Protein AF-0000000077691538 (afdb_homodimer)

pLDDT: mean 86.19, std 16.54, range [20.75, 96.88]

InterPro domains:
  IPR000850 Adenylate kinase/UMP-CMP kinase [MF_00235] (12-185)
  IPR000850 Adenylate kinase/UMP-CMP kinase [PR00094] (4-17)
  IPR000850 Adenylate kinase/UMP-CMP kinase [PR00094] (32-46)
  IPR000850 Adenylate kinase/UMP-CMP kinase [PR00094] (84-100)
  IPR000850 Adenylate kinase/UMP-CMP kinase [PR00094] (132-147)
  IPR000850 Adenylate kinase/UMP-CMP kinase [PR00094] (149-163)
  IPR000850 Adenylate kinase/UMP-CMP kinase [PTHR23359] (12-180)
  IPR000850 Adenylate kinase/UMP-CMP kinase [cd01428] (12-176)
  IPR027417 P-loop containing nucleoside triphosphate hydrolase [G3DSA:3.40.50.300] (11-187)
  IPR027417 P-loop containing nucleoside triphosphate hydrolase [SSF52540] (12-186)
  IPR033690 Adenylate kinase, conserved site [PS00113] (84-95)

Nearest PDB structures (foldseek):
  5x6l-assembly2_B  TM=9.007E-01  e=4.064E-16  Notothenia coriiceps
  5xz2-assembly2_B  TM=9.162E-01  e=1.006E-15  Danio rerio
  5ycc-assembly2_B  TM=8.990E-01  e=1.536E-15  Notothenia coriiceps
  1ukz-assembly1_A  TM=9.091E-01  e=4.842E-15  Saccharomyces cerevisiae
  2c95-assembly1_A  TM=8.983E-01  e=5.805E-15  Homo sapiens

Secondary structure (DSSP, 8-state):
---EE---SSTTHHHHHHHHHHHHTPEEEEHHHHHHHHHHHHTTT-HHHHHHHHHHHTTPPPPHHHHHHHHHHHHHHTTT-S-EEEET--SSHHHHHHHHHHT---S-EEEEE--HHHHHHHHHHHHHHT--TT-SHHHHHHHHHHHHHHHHHHHHHHHHHT-EEEEE-SS-HHHHHHHHHHHHHHHH-TT----------/--EE----SSTTHHHHHHHHHHHHTPEEEEHHHHHHHHHHHHTTT-HHHHHHHHHHHTTPPPPHHHHHHHHHHHHHHTTT-S-EEEET--SSHHHHHHHHHHT---S-EEEEE--HHHHHHHHHHHHHHT--TT-SHHHHHHHHHHHHHHHHHHHHHHHHHT-EEEEE-SS-HHHHHHHHHHHHHHHH-TT----------

Structure (mmCIF, N/CA/C/O backbone):
data_AF-0000000077691538-model_v1
#
loop_
_entity.id
_entity.type
_entity.pdbx_description
1 polymer 'Adenylate kinase'
#
loop_
_atom_site.group_PDB
_atom_site.id
_atom_site.type_symbol
_atom_site.label_atom_id
_atom_site.label_alt_id
_atom_site.label_comp_id
_atom_site.label_asym_id
_atom_site.label_entity_id
_atom_site.label_seq_id
_atom_site.pdbx_PDB_ins_code
_atom_site.Cartn_x
_atom_site.Cartn_y
_atom_site.Cartn_z
_atom_site.occupancy
_atom_site.B_iso_or_equiv
_atom_site.auth_seq_id
_atom_site.auth_comp_id
_atom_site.auth_asym_id
_atom_site.auth_atom_id
_atom_site.pdbx_PDB_model_num
ATOM 1 N N . MET A 1 1 ? -0.317 10.812 24.141 1 28.23 1 MET A N 1
ATOM 2 C CA . MET A 1 1 ? -0.146 11.961 23.25 1 28.23 1 MET A CA 1
ATOM 3 C C . MET A 1 1 ? -0.415 11.57 21.797 1 28.23 1 MET A C 1
ATOM 5 O O . MET A 1 1 ? 0.187 10.625 21.281 1 28.23 1 MET A O 1
ATOM 9 N N . VAL A 1 2 ? -1.603 11.914 21.25 1 35.22 2 VAL A N 1
ATOM 10 C CA . VAL A 1 2 ? -2.365 11.562 20.062 1 35.22 2 VAL A CA 1
ATOM 11 C C . VAL A 1 2 ? -1.646 12.078 18.812 1 35.22 2 VAL A C 1
ATOM 13 O O . VAL A 1 2 ? -1.404 13.281 18.688 1 35.22 2 VAL A O 1
ATOM 16 N N . PRO A 1 3 ? -0.987 11.273 18.078 1 41.59 3 PRO A N 1
ATOM 17 C CA . PRO A 1 3 ? -0.312 11.766 16.859 1 41.59 3 PRO A CA 1
ATOM 18 C C . PRO A 1 3 ? -1.256 12.5 15.914 1 41.59 3 PRO A C 1
ATOM 20 O O . PRO A 1 3 ? -2.408 12.094 15.75 1 41.59 3 PRO A O 1
ATOM 23 N N . LEU A 1 4 ? -1.235 13.922 15.992 1 42.44 4 LEU A N 1
ATOM 24 C CA . LEU A 1 4 ? -1.85 14.703 14.93 1 42.44 4 LEU A CA 1
ATOM 25 C C . LEU A 1 4 ? -1.33 14.273 13.562 1 42.44 4 LEU A C 1
ATOM 27 O O . LEU A 1 4 ? -0.118 14.195 13.352 1 42.44 4 LEU A O 1
ATOM 31 N N . GLU A 1 5 ? -2.004 13.297 12.906 1 45.22 5 GLU A N 1
ATOM 32 C CA . GLU A 1 5 ? -1.685 13.016 11.516 1 45.22 5 GLU A CA 1
ATOM 33 C C . GLU A 1 5 ? -2.207 14.109 10.586 1 45.22 5 GLU A C 1
ATOM 35 O O . GLU A 1 5 ? -3.391 14.453 10.633 1 45.22 5 GLU A O 1
ATOM 40 N N . ALA A 1 6 ? -1.526 15.219 10.328 1 40.41 6 ALA A N 1
ATOM 41 C CA . ALA A 1 6 ? -1.994 16.312 9.477 1 40.41 6 ALA A CA 1
ATOM 42 C C . ALA A 1 6 ? -2.064 15.875 8.016 1 40.41 6 ALA A C 1
ATOM 44 O O . ALA A 1 6 ? -3.152 15.781 7.441 1 40.41 6 ALA A O 1
ATOM 45 N N . ASP A 1 7 ? -1.116 16.344 7.074 1 44.25 7 ASP A N 1
ATOM 46 C CA . ASP A 1 7 ? -1.143 17.172 5.871 1 44.25 7 ASP A CA 1
ATOM 47 C C . ASP A 1 7 ? -1.241 16.297 4.617 1 44.25 7 ASP A C 1
ATOM 49 O O . ASP A 1 7 ? -0.328 15.531 4.312 1 44.25 7 ASP A O 1
ATOM 53 N N . VAL A 1 8 ? -2.322 15.719 4.465 1 38.22 8 VAL A N 1
ATOM 54 C CA . VAL A 1 8 ? -2.316 14.969 3.211 1 38.22 8 VAL A CA 1
ATOM 55 C C . VAL A 1 8 ? -1.79 15.859 2.084 1 38.22 8 VAL A C 1
ATOM 57 O O . VAL A 1 8 ? -1.621 15.398 0.952 1 38.22 8 VAL A O 1
ATOM 60 N N . LEU A 1 9 ? -2.289 17.094 2.068 1 42.09 9 LEU A N 1
ATOM 61 C CA . LEU A 1 9 ? -2.176 17.828 0.816 1 42.09 9 LEU A CA 1
ATOM 62 C C . LEU A 1 9 ? -0.75 18.328 0.607 1 42.09 9 LEU A C 1
ATOM 64 O O . LEU A 1 9 ? -0.005 18.516 1.572 1 42.09 9 LEU A O 1
ATOM 68 N N . PRO A 1 10 ? -0.458 18.359 -0.758 1 37 10 PRO A N 1
ATOM 69 C CA . PRO A 1 10 ? 0.838 18.766 -1.3 1 37 10 PRO A CA 1
ATOM 70 C C . PRO A 1 10 ? 1.458 19.938 -0.523 1 37 10 PRO A C 1
ATOM 72 O O . PRO A 1 10 ? 2.559 19.797 0.017 1 37 10 PRO A O 1
ATOM 75 N N . LEU A 1 11 ? 1.341 21.281 -1.172 1 38.53 11 LEU A N 1
ATOM 76 C CA . LEU A 1 11 ? 2.189 22.469 -1.246 1 38.53 11 LEU A CA 1
ATOM 77 C C . LEU A 1 11 ? 2.051 23.312 0.014 1 38.53 11 LEU A C 1
ATOM 79 O O . LEU A 1 11 ? 0.937 23.641 0.427 1 38.53 11 LEU A O 1
ATOM 83 N N . GLY A 1 12 ? 3.049 23.719 0.822 1 47.97 12 GLY A N 1
ATOM 84 C CA . GLY A 1 12 ? 3.186 24.609 1.968 1 47.97 12 GLY A CA 1
ATOM 85 C C . GLY A 1 12 ? 2.928 23.906 3.291 1 47.97 12 GLY A C 1
ATOM 86 O O . GLY A 1 12 ? 2.916 24.547 4.344 1 47.97 12 GLY A O 1
ATOM 87 N N . LYS A 1 13 ? 2.785 22.547 3.033 1 64.62 13 LYS A N 1
ATOM 88 C CA . LYS A 1 13 ? 2.449 21.688 4.168 1 64.62 13 LYS A CA 1
ATOM 89 C C . LYS A 1 13 ? 3.623 21.578 5.137 1 64.62 13 LYS A C 1
ATOM 91 O O . LYS A 1 13 ? 3.441 21.672 6.352 1 64.62 13 LYS A O 1
ATOM 96 N N . GLY A 1 14 ? 4.723 21.672 4.332 1 76.88 14 GLY A N 1
ATOM 97 C CA . GLY A 1 14 ? 5.883 21.578 5.207 1 76.88 14 GLY A CA 1
ATOM 98 C C . GLY A 1 14 ? 6.055 22.781 6.113 1 76.88 14 GLY A C 1
ATOM 99 O O . GLY A 1 14 ? 6.309 22.625 7.309 1 76.88 14 GLY A O 1
ATOM 100 N N . THR A 1 15 ? 5.707 23.922 5.512 1 82.19 15 THR A N 1
ATOM 101 C CA . THR A 1 15 ? 5.82 25.172 6.262 1 82.19 15 THR A CA 1
ATOM 102 C C . THR A 1 15 ? 4.77 25.234 7.367 1 82.19 15 THR A C 1
ATOM 104 O O . THR A 1 15 ? 5.09 25.547 8.516 1 82.19 15 THR A O 1
ATOM 107 N N . GLN A 1 16 ? 3.584 24.938 6.984 1 88.19 16 GLN A N 1
ATOM 108 C CA . GLN A 1 16 ? 2.51 24.984 7.969 1 88.19 16 GLN A CA 1
ATOM 109 C C . GLN A 1 16 ? 2.744 23.953 9.078 1 88.19 16 GLN A C 1
ATOM 111 O O . GLN A 1 16 ? 2.525 24.25 10.25 1 88.19 16 GLN A O 1
ATOM 116 N N . SER A 1 17 ? 3.24 22.766 8.68 1 91.38 17 SER A N 1
ATOM 117 C CA . SER A 1 17 ? 3.496 21.703 9.656 1 91.38 17 SER A CA 1
ATOM 118 C C . SER A 1 17 ? 4.57 22.125 10.656 1 91.38 17 SER A C 1
ATOM 120 O O . SER A 1 17 ? 4.418 21.906 11.859 1 91.38 17 SER A O 1
ATOM 122 N N . ALA A 1 18 ? 5.602 22.734 10.18 1 91.19 18 ALA A N 1
ATOM 123 C CA . ALA A 1 18 ? 6.691 23.188 11.039 1 91.19 18 ALA A CA 1
ATOM 124 C C . ALA A 1 18 ? 6.219 24.297 11.984 1 91.19 18 ALA A C 1
ATOM 126 O O . ALA A 1 18 ? 6.559 24.297 13.164 1 91.19 18 ALA A O 1
ATOM 127 N N . LYS A 1 19 ? 5.426 25.219 11.492 1 92.62 19 LYS A N 1
ATOM 128 C CA . LYS A 1 19 ? 4.918 26.328 12.297 1 92.62 19 LYS A CA 1
ATOM 129 C C . LYS A 1 19 ? 3.998 25.812 13.406 1 92.62 19 LYS A C 1
ATOM 131 O O . LYS A 1 19 ? 4.102 26.25 14.555 1 92.62 19 LYS A O 1
ATOM 136 N N . ILE A 1 20 ? 3.135 24.906 13.062 1 91.31 20 ILE A N 1
ATOM 137 C CA . ILE A 1 20 ? 2.178 24.375 14.023 1 91.31 20 ILE A CA 1
ATOM 138 C C . ILE A 1 20 ? 2.916 23.594 15.109 1 91.31 20 ILE A C 1
ATOM 140 O O . ILE A 1 20 ? 2.607 23.719 16.297 1 91.31 20 ILE A O 1
ATOM 144 N N . ALA A 1 21 ? 3.848 22.734 14.672 1 92.62 21 ALA A N 1
ATOM 145 C CA . ALA A 1 21 ? 4.629 21.953 15.633 1 92.62 21 ALA A CA 1
ATOM 146 C C . ALA A 1 21 ? 5.359 22.875 16.609 1 92.62 21 ALA A C 1
ATOM 148 O O . ALA A 1 21 ? 5.328 22.641 17.828 1 92.62 21 ALA A O 1
ATOM 149 N N . ALA A 1 22 ? 5.973 23.922 16.094 1 93.5 22 ALA A N 1
ATOM 150 C CA . ALA A 1 22 ? 6.695 24.875 16.938 1 93.5 22 ALA A CA 1
ATOM 151 C C . ALA A 1 22 ? 5.75 25.578 17.906 1 93.5 22 ALA A C 1
ATOM 153 O O . ALA A 1 22 ? 6.062 25.75 19.094 1 93.5 22 ALA A O 1
ATOM 154 N N . HIS A 1 23 ? 4.613 25.969 17.453 1 92.62 23 HIS A N 1
ATOM 155 C CA . HIS A 1 23 ? 3.646 26.75 18.234 1 92.62 23 HIS A CA 1
ATOM 156 C C . HIS A 1 23 ? 3.113 25.938 19.406 1 92.62 23 HIS A C 1
ATOM 158 O O . HIS A 1 23 ? 2.92 26.484 20.5 1 92.62 23 HIS A O 1
ATOM 164 N N . PHE A 1 24 ? 2.939 24.688 19.234 1 92.69 24 PHE A N 1
ATOM 165 C CA . PHE A 1 24 ? 2.291 23.891 20.266 1 92.69 24 PHE A CA 1
ATOM 166 C C . PHE A 1 24 ? 3.305 22.984 20.969 1 92.69 24 PHE A C 1
ATOM 168 O O . PHE A 1 24 ? 2.938 22.172 21.812 1 92.69 24 PHE A O 1
ATOM 175 N N . GLY A 1 25 ? 4.621 23.125 20.609 1 92.12 25 GLY A N 1
ATOM 176 C CA . GLY A 1 25 ? 5.656 22.312 21.234 1 92.12 25 GLY A CA 1
ATOM 177 C C . GLY A 1 25 ? 5.598 20.844 20.844 1 92.12 25 GLY A C 1
ATOM 178 O O . GLY A 1 25 ? 5.812 19.969 21.672 1 92.12 25 GLY A O 1
ATOM 179 N N . LEU A 1 26 ? 5.25 20.578 19.625 1 92.69 26 LEU A N 1
ATOM 180 C CA . LEU A 1 26 ? 5.18 19.234 19.078 1 92.69 26 LEU A CA 1
ATOM 181 C C . LEU A 1 26 ? 6.402 18.922 18.219 1 92.69 26 LEU A C 1
ATOM 183 O O . LEU A 1 26 ? 7.18 19.828 17.906 1 92.69 26 LEU A O 1
ATOM 187 N N . ILE A 1 27 ? 6.574 17.703 17.953 1 92.88 27 ILE A N 1
ATOM 188 C CA . ILE A 1 27 ? 7.641 17.297 17.047 1 92.88 27 ILE A CA 1
ATOM 189 C C . ILE A 1 27 ? 7.078 17.141 15.633 1 92.88 27 ILE A C 1
ATOM 191 O O . ILE A 1 27 ? 6.055 16.5 15.43 1 92.88 27 ILE A O 1
ATOM 195 N N . CYS A 1 28 ? 7.715 17.812 14.711 1 92.75 28 CYS A N 1
ATOM 196 C CA . CYS A 1 28 ? 7.312 17.719 13.312 1 92.75 28 CYS A CA 1
ATOM 197 C C . CYS A 1 28 ? 8.078 16.609 12.602 1 92.75 28 CYS A C 1
ATOM 199 O O . CYS A 1 28 ? 9.305 16.594 12.617 1 92.75 28 CYS A O 1
ATOM 201 N N . ILE A 1 29 ? 7.375 15.703 12.016 1 92.94 29 ILE A N 1
ATOM 202 C CA . ILE A 1 29 ? 7.953 14.617 11.234 1 92.94 29 ILE A CA 1
ATOM 203 C C . ILE A 1 29 ? 7.508 14.734 9.781 1 92.94 29 ILE A C 1
ATOM 205 O O . ILE A 1 29 ? 6.309 14.727 9.484 1 92.94 29 ILE A O 1
ATOM 209 N N . SER A 1 30 ? 8.414 14.883 8.891 1 93.06 30 SER A N 1
ATOM 210 C CA . SER A 1 30 ? 8.125 14.914 7.461 1 93.06 30 SER A CA 1
ATOM 211 C C . SER A 1 30 ? 8.375 13.555 6.812 1 93.06 30 SER A C 1
ATOM 213 O O . SER A 1 30 ? 9.523 13.125 6.695 1 93.06 30 SER A O 1
ATOM 215 N N . VAL A 1 31 ? 7.34 12.93 6.266 1 93.44 31 VAL A N 1
ATOM 216 C CA . VAL A 1 31 ? 7.457 11.602 5.668 1 93.44 31 VAL A CA 1
ATOM 217 C C . VAL A 1 31 ? 8.352 11.672 4.434 1 93.44 31 VAL A C 1
ATOM 219 O O . VAL A 1 31 ? 9.234 10.828 4.254 1 93.44 31 VAL A O 1
ATOM 222 N N . GLY A 1 32 ? 8.148 12.734 3.621 1 92.56 32 GLY A N 1
ATOM 223 C CA . GLY A 1 32 ? 8.984 12.891 2.438 1 92.56 32 GLY A CA 1
ATOM 224 C C . GLY A 1 32 ? 10.461 13.008 2.762 1 92.56 32 GLY A C 1
ATOM 225 O O . GLY A 1 32 ? 11.297 12.398 2.088 1 92.56 32 GLY A O 1
ATOM 226 N N . GLU A 1 33 ? 10.727 13.75 3.805 1 91.81 33 GLU A N 1
ATOM 227 C CA . GLU A 1 33 ? 12.117 13.938 4.191 1 91.81 33 GLU A CA 1
ATOM 228 C C . GLU A 1 33 ? 12.734 12.641 4.707 1 91.81 33 GLU A C 1
ATOM 230 O O . GLU A 1 33 ? 13.883 12.328 4.395 1 91.81 33 GLU A O 1
ATOM 235 N N . ILE A 1 34 ? 12.016 11.93 5.5 1 94.5 34 ILE A N 1
ATOM 236 C CA . ILE A 1 34 ? 12.516 10.672 6.043 1 94.5 34 ILE A CA 1
ATOM 237 C C . ILE A 1 34 ? 12.789 9.695 4.902 1 94.5 34 ILE A C 1
ATOM 239 O O . ILE A 1 34 ? 13.852 9.07 4.855 1 94.5 34 ILE A O 1
ATOM 243 N N . LEU A 1 35 ? 11.844 9.539 3.945 1 95.44 35 LEU A N 1
ATOM 244 C CA . LEU A 1 35 ? 12 8.594 2.85 1 95.44 35 LEU A CA 1
ATOM 245 C C . LEU A 1 35 ? 13.164 8.984 1.95 1 95.44 35 LEU A C 1
ATOM 247 O O . LEU A 1 35 ? 13.938 8.133 1.517 1 95.44 35 LEU A O 1
ATOM 251 N N . ARG A 1 36 ? 13.32 10.273 1.678 1 93.44 36 ARG A N 1
ATOM 252 C CA . ARG A 1 36 ? 14.438 10.734 0.855 1 93.44 36 ARG A CA 1
ATOM 253 C C . ARG A 1 36 ? 15.773 10.453 1.535 1 93.44 36 ARG A C 1
ATOM 255 O O . ARG A 1 36 ? 16.719 10.016 0.887 1 93.44 36 ARG A O 1
ATOM 262 N N . SER A 1 37 ? 15.797 10.703 2.809 1 95.19 37 SER A N 1
ATOM 263 C CA . SER A 1 37 ? 17.016 10.422 3.568 1 95.19 37 SER A CA 1
ATOM 264 C C . SER A 1 37 ? 17.344 8.938 3.531 1 95.19 37 SER A C 1
ATOM 266 O O . SER A 1 37 ? 18.5 8.562 3.311 1 95.19 37 SER A O 1
ATOM 268 N N . GLN A 1 38 ? 16.391 8.086 3.746 1 96.06 38 GLN A N 1
ATOM 269 C CA . GLN A 1 38 ? 16.625 6.645 3.725 1 96.06 38 GLN A CA 1
ATOM 270 C C . GLN A 1 38 ? 17.094 6.18 2.348 1 96.06 38 GLN A C 1
ATOM 272 O O . GLN A 1 38 ? 18 5.348 2.242 1 96.06 38 GLN A O 1
ATOM 277 N N . MET A 1 39 ? 16.484 6.738 1.336 1 94.81 39 MET A N 1
ATOM 278 C CA . MET A 1 39 ? 16.875 6.391 -0.025 1 94.81 39 MET A CA 1
ATOM 279 C C . MET A 1 39 ? 18.344 6.762 -0.276 1 94.81 39 MET A C 1
ATOM 281 O O . MET A 1 39 ? 19.094 5.961 -0.82 1 94.81 39 MET A O 1
ATOM 285 N N . LEU A 1 40 ? 18.688 7.969 0.091 1 93.38 40 LEU A N 1
ATOM 286 C CA . LEU A 1 40 ? 20.047 8.461 -0.115 1 93.38 40 LEU A CA 1
ATOM 287 C C . LEU A 1 40 ? 21.062 7.566 0.587 1 93.38 40 LEU A C 1
ATOM 289 O O . LEU A 1 40 ? 22.141 7.289 0.043 1 93.38 40 LEU A O 1
ATOM 293 N N . HIS A 1 41 ? 20.688 7.023 1.675 1 95.88 41 HIS A N 1
ATOM 294 C CA . HIS A 1 41 ? 21.641 6.281 2.492 1 95.88 41 HIS A CA 1
ATOM 295 C C . HIS A 1 41 ? 21.672 4.805 2.109 1 95.88 41 HIS A C 1
ATOM 297 O O . HIS A 1 41 ? 22.688 4.133 2.285 1 95.88 41 HIS A O 1
ATOM 303 N N . HIS A 1 42 ? 20.531 4.301 1.537 1 95.81 42 HIS A N 1
ATOM 304 C CA . HIS A 1 42 ? 20.438 2.848 1.484 1 95.81 42 HIS A CA 1
ATOM 305 C C . HIS A 1 42 ? 20.219 2.361 0.055 1 95.81 42 HIS A C 1
ATOM 307 O O . HIS A 1 42 ? 20.391 1.178 -0.236 1 95.81 42 HIS A O 1
ATOM 313 N N . ALA A 1 43 ? 19.906 3.193 -0.89 1 94 43 ALA A N 1
ATOM 314 C CA . ALA A 1 43 ? 19.484 2.748 -2.215 1 94 43 ALA A CA 1
ATOM 315 C C . ALA A 1 43 ? 20.625 2.051 -2.953 1 94 43 ALA A C 1
ATOM 317 O O . ALA A 1 43 ? 20.375 1.227 -3.838 1 94 43 ALA A O 1
ATOM 318 N N . THR A 1 44 ? 21.859 2.346 -2.604 1 93.75 44 THR A N 1
ATOM 319 C CA . THR A 1 44 ? 23 1.758 -3.303 1 93.75 44 THR A CA 1
ATOM 320 C C . THR A 1 44 ? 23.375 0.412 -2.689 1 93.75 44 THR A C 1
ATOM 322 O O . THR A 1 44 ? 24.094 -0.38 -3.307 1 93.75 44 THR A O 1
ATOM 325 N N . SER A 1 45 ? 22.859 0.11 -1.5 1 94.5 45 SER A N 1
ATOM 326 C CA . SER A 1 45 ? 23.359 -1.07 -0.802 1 94.5 45 SER A CA 1
ATOM 327 C C . SER A 1 45 ? 22.219 -2.016 -0.434 1 94.5 45 SER A C 1
ATOM 329 O O . SER A 1 45 ? 22.469 -3.131 0.035 1 94.5 45 SER A O 1
ATOM 331 N N . ASP A 1 46 ? 21.047 -1.594 -0.613 1 95.06 46 ASP A N 1
ATOM 332 C CA . ASP A 1 46 ? 19.875 -2.363 -0.213 1 95.06 46 ASP A CA 1
ATOM 333 C C . ASP A 1 46 ? 18.859 -2.443 -1.35 1 95.06 46 ASP A C 1
ATOM 335 O O . ASP A 1 46 ? 18.375 -1.416 -1.828 1 95.06 46 ASP A O 1
ATOM 339 N N . GLN A 1 47 ? 18.516 -3.635 -1.769 1 94.62 47 GLN A N 1
ATOM 340 C CA . GLN A 1 47 ? 17.641 -3.861 -2.91 1 94.62 47 GLN A CA 1
ATOM 341 C C . GLN A 1 47 ? 16.266 -3.215 -2.691 1 94.62 47 GLN A C 1
ATOM 343 O O . GLN A 1 47 ? 15.695 -2.633 -3.615 1 94.62 47 GLN A O 1
ATOM 348 N N . LYS A 1 48 ? 15.75 -3.363 -1.523 1 94.06 48 LYS A N 1
ATOM 349 C CA . LYS A 1 48 ? 14.445 -2.781 -1.205 1 94.06 48 LYS A CA 1
ATOM 350 C C . LYS A 1 48 ? 14.445 -1.274 -1.445 1 94.06 48 LYS A C 1
ATOM 352 O O . LYS A 1 48 ? 13.57 -0.75 -2.131 1 94.06 48 LYS A O 1
ATOM 357 N N . TRP A 1 49 ? 15.406 -0.589 -0.954 1 96.38 49 TRP A N 1
ATOM 358 C CA . TRP A 1 49 ? 15.469 0.865 -1.061 1 96.38 49 TRP A CA 1
ATOM 359 C C . TRP A 1 49 ? 15.828 1.293 -2.48 1 96.38 49 TRP A C 1
ATOM 361 O O . TRP A 1 49 ? 15.445 2.379 -2.922 1 96.38 49 TRP A O 1
ATOM 371 N N . GLU A 1 50 ? 16.547 0.41 -3.205 1 96.88 50 GLU A N 1
ATOM 372 C CA . GLU A 1 50 ? 16.734 0.662 -4.629 1 96.88 50 GLU A CA 1
ATOM 373 C C . GLU A 1 50 ? 15.414 0.694 -5.375 1 96.88 50 GLU A C 1
ATOM 375 O O . GLU A 1 50 ? 15.172 1.593 -6.188 1 96.88 50 GLU A O 1
ATOM 380 N N . LEU A 1 51 ? 14.602 -0.253 -5.098 1 96.25 51 LEU A N 1
ATOM 381 C CA . LEU A 1 51 ? 13.297 -0.335 -5.742 1 96.25 51 LEU A CA 1
ATOM 382 C C . LEU A 1 51 ? 12.398 0.818 -5.305 1 96.25 51 LEU A C 1
ATOM 384 O O . LEU A 1 51 ? 11.664 1.383 -6.117 1 96.25 51 LEU A O 1
ATOM 388 N N . ILE A 1 52 ? 12.438 1.184 -4.055 1 96.31 52 ILE A N 1
ATOM 389 C CA . ILE A 1 52 ? 11.648 2.303 -3.549 1 96.31 52 ILE A CA 1
ATOM 390 C C . ILE A 1 52 ? 12.094 3.596 -4.23 1 96.31 52 ILE A C 1
ATOM 392 O O . ILE A 1 52 ? 11.258 4.43 -4.594 1 96.31 52 ILE A O 1
ATOM 396 N N . ALA A 1 53 ? 13.383 3.734 -4.418 1 95.75 53 ALA A N 1
ATOM 397 C CA . ALA A 1 53 ? 13.906 4.898 -5.129 1 95.75 53 ALA A CA 1
ATOM 398 C C . ALA A 1 53 ? 13.336 4.977 -6.543 1 95.75 53 ALA A C 1
ATOM 400 O O . ALA A 1 53 ? 12.977 6.059 -7.016 1 95.75 53 ALA A O 1
ATOM 401 N N . GLN A 1 54 ? 13.266 3.881 -7.195 1 94.5 54 GLN A N 1
ATOM 402 C CA . GLN A 1 54 ? 12.703 3.828 -8.539 1 94.5 54 GLN A CA 1
ATOM 403 C C . GLN A 1 54 ? 11.227 4.219 -8.539 1 94.5 54 GLN A C 1
ATOM 405 O O . GLN A 1 54 ? 10.781 4.969 -9.406 1 94.5 54 GLN A O 1
ATOM 410 N N . ILE A 1 55 ? 10.508 3.74 -7.562 1 94.94 55 ILE A N 1
ATOM 411 C CA . ILE A 1 55 ? 9.078 4.008 -7.414 1 94.94 55 ILE A CA 1
ATOM 412 C C . ILE A 1 55 ? 8.852 5.504 -7.211 1 94.94 55 ILE A C 1
ATOM 414 O O . ILE A 1 55 ? 8.031 6.109 -7.898 1 94.94 55 ILE A O 1
ATOM 418 N N . ILE A 1 56 ? 9.594 6.105 -6.332 1 94.56 56 ILE A N 1
ATOM 419 C CA . ILE A 1 56 ? 9.453 7.52 -6.008 1 94.56 56 ILE A CA 1
ATOM 420 C C . ILE A 1 56 ? 9.883 8.367 -7.203 1 94.56 56 ILE A C 1
ATOM 422 O O . ILE A 1 56 ? 9.227 9.352 -7.543 1 94.56 56 ILE A O 1
ATOM 426 N N . ALA A 1 57 ? 10.922 7.949 -7.914 1 93.56 57 ALA A N 1
ATOM 427 C CA . ALA A 1 57 ? 11.398 8.672 -9.094 1 93.56 57 ALA A CA 1
ATOM 428 C C . ALA A 1 57 ? 10.336 8.695 -10.188 1 93.56 57 ALA A C 1
ATOM 430 O O . ALA A 1 57 ? 10.281 9.641 -10.977 1 93.56 57 ALA A O 1
ATOM 431 N N . ASN A 1 58 ? 9.492 7.715 -10.172 1 93.31 58 ASN A N 1
ATOM 432 C CA . ASN A 1 58 ? 8.438 7.609 -11.172 1 93.31 58 ASN A CA 1
ATOM 433 C C . ASN A 1 58 ? 7.168 8.328 -10.719 1 93.31 58 ASN A C 1
ATOM 435 O O . ASN A 1 58 ? 6.129 8.242 -11.375 1 93.31 58 ASN A O 1
ATOM 439 N N . GLY A 1 59 ? 7.23 8.984 -9.609 1 93.38 59 GLY A N 1
ATOM 440 C CA . GLY A 1 59 ? 6.105 9.758 -9.102 1 93.38 59 GLY A CA 1
ATOM 441 C C . GLY A 1 59 ? 5.113 8.922 -8.312 1 93.38 59 GLY A C 1
ATOM 442 O O . GLY A 1 59 ? 4.004 9.367 -8.023 1 93.38 59 GLY A O 1
ATOM 443 N N . GLU A 1 60 ? 5.512 7.688 -8.078 1 93.88 60 GLU A N 1
ATOM 444 C CA . GLU A 1 60 ? 4.652 6.777 -7.328 1 93.88 60 GLU A CA 1
ATOM 445 C C . GLU A 1 60 ? 4.934 6.871 -5.828 1 93.88 60 GLU A C 1
ATOM 447 O O . GLU A 1 60 ? 5.961 7.41 -5.418 1 93.88 60 GLU A O 1
ATOM 452 N N . LEU A 1 61 ? 3.959 6.41 -5.059 1 94.88 61 LEU A N 1
ATOM 453 C CA . LEU A 1 61 ? 4.105 6.434 -3.605 1 94.88 61 LEU A CA 1
ATOM 454 C C . LEU A 1 61 ? 4.906 5.23 -3.119 1 94.88 61 LEU A C 1
ATOM 456 O O . LEU A 1 61 ? 4.75 4.125 -3.641 1 94.88 61 LEU A O 1
ATOM 460 N N . ALA A 1 62 ? 5.762 5.512 -2.145 1 95.12 62 ALA A N 1
ATOM 461 C CA . ALA A 1 62 ? 6.426 4.395 -1.478 1 95.12 62 ALA A CA 1
ATOM 462 C C . ALA A 1 62 ? 5.41 3.426 -0.885 1 95.12 62 ALA A C 1
ATOM 464 O O . ALA A 1 62 ? 4.297 3.824 -0.524 1 95.12 62 ALA A O 1
ATOM 465 N N . PRO A 1 63 ? 5.762 2.162 -0.795 1 94.94 63 PRO A N 1
ATOM 466 C CA . PRO A 1 63 ? 4.852 1.222 -0.139 1 94.94 63 PRO A CA 1
ATOM 467 C C . PRO A 1 63 ? 4.434 1.681 1.258 1 94.94 63 PRO A C 1
ATOM 469 O O . PRO A 1 63 ? 5.273 2.133 2.039 1 94.94 63 PRO A O 1
ATOM 472 N N . PRO A 1 64 ? 3.102 1.517 1.563 1 93.75 64 PRO A N 1
ATOM 473 C CA . PRO A 1 64 ? 2.602 2.025 2.842 1 93.75 64 PRO A CA 1
ATOM 474 C C . PRO A 1 64 ? 3.357 1.455 4.039 1 93.75 64 PRO A C 1
ATOM 476 O O . PRO A 1 64 ? 3.67 2.188 4.984 1 93.75 64 PRO A O 1
ATOM 479 N N . GLU A 1 65 ? 3.703 0.22 3.988 1 92.31 65 GLU A N 1
ATOM 480 C CA . GLU A 1 65 ? 4.375 -0.415 5.121 1 92.31 65 GLU A CA 1
ATOM 481 C C . GLU A 1 65 ? 5.734 0.223 5.383 1 92.31 65 GLU A C 1
ATOM 483 O O . GLU A 1 65 ? 6.152 0.357 6.535 1 92.31 65 GLU A O 1
ATOM 488 N N . THR A 1 66 ? 6.402 0.552 4.328 1 94.19 66 THR A N 1
ATOM 489 C CA . THR A 1 66 ? 7.691 1.217 4.473 1 94.19 66 THR A CA 1
ATOM 490 C C . THR A 1 66 ? 7.531 2.561 5.176 1 94.19 66 THR A C 1
ATOM 492 O O . THR A 1 66 ? 8.289 2.881 6.094 1 94.19 66 THR A O 1
ATOM 495 N N . THR A 1 67 ? 6.551 3.33 4.766 1 94.38 67 THR A N 1
ATOM 496 C CA . THR A 1 67 ? 6.273 4.633 5.359 1 94.38 67 THR A CA 1
ATOM 497 C C . THR A 1 67 ? 5.918 4.488 6.836 1 94.38 67 THR A C 1
ATOM 499 O O . THR A 1 67 ? 6.445 5.215 7.684 1 94.38 67 THR A O 1
ATOM 502 N N . ILE A 1 68 ? 5.078 3.557 7.184 1 94.44 68 ILE A N 1
ATOM 503 C CA . ILE A 1 68 ? 4.613 3.352 8.555 1 94.44 68 ILE A CA 1
ATOM 504 C C . ILE A 1 68 ? 5.781 2.918 9.438 1 94.44 68 ILE A C 1
ATOM 506 O O . ILE A 1 68 ? 5.914 3.377 10.57 1 94.44 68 ILE A O 1
ATOM 510 N N . GLU A 1 69 ? 6.629 2.045 8.891 1 94 69 GLU A N 1
ATOM 511 C CA . GLU A 1 69 ? 7.809 1.609 9.633 1 94 69 GLU A CA 1
ATOM 512 C C . GLU A 1 69 ? 8.703 2.791 9.984 1 94 69 GLU A C 1
ATOM 514 O O . GLU A 1 69 ? 9.211 2.885 11.102 1 94 69 GLU A O 1
ATOM 519 N N . GLN A 1 70 ? 8.906 3.652 9.055 1 95.19 70 GLN A N 1
ATOM 520 C CA . GLN A 1 70 ? 9.742 4.824 9.297 1 95.19 70 GLN A CA 1
ATOM 521 C C . GLN A 1 70 ? 9.117 5.75 10.328 1 95.19 70 GLN A C 1
ATOM 523 O O . GLN A 1 70 ? 9.812 6.32 11.172 1 95.19 70 GLN A O 1
ATOM 528 N N . LEU A 1 71 ? 7.812 5.91 10.281 1 93.62 71 LEU A N 1
ATOM 529 C CA . LEU A 1 71 ? 7.102 6.723 11.258 1 93.62 71 LEU A CA 1
ATOM 530 C C . LEU A 1 71 ? 7.227 6.121 12.656 1 93.62 71 LEU A C 1
ATOM 532 O O . LEU A 1 71 ? 7.504 6.84 13.625 1 93.62 71 LEU A O 1
ATOM 536 N N . LYS A 1 72 ? 7.078 4.836 12.75 1 93.5 72 LYS A N 1
ATOM 537 C CA . LYS A 1 72 ? 7.215 4.148 14.031 1 93.5 72 LYS A CA 1
ATOM 538 C C . LYS A 1 72 ? 8.594 4.398 14.648 1 93.5 72 LYS A C 1
ATOM 540 O O . LYS A 1 72 ? 8.703 4.664 15.844 1 93.5 72 LYS A O 1
ATOM 545 N N . GLN A 1 73 ? 9.555 4.297 13.812 1 94.81 73 GLN A N 1
ATOM 546 C CA . GLN A 1 73 ? 10.914 4.527 14.289 1 94.81 73 GLN A CA 1
ATOM 547 C C . GLN A 1 73 ? 11.078 5.945 14.836 1 94.81 73 GLN A C 1
ATOM 549 O O . GLN A 1 73 ? 11.734 6.148 15.859 1 94.81 73 GLN A O 1
ATOM 554 N N . GLN A 1 74 ? 10.461 6.895 14.172 1 92.94 74 GLN A N 1
ATOM 555 C CA . GLN A 1 74 ? 10.539 8.273 14.648 1 92.94 74 GLN A CA 1
ATOM 556 C C . GLN A 1 74 ? 9.828 8.438 15.984 1 92.94 74 GLN A C 1
ATOM 558 O O . GLN A 1 74 ? 10.328 9.133 16.875 1 92.94 74 GLN A O 1
ATOM 563 N N . PHE A 1 75 ? 8.703 7.805 16.094 1 92.56 75 PHE A N 1
ATOM 564 C CA . PHE A 1 75 ? 7.941 7.879 17.344 1 92.56 75 PHE A CA 1
ATOM 565 C C . PHE A 1 75 ? 8.711 7.242 18.484 1 92.56 75 PHE A C 1
ATOM 567 O O . PHE A 1 75 ? 8.719 7.773 19.609 1 92.56 75 PHE A O 1
ATOM 574 N N . LEU A 1 76 ? 9.359 6.133 18.188 1 92.75 76 LEU A N 1
ATOM 575 C CA . LEU A 1 76 ? 10.109 5.41 19.219 1 92.75 76 LEU A CA 1
ATOM 576 C C . LEU A 1 76 ? 11.336 6.207 19.656 1 92.75 76 LEU A C 1
ATOM 578 O O . LEU A 1 76 ? 11.742 6.141 20.812 1 92.75 76 LEU A O 1
ATOM 582 N N . LYS A 1 77 ? 11.898 6.918 18.766 1 93.88 77 LYS A N 1
ATOM 583 C CA . LYS A 1 77 ? 13.07 7.73 19.078 1 93.88 77 LYS A CA 1
ATOM 584 C C . LYS A 1 77 ? 12.695 8.938 19.938 1 93.88 77 LYS A C 1
ATOM 586 O O . LYS A 1 77 ? 13.555 9.523 20.594 1 93.88 77 LYS A O 1
ATOM 591 N N . GLN A 1 78 ? 11.461 9.344 19.875 1 91.94 78 GLN A N 1
ATOM 592 C CA . GLN A 1 78 ? 11 10.531 20.578 1 91.94 78 GLN A CA 1
ATOM 593 C C . GLN A 1 78 ? 9.883 10.188 21.562 1 91.94 78 GLN A C 1
ATOM 595 O O . GLN A 1 78 ? 8.82 10.82 21.547 1 91.94 78 GLN A O 1
ATOM 600 N N . GLN A 1 79 ? 10.133 9.336 22.406 1 87.69 79 GLN A N 1
ATOM 601 C CA . GLN A 1 79 ? 9.109 8.781 23.297 1 87.69 79 GLN A CA 1
ATOM 602 C C . GLN A 1 79 ? 8.617 9.836 24.297 1 87.69 79 GLN A C 1
ATOM 604 O O . GLN A 1 79 ? 7.484 9.758 24.766 1 87.69 79 GLN A O 1
ATOM 609 N N . ASP A 1 80 ? 9.438 10.836 24.531 1 89.88 80 ASP A N 1
ATOM 610 C CA . ASP A 1 80 ? 9.086 11.844 25.531 1 89.88 80 ASP A CA 1
ATOM 611 C C . ASP A 1 80 ? 8.398 13.047 24.875 1 89.88 80 ASP A C 1
ATOM 613 O O . ASP A 1 80 ? 8.078 14.023 25.562 1 89.88 80 ASP A O 1
ATOM 617 N N . ALA A 1 81 ? 8.07 12.93 23.641 1 89.69 81 ALA A N 1
ATOM 618 C CA . ALA A 1 81 ? 7.441 14.039 22.938 1 89.69 81 ALA A CA 1
ATOM 619 C C . ALA A 1 81 ? 6.023 14.289 23.438 1 89.69 81 ALA A C 1
ATOM 621 O O . ALA A 1 81 ? 5.301 13.352 23.766 1 89.69 81 ALA A O 1
ATOM 622 N N . ARG A 1 82 ? 5.668 15.562 23.453 1 89.06 82 ARG A N 1
ATOM 623 C CA . ARG A 1 82 ? 4.309 15.953 23.828 1 89.06 82 ARG A CA 1
ATOM 624 C C . ARG A 1 82 ? 3.303 15.477 22.781 1 89.06 82 ARG A C 1
ATOM 626 O O . ARG A 1 82 ? 2.137 15.234 23.094 1 89.06 82 ARG A O 1
ATOM 633 N N . GLY A 1 83 ? 3.752 15.43 21.531 1 91.31 83 GLY A N 1
ATOM 634 C CA . GLY A 1 83 ? 2.945 15.055 20.375 1 91.31 83 GLY A CA 1
ATOM 635 C C . GLY A 1 83 ? 3.676 15.219 19.062 1 91.31 83 GLY A C 1
ATOM 636 O O . GLY A 1 83 ? 4.84 15.625 19.031 1 91.31 83 GLY A O 1
ATOM 637 N N . PHE A 1 84 ? 2.953 14.891 18 1 93.12 84 PHE A N 1
ATOM 638 C CA . PHE A 1 84 ? 3.613 14.883 16.703 1 93.12 84 PHE A CA 1
ATOM 639 C C . PHE A 1 84 ? 2.73 15.539 15.648 1 93.12 84 PHE A C 1
ATOM 641 O O . PHE A 1 84 ? 1.505 15.414 15.695 1 93.12 84 PHE A O 1
ATOM 648 N N . VAL A 1 85 ? 3.383 16.234 14.789 1 92.62 85 VAL A N 1
ATOM 649 C CA . VAL A 1 85 ? 2.805 16.609 13.5 1 92.62 85 VAL A CA 1
ATOM 650 C C . VAL A 1 85 ? 3.449 15.797 12.383 1 92.62 85 VAL A C 1
ATOM 652 O O . VAL A 1 85 ? 4.668 15.844 12.195 1 92.62 85 VAL A O 1
ATOM 655 N N . VAL A 1 86 ? 2.67 15.008 11.734 1 93.69 86 VAL A N 1
ATOM 656 C CA . VAL A 1 86 ? 3.176 14.211 10.617 1 93.69 86 VAL A CA 1
ATOM 657 C C . VAL A 1 86 ? 2.803 14.875 9.297 1 93.69 86 VAL A C 1
ATOM 659 O O . VAL A 1 86 ? 1.631 14.898 8.914 1 93.69 86 VAL A O 1
ATOM 662 N N . ASP A 1 87 ? 3.818 15.305 8.633 1 92.75 87 ASP A N 1
ATOM 663 C CA . ASP A 1 87 ? 3.635 16.047 7.391 1 92.75 87 ASP A CA 1
ATOM 664 C C . ASP A 1 87 ? 3.656 15.117 6.18 1 92.75 87 ASP A C 1
ATOM 666 O O . ASP A 1 87 ? 4.516 14.242 6.078 1 92.75 87 ASP A O 1
ATOM 670 N N . GLY A 1 88 ? 2.693 15.398 5.297 1 91.69 88 GLY A N 1
ATOM 671 C CA . GLY A 1 88 ? 2.637 14.633 4.062 1 91.69 88 GLY A CA 1
ATOM 672 C C . GLY A 1 88 ? 2.059 13.242 4.25 1 91.69 88 GLY A C 1
ATOM 673 O O . GLY A 1 88 ? 2.457 12.297 3.561 1 91.69 88 GLY A O 1
ATOM 674 N N . PHE A 1 89 ? 1.065 13.141 5.199 1 92.94 89 PHE A N 1
ATOM 675 C CA . PHE A 1 89 ? 0.544 11.828 5.562 1 92.94 89 PHE A CA 1
ATOM 676 C C . PHE A 1 89 ? -0.889 11.938 6.07 1 92.94 89 PHE A C 1
ATOM 678 O O . PHE A 1 89 ? -1.213 12.844 6.84 1 92.94 89 PHE A O 1
ATOM 685 N N . PRO A 1 90 ? -1.752 11.008 5.629 1 94.56 90 PRO A N 1
ATOM 686 C CA . PRO A 1 90 ? -1.534 9.938 4.648 1 94.56 90 PRO A CA 1
ATOM 687 C C . PRO A 1 90 ? -1.766 10.406 3.211 1 94.56 90 PRO A C 1
ATOM 689 O O . PRO A 1 90 ? -2.473 11.391 2.982 1 94.56 90 PRO A O 1
ATOM 692 N N . ARG A 1 91 ? -1.141 9.703 2.252 1 93.88 91 ARG A N 1
ATOM 693 C CA . ARG A 1 91 ? -1.283 10.078 0.849 1 93.88 91 ARG A CA 1
ATOM 694 C C . ARG A 1 91 ? -2.094 9.039 0.083 1 93.88 91 ARG A C 1
ATOM 696 O O . ARG A 1 91 ? -2.414 9.234 -1.091 1 93.88 91 ARG A O 1
ATOM 703 N N . GLU A 1 92 ? -2.354 7.984 0.706 1 93.94 92 GLU A N 1
ATOM 704 C CA . GLU A 1 92 ? -3.291 6.98 0.21 1 93.94 92 GLU A CA 1
ATOM 705 C C . GLU A 1 92 ? -4.016 6.289 1.359 1 93.94 92 GLU A C 1
ATOM 707 O O . GLU A 1 92 ? -3.533 6.285 2.494 1 93.94 92 GLU A O 1
ATOM 712 N N . ILE A 1 93 ? -5.152 5.73 1.077 1 94.44 93 ILE A N 1
ATOM 713 C CA . ILE A 1 93 ? -6.027 5.191 2.113 1 94.44 93 ILE A CA 1
ATOM 714 C C . ILE A 1 93 ? -5.344 4.012 2.805 1 94.44 93 ILE A C 1
ATOM 716 O O . ILE A 1 93 ? -5.543 3.785 4 1 94.44 93 ILE A O 1
ATOM 720 N N . GLY A 1 94 ? -4.52 3.244 2.051 1 94.06 94 GLY A N 1
ATOM 721 C CA . GLY A 1 94 ? -3.764 2.154 2.648 1 94.06 94 GLY A CA 1
ATOM 722 C C . GLY A 1 94 ? -2.842 2.611 3.766 1 94.06 94 GLY A C 1
ATOM 723 O O . GLY A 1 94 ? -2.637 1.887 4.742 1 94.06 94 GLY A O 1
ATOM 724 N N . GLN A 1 95 ? -2.262 3.746 3.625 1 94.19 95 GLN A N 1
ATOM 725 C CA . GLN A 1 95 ? -1.443 4.332 4.684 1 94.19 95 GLN A CA 1
ATOM 726 C C . GLN A 1 95 ? -2.277 4.625 5.926 1 94.19 95 GLN A C 1
ATOM 728 O O . GLN A 1 95 ? -1.837 4.367 7.047 1 94.19 95 GLN A O 1
ATOM 733 N N . ALA A 1 96 ? -3.49 5.145 5.715 1 93.94 96 ALA A N 1
ATOM 734 C CA . ALA A 1 96 ? -4.383 5.441 6.832 1 93.94 96 ALA A CA 1
ATOM 735 C C . ALA A 1 96 ? -4.742 4.172 7.598 1 93.94 96 ALA A C 1
ATOM 737 O O . ALA A 1 96 ? -4.637 4.137 8.828 1 93.94 96 ALA A O 1
ATOM 738 N N . PHE A 1 97 ? -5.066 3.131 6.859 1 93.56 97 PHE A N 1
ATOM 739 C CA . PHE A 1 97 ? -5.434 1.861 7.477 1 93.56 97 PHE A CA 1
ATOM 740 C C . PHE A 1 97 ? -4.262 1.281 8.266 1 93.56 97 PHE A C 1
ATOM 742 O O . PHE A 1 97 ? -4.414 0.902 9.422 1 93.56 97 PHE A O 1
ATOM 749 N N . THR A 1 98 ? -3.129 1.239 7.598 1 92.56 98 THR A N 1
ATOM 750 C CA . THR A 1 98 ? -1.952 0.63 8.211 1 92.56 98 THR A CA 1
ATOM 751 C C . THR A 1 98 ? -1.508 1.424 9.438 1 92.56 98 THR A C 1
ATOM 753 O O . THR A 1 98 ? -1.115 0.842 10.453 1 92.56 98 THR A O 1
ATOM 756 N N . PHE A 1 99 ? -1.597 2.699 9.375 1 94 99 PHE A N 1
ATOM 757 C CA . PHE A 1 99 ? -1.234 3.572 10.484 1 94 99 PHE A CA 1
ATOM 758 C C . PHE A 1 99 ? -2.131 3.314 11.688 1 94 99 PHE A C 1
ATOM 760 O O . PHE A 1 99 ? -1.64 3.123 12.805 1 94 99 PHE A O 1
ATOM 767 N N . GLU A 1 100 ? -3.387 3.277 11.484 1 91.12 100 GLU A N 1
ATOM 768 C CA . GLU A 1 100 ? -4.324 3.102 12.586 1 91.12 100 GLU A CA 1
ATOM 769 C C . GLU A 1 100 ? -4.207 1.708 13.195 1 91.12 100 GLU A C 1
ATOM 771 O O . GLU A 1 100 ? -4.355 1.539 14.406 1 91.12 100 GLU A O 1
ATOM 776 N N . GLU A 1 101 ? -3.939 0.802 12.336 1 88.19 101 GLU A N 1
ATOM 777 C CA . GLU A 1 101 ? -3.797 -0.568 12.82 1 88.19 101 GLU A CA 1
ATOM 778 C C . GLU A 1 101 ? -2.533 -0.728 13.656 1 88.19 101 GLU A C 1
ATOM 780 O O . GLU A 1 101 ? -2.541 -1.43 14.672 1 88.19 101 GLU A O 1
ATOM 785 N N . GLN A 1 102 ? -1.492 -0.143 13.289 1 89.38 102 GLN A N 1
ATOM 786 C CA . GLN A 1 102 ? -0.202 -0.448 13.898 1 89.38 102 GLN A CA 1
ATOM 787 C C . GLN A 1 102 ? 0.17 0.594 14.953 1 89.38 102 GLN A C 1
ATOM 789 O O . GLN A 1 102 ? 0.961 0.317 15.852 1 89.38 102 GLN A O 1
ATOM 794 N N . ILE A 1 103 ? -0.295 1.784 14.781 1 90.31 103 ILE A N 1
ATOM 795 C CA . ILE A 1 103 ? 0.128 2.875 15.656 1 90.31 103 ILE A CA 1
ATOM 796 C C . ILE A 1 103 ? -1.069 3.4 16.438 1 90.31 103 ILE A C 1
ATOM 798 O O . ILE A 1 103 ? -1.035 3.457 17.672 1 90.31 103 ILE A O 1
ATOM 802 N N . GLY A 1 104 ? -2.088 3.762 15.836 1 89.69 104 GLY A N 1
ATOM 803 C CA . GLY A 1 104 ? -3.283 4.305 16.469 1 89.69 104 GLY A CA 1
ATOM 804 C C . GLY A 1 104 ? -3.977 5.355 15.609 1 89.69 104 GLY A C 1
ATOM 805 O O . GLY A 1 104 ? -3.463 5.754 14.562 1 89.69 104 GLY A O 1
ATOM 806 N N . SER A 1 105 ? -5.133 5.859 16.125 1 90.62 105 SER A N 1
ATOM 807 C CA . SER A 1 105 ? -5.906 6.855 15.391 1 90.62 105 SER A CA 1
ATOM 808 C C . SER A 1 105 ? -5.344 8.258 15.594 1 90.62 105 SER A C 1
ATOM 810 O O . SER A 1 105 ? -4.918 8.602 16.703 1 90.62 105 SER A O 1
ATOM 812 N N . PRO A 1 106 ? -5.305 9.016 14.523 1 92.69 106 PRO A N 1
ATOM 813 C CA . PRO A 1 106 ? -4.922 10.414 14.734 1 92.69 106 PRO A CA 1
ATOM 814 C C . PRO A 1 106 ? -5.957 11.195 15.539 1 92.69 106 PRO A C 1
ATOM 816 O O . PRO A 1 106 ? -7.156 10.914 15.453 1 92.69 106 PRO A O 1
ATOM 819 N N . ASP A 1 107 ? -5.426 12.125 16.281 1 93.12 107 ASP A N 1
ATOM 820 C CA . ASP A 1 107 ? -6.328 13 17.016 1 93.12 107 ASP A CA 1
ATOM 821 C C . ASP A 1 107 ? -6.977 14.031 16.094 1 93.12 107 ASP A C 1
ATOM 823 O O . ASP A 1 107 ? -8.094 14.492 16.359 1 93.12 107 ASP A O 1
ATOM 827 N N . LEU A 1 108 ? -6.238 14.391 15.078 1 93.19 108 LEU A N 1
ATOM 828 C CA . LEU A 1 108 ? -6.703 15.406 14.141 1 93.19 108 LEU A CA 1
ATOM 829 C C . LEU A 1 108 ? -6.012 15.25 12.789 1 93.19 108 LEU A C 1
ATOM 831 O O . LEU A 1 108 ? -4.809 14.984 12.727 1 93.19 108 LEU A O 1
ATOM 835 N N . VAL A 1 109 ? -6.793 15.328 11.758 1 93.56 109 VAL A N 1
ATOM 836 C CA . VAL A 1 109 ? -6.281 15.359 10.391 1 93.56 109 VAL A CA 1
ATOM 837 C C . VAL A 1 109 ? -6.562 16.719 9.766 1 93.56 109 VAL A C 1
ATOM 839 O O . VAL A 1 109 ? -7.711 17.172 9.727 1 93.56 109 VAL A O 1
ATOM 842 N N . VAL A 1 110 ? -5.488 17.391 9.367 1 93 110 VAL A N 1
ATOM 843 C CA . VAL A 1 110 ? -5.609 18.688 8.711 1 93 110 VAL A CA 1
ATOM 844 C C . VAL A 1 110 ? -5.43 18.531 7.199 1 93 110 VAL A C 1
ATOM 846 O O . VAL A 1 110 ? -4.398 18.031 6.742 1 93 110 VAL A O 1
ATOM 849 N N . PHE A 1 111 ? -6.434 18.953 6.477 1 92.5 111 PHE A N 1
ATOM 850 C CA . PHE A 1 111 ? -6.398 18.875 5.023 1 92.5 111 PHE A CA 1
ATOM 851 C C . PHE A 1 111 ? -6.285 20.266 4.406 1 92.5 111 PHE A C 1
ATOM 853 O O . PHE A 1 111 ? -7.207 21.078 4.52 1 92.5 111 PHE A O 1
ATOM 860 N N . LEU A 1 112 ? -5.172 20.5 3.803 1 91.62 112 LEU A N 1
ATOM 861 C CA . LEU A 1 112 ? -4.984 21.75 3.068 1 91.62 112 LEU A CA 1
ATOM 862 C C . LEU A 1 112 ? -5.379 21.578 1.604 1 91.62 112 LEU A C 1
ATOM 864 O O . LEU A 1 112 ? -4.625 21 0.817 1 91.62 112 LEU A O 1
ATOM 868 N N . ALA A 1 113 ? -6.527 22.172 1.286 1 90 113 ALA A N 1
ATOM 869 C CA . ALA A 1 113 ? -7.078 22 -0.056 1 90 113 ALA A CA 1
ATOM 870 C C . ALA A 1 113 ? -6.609 23.125 -0.982 1 90 113 ALA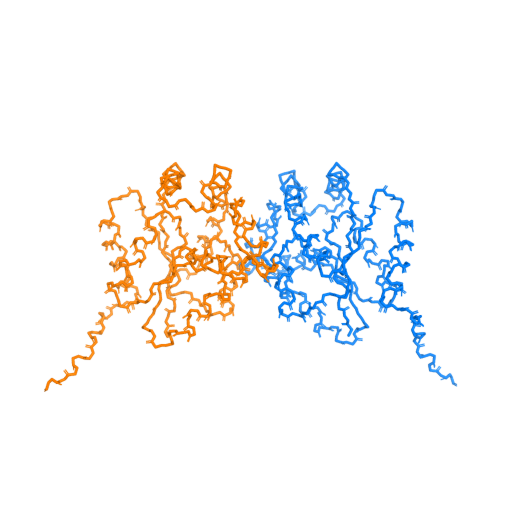 A C 1
ATOM 872 O O . ALA A 1 113 ? -6.52 24.281 -0.569 1 90 113 ALA A O 1
ATOM 873 N N . CYS A 1 114 ? -6.242 22.734 -2.139 1 85.75 114 CYS A N 1
ATOM 874 C CA . CYS A 1 114 ? -5.902 23.703 -3.176 1 85.75 114 CYS A CA 1
ATOM 875 C C . CYS A 1 114 ? -6.348 23.203 -4.547 1 85.75 114 CYS A C 1
ATOM 877 O O . CYS A 1 114 ? -6.711 22.031 -4.707 1 85.75 114 CYS A O 1
ATOM 879 N N . SER A 1 115 ? -6.355 24.078 -5.453 1 85.25 115 SER A N 1
ATOM 880 C CA . SER A 1 115 ? -6.707 23.688 -6.812 1 85.25 115 SER A CA 1
ATOM 881 C C . SER A 1 115 ? -5.617 22.828 -7.438 1 85.25 115 SER A C 1
ATOM 883 O O . SER A 1 115 ? -4.453 22.906 -7.039 1 85.25 115 SER A O 1
ATOM 885 N N . SER A 1 116 ? -6.078 22 -8.469 1 85.75 116 SER A N 1
ATOM 886 C CA . SER A 1 116 ? -5.117 21.172 -9.18 1 85.75 116 SER A CA 1
ATOM 887 C C . SER A 1 116 ? -4.051 22.031 -9.867 1 85.75 116 SER A C 1
ATOM 889 O O . SER A 1 116 ? -2.883 21.625 -9.93 1 85.75 116 SER A O 1
ATOM 891 N N . GLN A 1 117 ? -4.512 23.125 -10.328 1 87.81 117 GLN A N 1
ATOM 892 C CA . GLN A 1 117 ? -3.582 24.031 -11.008 1 87.81 117 GLN A CA 1
ATOM 893 C C . GLN A 1 117 ? -2.525 24.547 -10.039 1 87.81 117 GLN A C 1
ATOM 895 O O . GLN A 1 117 ? -1.333 24.547 -10.352 1 87.81 117 GLN A O 1
ATOM 900 N N . ARG A 1 118 ? -2.955 24.984 -8.961 1 86.06 118 ARG A N 1
ATOM 901 C CA . ARG A 1 118 ? -2.031 25.5 -7.953 1 86.06 118 ARG A CA 1
ATOM 902 C C . ARG A 1 118 ? -1.119 24.391 -7.438 1 86.06 118 ARG A C 1
ATOM 904 O O . ARG A 1 118 ? 0.068 24.625 -7.195 1 86.06 118 ARG A O 1
ATOM 911 N N . PHE A 1 119 ? -1.694 23.234 -7.281 1 86.5 119 PHE A N 1
ATOM 912 C CA . PHE A 1 119 ? -0.917 22.078 -6.848 1 86.5 119 PHE A CA 1
ATOM 913 C C . PHE A 1 119 ? 0.205 21.781 -7.836 1 86.5 119 PHE A C 1
ATOM 915 O O . PHE A 1 119 ? 1.357 21.594 -7.438 1 86.5 119 PHE A O 1
ATOM 922 N N . ARG A 1 120 ? -0.11 21.797 -9.039 1 89.62 120 ARG A N 1
ATOM 923 C CA . ARG A 1 120 ? 0.876 21.562 -10.086 1 89.62 120 ARG A CA 1
ATOM 924 C C . ARG A 1 120 ? 1.959 22.625 -10.086 1 89.62 120 ARG A C 1
ATOM 926 O O . ARG A 1 120 ? 3.148 22.328 -10.172 1 89.62 120 ARG A O 1
ATOM 933 N N . GLN A 1 121 ? 1.563 23.844 -9.953 1 89 121 GLN A N 1
ATOM 934 C CA . GLN A 1 121 ? 2.502 24.953 -9.938 1 89 121 GLN A CA 1
ATOM 935 C C . GLN A 1 121 ? 3.486 24.828 -8.781 1 89 121 GLN A C 1
ATOM 937 O O . GLN A 1 121 ? 4.672 25.125 -8.93 1 89 121 GLN A O 1
ATOM 942 N N . ARG A 1 122 ? 3.008 24.422 -7.723 1 86.19 122 ARG A N 1
ATOM 943 C CA . ARG A 1 122 ? 3.865 24.266 -6.555 1 86.19 122 ARG A CA 1
ATOM 944 C C . ARG A 1 122 ? 4.883 23.156 -6.77 1 86.19 122 ARG A C 1
ATOM 946 O O . ARG A 1 122 ? 6.043 23.281 -6.363 1 86.19 122 ARG A O 1
ATOM 953 N N . LEU A 1 123 ? 4.406 22.062 -7.34 1 89.38 123 LEU A N 1
ATOM 954 C CA . LEU A 1 123 ? 5.312 20.953 -7.652 1 89.38 123 LEU A CA 1
ATOM 955 C C . LEU A 1 123 ? 6.395 21.406 -8.633 1 89.38 123 LEU A C 1
ATOM 957 O O . LEU A 1 123 ? 7.562 21.047 -8.477 1 89.38 123 LEU A O 1
ATOM 961 N N . GLU A 1 124 ? 5.957 22.188 -9.531 1 90.88 124 GLU A N 1
ATOM 962 C CA . GLU A 1 124 ? 6.895 22.688 -10.531 1 90.88 124 GLU A CA 1
ATOM 963 C C . GLU A 1 124 ? 7.895 23.656 -9.914 1 90.88 124 GLU A C 1
ATOM 965 O O . GLU A 1 124 ? 9.086 23.625 -10.242 1 90.88 124 GLU A O 1
ATOM 970 N N . LYS A 1 125 ? 7.426 24.547 -9.086 1 89.81 125 LYS A N 1
ATOM 971 C CA . LYS A 1 125 ? 8.312 25.469 -8.391 1 89.81 125 LYS A CA 1
ATOM 972 C C . LYS A 1 125 ? 9.312 24.734 -7.516 1 89.81 125 LYS A C 1
ATOM 974 O O . LYS A 1 125 ? 10.492 25.078 -7.48 1 89.81 125 LYS A O 1
ATOM 979 N N . ARG A 1 126 ? 8.828 23.719 -6.797 1 88.12 126 ARG A N 1
ATOM 980 C CA . ARG A 1 126 ? 9.703 22.906 -5.961 1 88.12 126 ARG A CA 1
ATOM 981 C C . ARG A 1 126 ? 10.766 22.203 -6.793 1 88.12 126 ARG A C 1
ATOM 983 O O . ARG A 1 126 ? 11.914 22.062 -6.359 1 88.12 126 ARG A O 1
ATOM 990 N N . ALA A 1 127 ? 10.375 21.75 -7.949 1 89.12 127 ALA A N 1
ATOM 991 C CA . ALA A 1 127 ? 11.305 21.094 -8.859 1 89.12 127 ALA A CA 1
ATOM 992 C C . ALA A 1 127 ? 12.461 22.016 -9.234 1 89.12 127 ALA A C 1
ATOM 994 O O . ALA A 1 127 ? 13.609 21.578 -9.32 1 89.12 127 ALA A O 1
ATOM 995 N N . LEU A 1 128 ? 12.141 23.266 -9.383 1 88.5 128 LEU A N 1
ATOM 996 C CA . LEU A 1 128 ? 13.141 24.266 -9.758 1 88.5 128 LEU A CA 1
ATOM 997 C C . LEU A 1 128 ? 14.055 24.578 -8.578 1 88.5 128 LEU A C 1
ATOM 999 O O . LEU A 1 128 ? 15.25 24.828 -8.766 1 88.5 128 LEU A O 1
ATOM 1003 N N . GLU A 1 129 ? 13.555 24.438 -7.387 1 88.88 129 GLU A N 1
ATOM 1004 C CA . GLU A 1 129 ? 14.281 24.906 -6.211 1 88.88 129 GLU A CA 1
ATOM 1005 C C . GLU A 1 129 ? 15.031 23.766 -5.535 1 88.88 129 GLU A C 1
ATOM 1007 O O . GLU A 1 129 ? 16.125 23.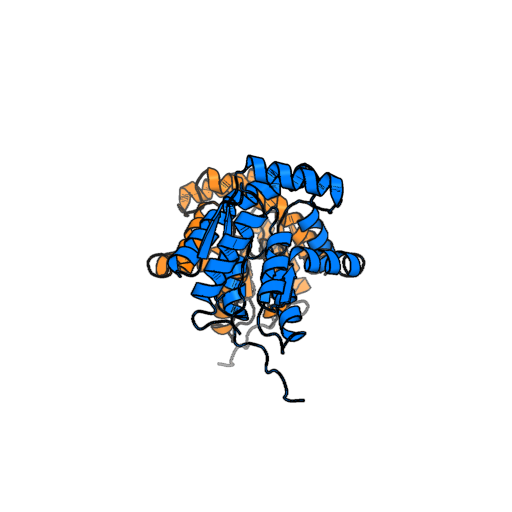969 -5 1 88.88 129 GLU A O 1
ATOM 1012 N N . GLN A 1 130 ? 14.492 22.594 -5.395 1 84.5 130 GLN A N 1
ATOM 1013 C CA . GLN A 1 130 ? 15.039 21.531 -4.562 1 84.5 130 GLN A CA 1
ATOM 1014 C C . GLN A 1 130 ? 15.609 20.406 -5.414 1 84.5 130 GLN A C 1
ATOM 1016 O O . GLN A 1 130 ? 16.578 19.75 -5.027 1 84.5 130 GLN A O 1
ATOM 1021 N N . GLY A 1 131 ? 15.078 20.125 -6.547 1 81.38 131 GLY A N 1
ATOM 1022 C CA . GLY A 1 131 ? 15.594 19.078 -7.414 1 81.38 131 GLY A CA 1
ATOM 1023 C C . GLY A 1 131 ? 15.391 17.672 -6.855 1 81.38 131 GLY A C 1
ATOM 1024 O O . GLY A 1 131 ? 16.328 16.875 -6.82 1 81.38 131 GLY A O 1
ATOM 1025 N N . ARG A 1 132 ? 14.328 17.375 -6.332 1 86.44 132 ARG A N 1
ATOM 1026 C CA . ARG A 1 132 ? 13.984 16.047 -5.84 1 86.44 132 ARG A CA 1
ATOM 1027 C C . ARG A 1 132 ? 13.859 15.047 -6.992 1 86.44 132 ARG A C 1
ATOM 1029 O O . ARG A 1 132 ? 13.633 15.438 -8.133 1 86.44 132 ARG A O 1
ATOM 1036 N N . LEU A 1 133 ? 14 13.758 -6.691 1 84.56 133 LEU A N 1
ATOM 1037 C CA . LEU A 1 133 ? 13.938 12.688 -7.676 1 84.56 133 LEU A CA 1
ATOM 1038 C C . LEU A 1 133 ? 12.578 12.656 -8.359 1 84.56 133 LEU A C 1
ATOM 1040 O O . LEU A 1 133 ? 12.469 12.266 -9.523 1 84.56 133 LEU A O 1
ATOM 1044 N N . ASP A 1 134 ? 11.578 13.039 -7.648 1 88.69 134 ASP A N 1
ATOM 1045 C CA . ASP A 1 134 ? 10.219 12.969 -8.172 1 88.69 134 ASP A CA 1
ATOM 1046 C C . ASP A 1 134 ? 9.758 14.32 -8.703 1 88.69 134 ASP A C 1
ATOM 1048 O O . ASP A 1 134 ? 8.562 14.547 -8.898 1 88.69 134 ASP A O 1
ATOM 1052 N N . ASP A 1 135 ? 10.703 15.219 -8.984 1 88.56 135 ASP A N 1
ATOM 1053 C CA . ASP A 1 135 ? 10.359 16.531 -9.523 1 88.56 135 ASP A CA 1
ATOM 1054 C C . ASP A 1 135 ? 10.578 16.578 -11.031 1 88.56 135 ASP A C 1
ATOM 1056 O O . ASP A 1 135 ? 10.82 17.656 -11.602 1 88.56 135 ASP A O 1
ATOM 1060 N N . ASN A 1 136 ? 10.5 15.531 -11.727 1 91.31 136 ASN A N 1
ATOM 1061 C CA . ASN A 1 136 ? 10.508 15.492 -13.18 1 91.31 136 ASN A CA 1
ATOM 1062 C C . ASN A 1 136 ? 9.094 15.555 -13.75 1 91.31 136 ASN A C 1
ATOM 1064 O O . ASN A 1 136 ? 8.125 15.281 -13.047 1 91.31 136 ASN A O 1
ATOM 1068 N N . PRO A 1 137 ? 8.945 16.016 -14.992 1 91 137 PRO A N 1
ATOM 1069 C CA . PRO A 1 137 ? 7.617 16.25 -15.547 1 91 137 PRO A CA 1
ATOM 1070 C C . PRO A 1 137 ? 6.707 15.031 -15.469 1 91 137 PRO A C 1
ATOM 1072 O O . PRO A 1 137 ? 5.527 15.156 -15.133 1 91 137 PRO A O 1
ATOM 1075 N N . HIS A 1 138 ? 7.254 13.906 -15.805 1 92.88 138 HIS A N 1
ATOM 1076 C CA . HIS A 1 138 ? 6.469 12.68 -15.742 1 92.88 138 HIS A CA 1
ATOM 1077 C C . HIS A 1 138 ? 6 12.391 -14.32 1 92.88 138 HIS A C 1
ATOM 1079 O O . HIS A 1 138 ? 4.828 12.078 -14.102 1 92.88 138 HIS A O 1
ATOM 1085 N N . ALA A 1 139 ? 6.828 12.531 -13.422 1 93.12 139 ALA A N 1
ATOM 1086 C CA . ALA A 1 139 ? 6.508 12.273 -12.016 1 93.12 139 ALA A CA 1
ATOM 1087 C C . ALA A 1 139 ? 5.484 13.281 -11.5 1 93.12 139 ALA A C 1
ATOM 1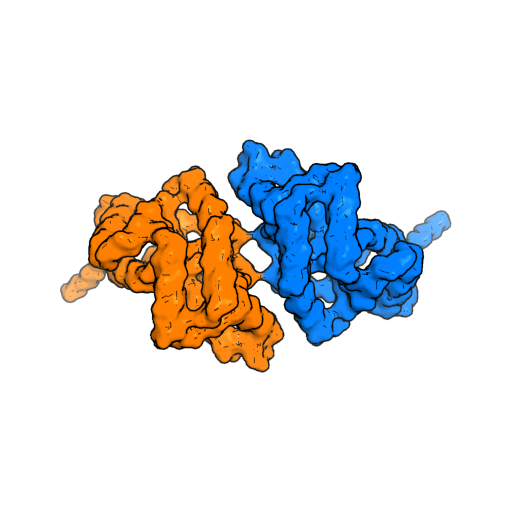089 O O . ALA A 1 139 ? 4.586 12.93 -10.734 1 93.12 139 ALA A O 1
ATOM 1090 N N . ILE A 1 140 ? 5.633 14.492 -11.883 1 92.81 140 ILE A N 1
ATOM 1091 C CA . ILE A 1 140 ? 4.719 15.539 -11.445 1 92.81 140 ILE A CA 1
ATOM 1092 C C . ILE A 1 140 ? 3.301 15.219 -11.914 1 92.81 140 ILE A C 1
ATOM 1094 O O . ILE A 1 140 ? 2.346 15.32 -11.141 1 92.81 140 ILE A O 1
ATOM 1098 N N . GLU A 1 141 ? 3.178 14.82 -13.148 1 93.38 141 GLU A N 1
ATOM 1099 C CA . GLU A 1 141 ? 1.868 14.453 -13.68 1 93.38 141 GLU A CA 1
ATOM 1100 C C . GLU A 1 141 ? 1.264 13.297 -12.898 1 93.38 141 GLU A C 1
ATOM 1102 O O . GLU A 1 141 ? 0.086 13.328 -12.531 1 93.38 141 GLU A O 1
ATOM 1107 N N . ARG A 1 142 ? 2.041 12.359 -12.648 1 92.44 142 ARG A N 1
ATOM 1108 C CA . ARG A 1 142 ? 1.579 11.195 -11.906 1 92.44 142 ARG A CA 1
ATOM 1109 C C . ARG A 1 142 ? 1.18 11.578 -10.484 1 92.44 142 ARG A C 1
ATOM 1111 O O . ARG A 1 142 ? 0.186 11.07 -9.953 1 92.44 142 ARG A O 1
ATOM 1118 N N . ARG A 1 143 ? 1.922 12.398 -9.883 1 92.25 143 ARG A N 1
ATOM 1119 C CA . ARG A 1 143 ? 1.636 12.836 -8.516 1 92.25 143 ARG A CA 1
ATOM 1120 C C . ARG A 1 143 ? 0.325 13.617 -8.461 1 92.25 143 ARG A C 1
ATOM 1122 O O . ARG A 1 143 ? -0.463 13.445 -7.527 1 92.25 143 ARG A O 1
ATOM 1129 N N . VAL A 1 144 ? 0.108 14.398 -9.469 1 91.75 144 VAL A N 1
ATOM 1130 C CA . VAL A 1 144 ? -1.143 15.148 -9.539 1 91.75 144 VAL A CA 1
ATOM 1131 C C . VAL A 1 144 ? -2.316 14.18 -9.68 1 91.75 144 VAL A C 1
ATOM 1133 O O . VAL A 1 144 ? -3.318 14.305 -8.977 1 91.75 144 VAL A O 1
ATOM 1136 N N . ASP A 1 145 ? -2.191 13.227 -10.531 1 90.81 145 ASP A N 1
ATOM 1137 C CA . ASP A 1 145 ? -3.248 12.25 -10.766 1 90.81 145 ASP A CA 1
ATOM 1138 C C . ASP A 1 145 ? -3.49 11.398 -9.523 1 90.81 145 ASP A C 1
ATOM 1140 O O . ASP A 1 145 ? -4.637 11.109 -9.172 1 90.81 145 ASP A O 1
ATOM 1144 N N . THR A 1 146 ? -2.416 11 -8.945 1 90.75 146 THR A N 1
ATOM 1145 C CA . THR A 1 146 ? -2.508 10.195 -7.734 1 90.75 146 THR A CA 1
ATOM 1146 C C . THR A 1 146 ? -3.242 10.953 -6.633 1 90.75 146 THR A C 1
ATOM 1148 O O . THR A 1 146 ? -4.066 10.383 -5.918 1 90.75 146 THR A O 1
ATOM 1151 N N . PHE A 1 147 ? -2.914 12.188 -6.52 1 89.44 147 PHE A N 1
ATOM 1152 C CA . PHE A 1 147 ? -3.588 13.031 -5.539 1 89.44 147 PHE A CA 1
ATOM 1153 C C . PHE A 1 147 ? -5.082 13.102 -5.82 1 89.44 147 PHE A C 1
ATOM 1155 O O . PHE A 1 147 ? -5.902 12.93 -4.914 1 89.44 147 PHE A O 1
ATOM 1162 N N . LYS A 1 148 ? -5.402 13.305 -6.992 1 90 148 LYS A N 1
ATOM 1163 C CA . LYS A 1 148 ? -6.801 13.422 -7.395 1 90 148 LYS A CA 1
ATOM 1164 C C . LYS A 1 148 ? -7.566 12.133 -7.102 1 90 148 LYS A C 1
ATOM 1166 O O . LYS A 1 148 ? -8.727 12.18 -6.695 1 90 148 LYS A O 1
ATOM 1171 N N . GLN A 1 149 ? -6.906 11.109 -7.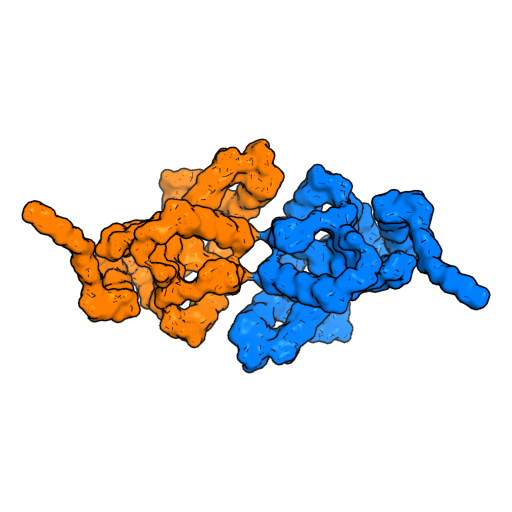242 1 90.06 149 GLN A N 1
ATOM 1172 C CA . GLN A 1 149 ? -7.539 9.805 -7.074 1 90.06 149 GLN A CA 1
ATOM 1173 C C . GLN A 1 149 ? -7.629 9.422 -5.602 1 90.06 149 GLN A C 1
ATOM 1175 O O . GLN A 1 149 ? -8.633 8.859 -5.16 1 90.06 149 GLN A O 1
ATOM 1180 N N . ASN A 1 150 ? -6.641 9.719 -4.855 1 93.19 150 ASN A N 1
ATOM 1181 C CA . ASN A 1 150 ? -6.516 9.18 -3.506 1 93.19 150 ASN A CA 1
ATOM 1182 C C . ASN A 1 150 ? -7.191 10.078 -2.477 1 93.19 150 ASN A C 1
ATOM 1184 O O . ASN A 1 150 ? -7.773 9.586 -1.506 1 93.19 150 ASN A O 1
ATOM 1188 N N . VAL A 1 151 ? -7.219 11.352 -2.678 1 92 151 VAL A N 1
ATOM 1189 C CA . VAL A 1 151 ? -7.617 12.32 -1.665 1 92 151 VAL A CA 1
ATOM 1190 C C . VAL A 1 151 ? -9.094 12.133 -1.312 1 92 151 VAL A C 1
ATOM 1192 O O . VAL A 1 151 ? -9.453 12.109 -0.135 1 92 151 VAL A O 1
ATOM 1195 N N . PRO A 1 152 ? -9.969 11.969 -2.289 1 93.19 152 PRO A N 1
ATOM 1196 C CA . PRO A 1 152 ? -11.383 11.797 -1.93 1 93.19 152 PRO A CA 1
ATOM 1197 C C . PRO A 1 152 ? -11.617 10.625 -0.98 1 93.19 152 PRO A C 1
ATOM 1199 O O . PRO A 1 152 ? -12.445 10.719 -0.074 1 93.19 152 PRO A O 1
ATOM 1202 N N . LEU A 1 153 ? -10.883 9.547 -1.13 1 94.62 153 LEU A N 1
ATOM 1203 C CA . LEU A 1 153 ? -11.031 8.383 -0.268 1 94.62 153 LEU A CA 1
ATOM 1204 C C . LEU A 1 153 ? -10.57 8.695 1.151 1 94.62 153 LEU A C 1
ATOM 1206 O O . LEU A 1 153 ? -11.227 8.312 2.121 1 94.62 153 LEU A O 1
ATOM 1210 N N . ILE A 1 154 ? -9.461 9.367 1.217 1 94.81 154 ILE A N 1
ATOM 1211 C CA . ILE A 1 154 ? -8.914 9.727 2.516 1 94.81 154 ILE A CA 1
ATOM 1212 C C . ILE A 1 154 ? -9.867 10.68 3.236 1 94.81 154 ILE A C 1
ATOM 1214 O O . ILE A 1 154 ? -10.148 10.5 4.422 1 94.81 154 ILE A O 1
ATOM 1218 N N . VAL A 1 155 ? -10.344 11.648 2.504 1 94 155 VAL A N 1
ATOM 1219 C CA . VAL A 1 155 ? -11.25 12.648 3.068 1 94 155 VAL A CA 1
ATOM 1220 C C . VAL A 1 155 ? -12.531 11.969 3.535 1 94 155 VAL A C 1
ATOM 1222 O O . VAL A 1 155 ? -12.992 12.195 4.656 1 94 155 VAL A O 1
ATOM 1225 N N . LYS A 1 156 ? -13.062 11.117 2.754 1 95.12 156 LYS A N 1
ATOM 1226 C CA . LYS A 1 156 ? -14.273 10.383 3.123 1 95.12 156 LYS A CA 1
ATOM 1227 C C . LYS A 1 156 ? -14.062 9.586 4.406 1 95.12 156 LYS A C 1
ATOM 1229 O O . LYS A 1 156 ? -14.906 9.625 5.309 1 95.12 156 LYS A O 1
ATOM 1234 N N . TYR A 1 157 ? -13 8.945 4.504 1 95.5 157 TYR A N 1
ATOM 1235 C CA . TYR A 1 157 ? -12.672 8.086 5.637 1 95.5 157 TYR A CA 1
ATOM 1236 C C . TYR A 1 157 ? -12.609 8.891 6.93 1 95.5 157 TYR A C 1
ATOM 1238 O O . TYR A 1 157 ? -13.25 8.539 7.922 1 95.5 157 TYR A O 1
ATOM 1246 N N . TYR A 1 158 ? -11.961 10.008 6.914 1 94.69 158 TYR A N 1
ATOM 1247 C CA . TYR A 1 158 ? -11.734 10.758 8.141 1 94.69 158 TYR A CA 1
ATOM 1248 C C . TYR A 1 158 ? -12.891 11.703 8.43 1 94.69 158 TYR A C 1
ATOM 1250 O O . TYR A 1 158 ? -13.062 12.164 9.562 1 94.69 158 TYR A O 1
ATOM 1258 N N . GLN A 1 159 ? -13.633 12.031 7.355 1 95.25 159 GLN A N 1
ATOM 1259 C CA . GLN A 1 159 ? -14.875 12.758 7.586 1 95.25 159 GLN A CA 1
ATOM 1260 C C . GLN A 1 159 ? -15.867 11.914 8.383 1 95.25 159 GLN A C 1
ATOM 1262 O O . GLN A 1 159 ? -16.484 12.406 9.328 1 95.25 159 GLN A O 1
ATOM 1267 N N . GLU A 1 160 ? -15.984 10.703 8.016 1 94.94 160 GLU A N 1
ATOM 1268 C CA . GLU A 1 160 ? -16.875 9.789 8.719 1 94.94 160 GLU A CA 1
ATOM 1269 C C . GLU A 1 160 ? -16.438 9.586 10.164 1 94.94 160 GLU A C 1
ATOM 1271 O O . GLU A 1 160 ? -17.266 9.406 11.055 1 94.94 160 GLU A O 1
ATOM 1276 N N . LYS A 1 161 ? -15.211 9.672 10.422 1 93.62 161 LYS A N 1
ATOM 1277 C CA . LYS A 1 161 ? -14.664 9.516 11.766 1 93.62 161 LYS A CA 1
ATOM 1278 C C . LYS A 1 161 ? -14.734 10.828 12.547 1 93.62 161 LYS A C 1
ATOM 1280 O O . LYS A 1 161 ? -14.539 10.852 13.766 1 93.62 161 LYS A O 1
ATOM 1285 N N . GLY A 1 162 ? -14.891 11.906 11.836 1 93.44 162 GLY A N 1
ATOM 1286 C CA . GLY A 1 162 ? -15.07 13.211 12.461 1 93.44 162 GLY A CA 1
ATOM 1287 C C . GLY A 1 162 ? -13.773 13.805 12.977 1 93.44 162 GLY A C 1
ATOM 1288 O O . GLY A 1 162 ? -13.773 14.562 13.945 1 93.44 162 GLY A O 1
ATOM 1289 N N . VAL A 1 163 ? -12.656 13.484 12.297 1 93 163 VAL A N 1
ATOM 1290 C CA . VAL A 1 163 ? -11.391 13.945 12.859 1 93 163 VAL A CA 1
ATOM 1291 C C . VAL A 1 163 ? -10.648 14.797 11.836 1 93 163 VAL A C 1
ATOM 1293 O O . VAL A 1 163 ? -9.492 15.18 12.055 1 93 163 VAL A O 1
ATOM 1296 N N . ILE A 1 164 ? -11.289 15.094 10.68 1 93.75 164 ILE A N 1
ATOM 1297 C CA . ILE A 1 164 ? -10.602 15.844 9.625 1 93.75 164 ILE A CA 1
ATOM 1298 C C . ILE A 1 164 ? -11.188 17.25 9.539 1 93.75 164 ILE A C 1
ATOM 1300 O O . ILE A 1 164 ? -12.398 17.438 9.672 1 93.75 164 ILE A O 1
ATOM 1304 N N . ILE A 1 165 ? -10.273 18.203 9.367 1 93.44 165 ILE A N 1
ATOM 1305 C CA . ILE A 1 165 ? -10.664 19.578 9.102 1 93.44 165 ILE A CA 1
ATOM 1306 C C . ILE A 1 165 ? -9.984 20.078 7.824 1 93.44 165 ILE A C 1
ATOM 1308 O O . ILE A 1 165 ? -8.781 19.875 7.641 1 93.44 165 ILE A O 1
ATOM 1312 N N . ARG A 1 166 ? -10.805 20.688 7.039 1 92.19 166 ARG A N 1
ATOM 1313 C CA . ARG A 1 166 ? -10.336 21.172 5.746 1 92.19 166 ARG A CA 1
ATOM 1314 C C . ARG A 1 166 ? -10.07 22.672 5.793 1 92.19 166 ARG A C 1
ATOM 1316 O O . ARG A 1 166 ? -10.852 23.422 6.375 1 92.19 166 ARG A O 1
ATOM 1323 N N . PHE A 1 167 ? -8.961 23.078 5.215 1 91.69 167 PHE A N 1
ATOM 1324 C CA . PHE A 1 167 ? -8.609 24.484 5.078 1 91.69 167 PHE A CA 1
ATOM 1325 C C . PHE A 1 167 ? -8.312 24.828 3.623 1 91.69 167 PHE A C 1
ATOM 1327 O O . PHE A 1 167 ? -7.754 24.016 2.889 1 91.69 167 PHE A O 1
ATOM 1334 N N . ASP A 1 168 ? -8.656 26.016 3.254 1 89.06 168 ASP A N 1
ATOM 1335 C CA . ASP A 1 168 ? -8.281 26.531 1.942 1 89.06 168 ASP A CA 1
ATOM 1336 C C . ASP A 1 168 ? -6.82 26.984 1.927 1 89.06 168 ASP A C 1
ATOM 1338 O O . ASP A 1 168 ? -6.434 27.891 2.66 1 89.06 168 ASP A O 1
ATOM 1342 N N . ALA A 1 169 ? -6.078 26.344 1.08 1 87.44 169 ALA A N 1
ATOM 1343 C CA . ALA A 1 169 ? -4.645 26.625 1.061 1 87.44 169 ALA A CA 1
ATOM 1344 C C . ALA A 1 169 ? -4.305 27.688 0.011 1 87.44 169 ALA A C 1
ATOM 1346 O O . ALA A 1 169 ? -3.143 28.062 -0.143 1 87.44 169 ALA A O 1
ATOM 1347 N N . ASP A 1 170 ? -5.34 28.094 -0.709 1 84.25 170 ASP A N 1
ATOM 1348 C CA . ASP A 1 170 ? -5.137 29.156 -1.681 1 84.25 170 ASP A CA 1
ATOM 1349 C C . ASP A 1 170 ? -5.273 30.531 -1.023 1 84.25 170 ASP A C 1
ATOM 1351 O O . ASP A 1 170 ? -6.047 31.375 -1.485 1 84.25 170 ASP A O 1
ATOM 1355 N N . ARG A 1 171 ? -4.699 30.781 0.066 1 87.44 171 ARG A N 1
ATOM 1356 C CA . ARG A 1 171 ? -4.691 32.031 0.835 1 87.44 171 ARG A CA 1
ATOM 1357 C C . ARG A 1 171 ? -3.289 32.344 1.34 1 87.44 171 ARG A C 1
ATOM 1359 O O . ARG A 1 171 ? -2.332 31.625 1.032 1 87.44 171 ARG A O 1
ATOM 1366 N N . GLU A 1 172 ? -3.191 33.469 1.995 1 88.62 172 GLU A N 1
ATOM 1367 C CA . GLU A 1 172 ? -1.896 33.844 2.555 1 88.62 172 GLU A CA 1
ATOM 1368 C C . GLU A 1 172 ? -1.474 32.906 3.668 1 88.62 172 GLU A C 1
ATOM 1370 O O . GLU A 1 172 ? -2.301 32.469 4.48 1 88.62 172 GLU A O 1
ATOM 1375 N N . GLU A 1 173 ? -0.196 32.562 3.783 1 88 173 GLU A N 1
ATOM 1376 C CA . GLU A 1 173 ? 0.373 31.578 4.695 1 88 173 GLU A CA 1
ATOM 1377 C C . GLU A 1 173 ? 0.01 31.891 6.145 1 88 173 GLU A C 1
ATOM 1379 O O . GLU A 1 173 ? -0.384 31 6.898 1 88 173 GLU A O 1
ATOM 1384 N N . ASP A 1 174 ? 0.131 33.188 6.492 1 92.25 174 ASP A N 1
ATOM 1385 C CA . ASP A 1 174 ? -0.114 33.562 7.883 1 92.25 174 ASP A CA 1
ATOM 1386 C C . ASP A 1 174 ? -1.588 33.375 8.242 1 92.25 174 ASP A C 1
ATOM 1388 O O . ASP A 1 174 ? -1.917 33.062 9.383 1 92.25 174 ASP A O 1
ATOM 1392 N N . ASP A 1 175 ? -2.422 33.625 7.289 1 93.88 175 ASP A N 1
ATOM 1393 C CA . ASP A 1 175 ? -3.852 33.438 7.52 1 93.88 175 ASP A CA 1
ATOM 1394 C C . ASP A 1 175 ? -4.188 31.953 7.711 1 93.88 175 ASP A C 1
ATOM 1396 O O . ASP A 1 175 ? -5.004 31.609 8.57 1 93.88 175 ASP A O 1
ATOM 1400 N N . ILE A 1 176 ? -3.57 31.188 6.918 1 91.19 176 ILE A N 1
ATOM 1401 C CA . ILE A 1 176 ? -3.775 29.75 7.02 1 91.19 176 ILE A CA 1
ATOM 1402 C C . ILE A 1 176 ? -3.307 29.266 8.383 1 91.19 176 ILE A C 1
ATOM 1404 O O . ILE A 1 176 ? -4.02 28.516 9.062 1 91.19 176 ILE A O 1
ATOM 1408 N N . PHE A 1 177 ? -2.139 29.719 8.797 1 92.75 177 PHE A N 1
ATOM 1409 C CA . PHE A 1 177 ? -1.571 29.328 10.086 1 92.75 177 PHE A CA 1
ATOM 1410 C C . PHE A 1 177 ? -2.51 29.703 11.227 1 92.75 177 PHE A C 1
ATOM 1412 O O . PHE A 1 177 ? -2.738 28.906 12.141 1 92.75 177 PHE A O 1
ATOM 1419 N N . ALA A 1 178 ? -3.016 30.922 11.195 1 94.88 178 ALA A N 1
ATOM 1420 C CA . ALA A 1 178 ? -3.91 31.406 12.25 1 94.88 178 ALA A CA 1
ATOM 1421 C C . ALA A 1 178 ? -5.152 30.516 12.352 1 94.88 178 ALA A C 1
ATOM 1423 O O . ALA A 1 178 ? -5.59 30.188 13.453 1 94.88 178 ALA A O 1
ATOM 1424 N N . ASP A 1 179 ? -5.703 30.156 11.203 1 93.62 179 ASP A N 1
ATOM 1425 C CA . ASP A 1 179 ? -6.898 29.328 11.188 1 93.62 179 ASP A CA 1
ATOM 1426 C C . ASP A 1 179 ? -6.602 27.922 11.734 1 93.62 179 ASP A C 1
ATOM 1428 O O . ASP A 1 179 ? -7.359 27.406 12.555 1 93.62 179 ASP A O 1
ATOM 1432 N N . ILE A 1 180 ? -5.5 27.375 11.281 1 92.75 180 ILE A N 1
ATOM 1433 C CA . ILE A 1 180 ? -5.141 26.031 11.734 1 92.75 180 ILE A CA 1
ATOM 1434 C C . ILE A 1 180 ? -4.883 26.047 13.242 1 92.75 180 ILE A C 1
ATOM 1436 O O . ILE A 1 180 ? -5.367 25.188 13.969 1 92.75 180 ILE A O 1
ATOM 1440 N N . SER A 1 181 ? -4.109 27.031 13.695 1 92.44 181 SER A N 1
ATOM 1441 C CA . SER A 1 181 ? -3.756 27.125 15.109 1 92.44 181 SER A CA 1
ATOM 1442 C C . SER A 1 181 ? -5 27.234 15.984 1 92.44 181 SER A C 1
ATOM 1444 O O . SER A 1 181 ? -5.078 26.625 17.047 1 92.44 181 SER A O 1
ATOM 1446 N N . SER A 1 182 ? -5.902 28.031 15.508 1 94 182 SER A N 1
ATOM 1447 C CA . SER A 1 182 ? -7.137 28.219 16.25 1 94 182 SER A CA 1
ATOM 1448 C C . SER A 1 182 ? -7.898 26.906 16.406 1 94 182 SER A C 1
ATOM 1450 O O . SER A 1 182 ? -8.383 26.578 17.5 1 94 182 SER A O 1
ATOM 1452 N N . VAL A 1 183 ? -7.977 26.188 15.367 1 91.94 183 VAL A N 1
ATOM 1453 C CA . VAL A 1 183 ? -8.719 24.938 15.375 1 91.94 183 VAL A CA 1
ATOM 1454 C C . VAL A 1 183 ? -7.98 23.906 16.234 1 91.94 183 VAL A C 1
ATOM 1456 O O . VAL A 1 183 ? -8.602 23.188 17.016 1 91.94 183 VAL A O 1
ATOM 1459 N N . VAL A 1 184 ? -6.688 23.797 16.031 1 90.81 184 VAL A N 1
ATOM 1460 C CA . VAL A 1 184 ? -5.891 22.859 16.812 1 90.81 184 VAL A CA 1
ATOM 1461 C C . VAL A 1 184 ? -6.051 23.172 18.312 1 90.81 184 VAL A C 1
ATOM 1463 O O . VAL A 1 184 ? -6.242 22.266 19.109 1 90.81 184 VAL A O 1
ATOM 1466 N N . GLN A 1 185 ? -5.992 24.438 18.688 1 91.5 185 GLN A N 1
ATOM 1467 C CA . GLN A 1 185 ? -6.18 24.844 20.078 1 91.5 185 GLN A CA 1
ATOM 1468 C C . GLN A 1 185 ? -7.543 24.391 20.594 1 91.5 185 GLN A C 1
ATOM 1470 O O . GLN A 1 185 ? -7.637 23.828 21.688 1 91.5 185 GLN A O 1
ATOM 1475 N N . ALA A 1 186 ? -8.523 24.641 19.844 1 92.19 186 ALA A N 1
ATOM 1476 C CA . ALA A 1 186 ? -9.891 24.344 20.25 1 92.19 186 ALA A CA 1
ATOM 1477 C C . ALA A 1 186 ? -10.109 22.844 20.375 1 92.19 186 ALA A C 1
ATOM 1479 O O . ALA A 1 186 ? -10.797 22.375 21.297 1 92.19 186 ALA A O 1
ATOM 1480 N N . GLN A 1 187 ? -9.516 22.078 19.469 1 89.12 187 GLN A N 1
ATOM 1481 C CA . GLN A 1 187 ? -9.805 20.656 19.391 1 89.12 187 GLN A CA 1
ATOM 1482 C C . GLN A 1 187 ? -8.891 19.859 20.312 1 89.12 187 GLN A C 1
ATOM 1484 O O . GLN A 1 187 ? -9.312 18.859 20.906 1 89.12 187 GLN A O 1
ATOM 1489 N N . LEU A 1 188 ? -7.629 20.312 20.375 1 90.12 188 LEU A N 1
ATOM 1490 C CA . LEU A 1 188 ? -6.664 19.453 21.062 1 90.12 188 LEU A CA 1
ATOM 1491 C C . LEU A 1 188 ? -6.305 20.031 22.438 1 90.12 188 LEU A C 1
ATOM 1493 O O . LEU A 1 188 ? -5.832 19.312 23.312 1 90.12 188 LEU A O 1
ATOM 1497 N N . TYR A 1 189 ? -6.52 21.344 22.594 1 89.19 189 TYR A N 1
ATOM 1498 C CA . TYR A 1 189 ? -6.145 22 23.844 1 89.19 189 TYR A CA 1
ATOM 1499 C C . TYR A 1 189 ? -7.25 22.938 24.312 1 89.19 189 TYR A C 1
ATOM 1501 O O . TYR A 1 189 ? -7 24.125 24.562 1 89.19 189 TYR A O 1
ATOM 1509 N N . PRO A 1 190 ? -8.383 22.391 24.531 1 84.31 190 PRO A N 1
ATOM 1510 C CA . PRO A 1 190 ? -9.516 23.266 24.875 1 84.31 190 PRO A CA 1
ATOM 1511 C C . PRO A 1 190 ? -9.289 24.016 26.188 1 84.31 190 PRO A C 1
ATOM 1513 O O . PRO A 1 190 ? -9.812 25.125 26.359 1 84.31 190 PRO A O 1
ATOM 1516 N N . ASP A 1 191 ? -8.648 23.422 27.062 1 87 191 ASP A N 1
ATOM 1517 C CA . ASP A 1 191 ? -8.422 24.062 28.359 1 87 191 ASP A CA 1
ATOM 1518 C C . ASP A 1 191 ? -7.141 24.891 28.344 1 87 191 ASP A C 1
ATOM 1520 O O . ASP A 1 191 ? -6.719 25.406 29.391 1 87 191 ASP A O 1
ATOM 1524 N N . GLY A 1 192 ? -6.621 25.234 27.297 1 79.19 192 GLY A N 1
ATOM 1525 C CA . GLY A 1 192 ? -5.367 25.969 27.188 1 79.19 192 GLY A CA 1
ATOM 1526 C C . GLY A 1 192 ? -4.148 25.062 27.188 1 79.19 192 GLY A C 1
ATOM 1527 O O . GLY A 1 192 ? -4.258 23.859 27.438 1 79.19 192 GLY A O 1
ATOM 1528 N N . MET A 1 193 ? -3.092 25.484 26.656 1 69.81 193 MET A N 1
ATOM 1529 C CA . MET A 1 193 ? -1.849 24.719 26.625 1 69.81 193 MET A CA 1
ATOM 1530 C C . MET A 1 193 ? -1.169 24.719 27.984 1 69.81 193 MET A C 1
ATOM 1532 O O . MET A 1 193 ? -1.213 25.719 28.703 1 69.81 193 MET A O 1
ATOM 1536 N N . ASP A 1 194 ? -1.303 23.734 28.812 1 54.97 194 ASP A N 1
ATOM 1537 C CA . ASP A 1 194 ? -0.582 23.797 30.078 1 54.97 194 ASP A CA 1
ATOM 1538 C C . ASP A 1 194 ? 0.791 24.438 29.906 1 54.97 194 ASP A C 1
ATOM 1540 O O . ASP A 1 194 ? 1.521 24.109 28.969 1 54.97 194 ASP A O 1
ATOM 1544 N N . LYS A 1 195 ? 0.95 25.75 30.281 1 48.81 195 LYS A N 1
ATOM 1545 C CA . LYS A 1 195 ? 2.283 26.328 30.406 1 48.81 195 LYS A CA 1
ATOM 1546 C C . LYS A 1 195 ? 3.299 25.281 30.844 1 48.81 195 LYS A C 1
ATOM 1548 O O . LYS A 1 195 ? 2.996 24.422 31.688 1 48.81 195 LYS A O 1
ATOM 1553 N N . ALA A 1 196 ? 4.273 24.734 30.188 1 44.19 196 ALA A N 1
ATOM 1554 C CA . ALA A 1 196 ? 5.418 24.016 30.75 1 44.19 196 ALA A CA 1
ATOM 1555 C C . ALA A 1 196 ? 5.742 24.531 32.156 1 44.19 196 ALA A C 1
ATOM 1557 O O . ALA A 1 196 ? 5.66 25.734 32.406 1 44.19 196 ALA A O 1
ATOM 1558 N N . GLY A 1 197 ? 5.711 23.656 33.156 1 37.59 197 GLY A N 1
ATOM 1559 C CA . GLY A 1 197 ? 6.156 23.906 34.531 1 37.59 197 GLY A CA 1
ATOM 1560 C C . GLY A 1 197 ? 7.285 24.906 34.625 1 37.59 197 GLY A C 1
ATOM 1561 O O . GLY A 1 197 ? 8.336 24.734 34 1 37.59 197 GLY A O 1
ATOM 1562 N N . GLU A 1 198 ? 7.152 26.25 34.781 1 34.94 198 GLU A N 1
ATOM 1563 C CA . GLU A 1 198 ? 8.125 27.109 35.469 1 34.94 198 GLU A CA 1
ATOM 1564 C C . GLU A 1 198 ? 8.695 26.406 36.688 1 34.94 198 GLU A C 1
ATOM 1566 O O . GLU A 1 198 ? 7.957 26.078 37.625 1 34.94 198 GLU A O 1
ATOM 1571 N N . GLY A 1 199 ? 9.594 25.438 36.719 1 30.86 199 GLY A N 1
ATOM 1572 C CA . GLY A 1 199 ? 10.438 25.25 37.875 1 30.86 199 GLY A CA 1
ATOM 1573 C C . GLY A 1 199 ? 10.727 26.531 38.625 1 30.86 199 GLY A C 1
ATOM 1574 O O . GLY A 1 199 ? 10.875 27.594 38.031 1 30.86 199 GLY A O 1
ATOM 1575 N N . GLY A 1 200 ? 10.07 26.844 39.875 1 27.52 200 GLY A N 1
ATOM 1576 C CA . GLY A 1 200 ? 10.594 27.781 40.844 1 27.52 200 GLY A CA 1
ATOM 1577 C C . GLY A 1 200 ? 12.102 27.938 40.781 1 27.52 200 GLY A C 1
ATOM 1578 O O . GLY A 1 200 ? 12.828 26.969 40.656 1 27.52 200 GLY A O 1
ATOM 1579 N N . CYS A 1 201 ? 12.625 29.156 40.438 1 20.75 201 CYS A N 1
ATOM 1580 C CA . CYS A 1 201 ? 13.93 29.438 41.031 1 20.75 201 CYS A CA 1
ATOM 1581 C C . CYS A 1 201 ? 13.906 29.219 42.531 1 20.75 201 CYS A C 1
ATOM 1583 O O . CYS A 1 201 ? 12.914 29.531 43.188 1 20.75 201 CYS A O 1
ATOM 1585 N N . MET B 1 1 ? 7.238 -25.062 7.227 1 25.78 1 MET B N 1
ATOM 1586 C CA . MET B 1 1 ? 6.234 -25.109 6.168 1 25.78 1 MET B CA 1
ATOM 1587 C C . MET B 1 1 ? 6.371 -23.891 5.246 1 25.78 1 MET B C 1
ATOM 1589 O O . MET B 1 1 ? 6.297 -22.75 5.699 1 25.78 1 MET B O 1
ATOM 1593 N N . VAL B 1 2 ? 7.023 -24.094 4.055 1 32.12 2 VAL B N 1
ATOM 1594 C CA . VAL B 1 2 ? 7.617 -23.156 3.111 1 32.12 2 VAL B CA 1
ATOM 1595 C C . VAL B 1 2 ? 6.516 -22.422 2.346 1 32.12 2 VAL B C 1
ATOM 1597 O O . VAL B 1 2 ? 5.766 -23.047 1.585 1 32.12 2 VAL B O 1
ATOM 1600 N N . PRO B 1 3 ? 5.984 -21.406 2.77 1 37.12 3 PRO B N 1
ATOM 1601 C CA . PRO B 1 3 ? 4.902 -20.828 1.971 1 37.12 3 PRO B CA 1
ATOM 1602 C C . PRO B 1 3 ? 5.34 -20.469 0.552 1 37.12 3 PRO B C 1
ATOM 1604 O O . PRO B 1 3 ? 6.461 -19.984 0.349 1 37.12 3 PRO B O 1
ATOM 1607 N N . LEU B 1 4 ? 5.105 -21.422 -0.453 1 38.31 4 LEU B N 1
ATOM 1608 C CA . LEU B 1 4 ? 5.191 -21.125 -1.881 1 38.31 4 LEU B CA 1
ATOM 1609 C C . LEU B 1 4 ? 4.379 -19.891 -2.236 1 38.31 4 LEU B C 1
ATOM 1611 O O . LEU B 1 4 ? 3.209 -19.781 -1.863 1 38.31 4 LEU B O 1
ATOM 1615 N N . GLU B 1 5 ? 4.961 -18.688 -2.262 1 39.88 5 GLU B N 1
ATOM 1616 C CA . GLU B 1 5 ? 4.277 -17.5 -2.752 1 39.88 5 GLU B CA 1
ATOM 1617 C C . GLU B 1 5 ? 4.305 -17.438 -4.277 1 39.88 5 GLU B C 1
ATOM 1619 O O . GLU B 1 5 ? 5.375 -17.469 -4.887 1 39.88 5 GLU B O 1
ATOM 1624 N N . ALA B 1 6 ? 3.543 -18.266 -5.141 1 37.44 6 ALA B N 1
ATOM 1625 C CA . ALA B 1 6 ? 3.668 -18.203 -6.594 1 37.44 6 ALA B CA 1
ATOM 1626 C C . ALA B 1 6 ? 3.016 -16.938 -7.145 1 37.44 6 ALA B C 1
ATOM 1628 O O . ALA B 1 6 ? 3.672 -16.141 -7.809 1 37.44 6 ALA B O 1
ATOM 1629 N N . ASP B 1 7 ? 1.766 -16.781 -7.477 1 43.22 7 ASP B N 1
ATOM 1630 C CA . ASP B 1 7 ? 1.164 -16.531 -8.781 1 43.22 7 ASP B CA 1
ATOM 1631 C C . ASP B 1 7 ? 0.903 -15.039 -8.984 1 43.22 7 ASP B C 1
ATOM 1633 O O . ASP B 1 7 ? 0.096 -14.438 -8.266 1 43.22 7 ASP B O 1
ATOM 1637 N N . VAL B 1 8 ? 1.794 -14.234 -8.93 1 37.91 8 VAL B N 1
ATOM 1638 C CA . VAL B 1 8 ? 1.142 -12.938 -9.078 1 37.91 8 VAL B CA 1
ATOM 1639 C C . VAL B 1 8 ? 0.412 -12.875 -10.422 1 37.91 8 VAL B C 1
ATOM 1641 O O . VAL B 1 8 ? 0.032 -11.789 -10.883 1 37.91 8 VAL B O 1
ATOM 1644 N N . LEU B 1 9 ? 1.09 -13.398 -11.484 1 41.12 9 LEU B N 1
ATOM 1645 C CA . LEU B 1 9 ? 0.646 -12.836 -12.758 1 41.12 9 LEU B CA 1
ATOM 1646 C C . LEU B 1 9 ? -0.854 -13.031 -12.945 1 41.12 9 LEU B C 1
ATOM 1648 O O . LEU B 1 9 ? -1.446 -13.93 -12.336 1 41.12 9 LEU B O 1
ATOM 1652 N N . PRO B 1 10 ? -1.354 -12.133 -13.922 1 37.34 10 PRO B N 1
ATOM 1653 C CA . PRO B 1 10 ? -2.754 -12.031 -14.344 1 37.34 10 PRO B CA 1
ATOM 1654 C C . PRO B 1 10 ? -3.416 -13.398 -14.5 1 37.34 10 PRO B C 1
ATOM 1656 O O . PRO B 1 10 ? -4.203 -13.812 -13.641 1 37.34 10 PRO B O 1
ATOM 1659 N N . LEU B 1 11 ? -3.801 -13.781 -15.883 1 38.16 11 LEU B N 1
ATOM 1660 C CA . LEU B 1 11 ? -4.852 -14.555 -16.531 1 38.16 11 LEU B CA 1
ATOM 1661 C C . LEU B 1 11 ? -4.523 -16.047 -16.516 1 38.16 11 LEU B C 1
ATOM 1663 O O . LEU B 1 11 ? -3.43 -16.438 -16.922 1 38.16 11 LEU B O 1
ATOM 1667 N N . GLY B 1 12 ? -5.301 -17.062 -16.078 1 47.16 12 GLY B N 1
ATOM 1668 C CA . GLY B 1 12 ? -5.254 -18.516 -16.047 1 47.16 12 GLY B CA 1
ATOM 1669 C C . GLY B 1 12 ? -4.523 -19.062 -14.828 1 47.16 12 GLY B C 1
ATOM 1670 O O . GLY B 1 12 ? -4.32 -20.281 -14.719 1 47.16 12 GLY B O 1
ATOM 1671 N N . LYS B 1 13 ? -4.258 -18 -13.977 1 63.66 13 LYS B N 1
ATOM 1672 C CA . LYS B 1 13 ? -3.465 -18.266 -12.781 1 63.66 13 LYS B CA 1
ATOM 1673 C C . LYS B 1 13 ? -4.258 -19.078 -11.766 1 63.66 13 LYS B C 1
ATOM 1675 O O . LYS B 1 13 ? -3.736 -20.031 -11.18 1 63.66 13 LYS B O 1
ATOM 1680 N N . GLY B 1 14 ? -5.57 -18.75 -11.992 1 76.31 14 GLY B N 1
ATOM 1681 C CA . GLY B 1 14 ? -6.371 -19.484 -11.031 1 76.31 14 GLY B CA 1
ATOM 1682 C C . GLY B 1 14 ? -6.422 -20.984 -11.312 1 76.31 14 GLY B C 1
ATOM 1683 O O . GLY B 1 14 ? -6.266 -21.797 -10.398 1 76.31 14 GLY B O 1
ATOM 1684 N N . THR B 1 15 ? -6.453 -21.281 -12.633 1 82.31 15 THR B N 1
ATOM 1685 C CA . THR B 1 15 ? -6.512 -22.672 -13.047 1 82.31 15 THR B CA 1
ATOM 1686 C C . THR B 1 15 ? -5.191 -23.375 -12.75 1 82.31 15 THR B C 1
ATOM 1688 O O . THR B 1 15 ? -5.18 -24.469 -12.18 1 82.31 15 THR B O 1
ATOM 1691 N N . GLN B 1 16 ? -4.156 -22.734 -13.148 1 88 16 GLN B N 1
ATOM 1692 C CA . GLN B 1 16 ? -2.844 -23.328 -12.914 1 88 16 GLN B CA 1
ATOM 1693 C C . GLN B 1 16 ? -2.574 -23.484 -11.414 1 88 16 GLN B C 1
ATOM 1695 O O . GLN B 1 16 ? -2.041 -24.516 -10.984 1 88 16 GLN B O 1
ATOM 1700 N N . SER B 1 17 ? -2.992 -22.484 -10.633 1 91.19 17 SER B N 1
ATOM 1701 C CA . SER B 1 17 ? -2.775 -22.531 -9.195 1 91.19 17 SER B CA 1
ATOM 1702 C C . SER B 1 17 ? -3.531 -23.688 -8.547 1 91.19 17 SER B C 1
ATOM 1704 O O . SER B 1 17 ? -2.984 -24.406 -7.703 1 91.19 17 SER B O 1
ATOM 1706 N N . ALA B 1 18 ? -4.738 -23.875 -8.961 1 90.94 18 ALA B N 1
ATOM 1707 C CA . ALA B 1 18 ? -5.555 -24.969 -8.43 1 90.94 18 ALA B CA 1
ATOM 1708 C C . ALA B 1 18 ? -4.977 -26.328 -8.805 1 90.94 18 ALA B C 1
ATOM 1710 O O . ALA B 1 18 ? -4.926 -27.234 -7.977 1 90.94 18 ALA B O 1
ATOM 1711 N N . LYS B 1 19 ? -4.512 -26.484 -10.023 1 92.38 19 LYS B N 1
ATOM 1712 C CA . LYS B 1 19 ? -3.939 -27.734 -10.5 1 92.38 19 LYS B CA 1
ATOM 1713 C C . LYS B 1 19 ? -2.66 -28.078 -9.742 1 92.38 19 LYS B C 1
ATOM 1715 O O . LYS B 1 19 ? -2.465 -29.219 -9.32 1 92.38 19 LYS B O 1
ATOM 1720 N N . ILE B 1 20 ? -1.828 -27.094 -9.562 1 91.12 20 ILE B N 1
ATOM 1721 C CA . ILE B 1 20 ? -0.553 -27.297 -8.883 1 91.12 20 ILE B CA 1
ATOM 1722 C C . ILE B 1 20 ? -0.799 -27.672 -7.426 1 91.12 20 ILE B C 1
ATOM 1724 O O . ILE B 1 20 ? -0.161 -28.578 -6.891 1 91.12 20 ILE B O 1
ATOM 1728 N N . ALA B 1 21 ? -1.684 -26.922 -6.766 1 92.38 21 ALA B N 1
ATOM 1729 C CA . ALA B 1 21 ? -2.014 -27.203 -5.371 1 92.38 21 ALA B CA 1
ATOM 1730 C C . ALA B 1 21 ? -2.523 -28.641 -5.211 1 92.38 21 ALA B C 1
ATOM 1732 O O . ALA B 1 21 ? -2.084 -29.359 -4.316 1 92.38 21 ALA B O 1
ATOM 1733 N N . ALA B 1 22 ? -3.402 -29.047 -6.113 1 93.31 22 ALA B N 1
ATOM 1734 C CA . ALA B 1 22 ? -3.957 -30.391 -6.062 1 93.31 22 ALA B CA 1
ATOM 1735 C C . ALA B 1 22 ? -2.869 -31.438 -6.293 1 93.31 22 ALA B C 1
ATOM 1737 O O . ALA B 1 22 ? -2.818 -32.469 -5.594 1 93.31 22 ALA B O 1
ATOM 1738 N N . HIS B 1 23 ? -2.002 -31.219 -7.203 1 92.5 23 HIS B N 1
ATOM 1739 C CA . HIS B 1 23 ? -0.962 -32.156 -7.594 1 92.5 23 HIS B CA 1
ATOM 1740 C C . HIS B 1 23 ? 0.018 -32.406 -6.449 1 92.5 23 HIS B C 1
ATOM 1742 O O . HIS B 1 23 ? 0.454 -33.531 -6.234 1 92.5 23 HIS B O 1
ATOM 1748 N N . PHE B 1 24 ? 0.309 -31.422 -5.711 1 92.75 24 PHE B N 1
ATOM 1749 C CA . PHE B 1 24 ? 1.35 -31.547 -4.695 1 92.75 24 PHE B CA 1
ATOM 1750 C C . PHE B 1 24 ? 0.741 -31.594 -3.301 1 92.75 24 PHE B C 1
ATOM 1752 O O . PHE B 1 24 ? 1.464 -31.609 -2.303 1 92.75 24 PHE B O 1
ATOM 1759 N N . GLY B 1 25 ? -0.612 -31.609 -3.205 1 92.25 25 GLY B N 1
ATOM 1760 C CA . GLY B 1 25 ? -1.282 -31.672 -1.917 1 92.25 25 GLY B CA 1
ATOM 1761 C C . GLY B 1 25 ? -1.144 -30.406 -1.104 1 92.25 25 GLY B C 1
ATOM 1762 O O . GLY B 1 25 ? -0.963 -30.453 0.114 1 92.25 25 GLY B O 1
ATOM 1763 N N . LEU B 1 26 ? -1.158 -29.297 -1.751 1 92.81 26 LEU B N 1
ATOM 1764 C CA . LEU B 1 26 ? -1.073 -27.984 -1.113 1 92.81 26 LEU B CA 1
ATOM 1765 C C . LEU B 1 26 ? -2.449 -27.328 -1.032 1 92.81 26 LEU B C 1
ATOM 1767 O O . LEU B 1 26 ? -3.404 -27.797 -1.649 1 92.81 26 LEU B O 1
ATOM 1771 N N . ILE B 1 27 ? -2.525 -26.344 -0.245 1 92.75 27 ILE B N 1
ATOM 1772 C CA . ILE B 1 27 ? -3.75 -25.547 -0.166 1 92.75 27 ILE B CA 1
ATOM 1773 C C . ILE B 1 27 ? -3.643 -24.344 -1.09 1 92.75 27 ILE B C 1
ATOM 1775 O O . ILE B 1 27 ? -2.646 -23.609 -1.057 1 92.75 27 ILE B O 1
ATOM 1779 N N . CYS B 1 28 ? -4.621 -24.203 -1.939 1 92.56 28 CYS B N 1
ATOM 1780 C CA . CYS B 1 28 ? -4.66 -23.062 -2.848 1 92.56 28 CYS B CA 1
ATOM 1781 C C . CYS B 1 28 ? -5.441 -21.906 -2.238 1 92.56 28 CYS B C 1
ATOM 1783 O O . CYS B 1 28 ? -6.59 -22.078 -1.825 1 92.56 28 CYS B O 1
ATOM 1785 N N . ILE B 1 29 ? -4.84 -20.781 -2.145 1 92.88 29 ILE B N 1
ATOM 1786 C CA . ILE B 1 29 ? -5.473 -19.562 -1.646 1 92.88 29 ILE B CA 1
ATOM 1787 C C . ILE B 1 29 ? -5.527 -18.516 -2.758 1 92.88 29 ILE B C 1
ATOM 1789 O O . ILE B 1 29 ? -4.492 -18.125 -3.307 1 92.88 29 ILE B O 1
ATOM 1793 N N . SER B 1 30 ? -6.672 -18.094 -3.127 1 92.88 30 SER B N 1
ATOM 1794 C CA . SER B 1 30 ? -6.848 -17.031 -4.113 1 92.88 30 SER B CA 1
ATOM 1795 C C . SER B 1 30 ? -7.098 -15.688 -3.438 1 92.88 30 SER B C 1
ATOM 1797 O O . SER B 1 30 ? -8.148 -15.477 -2.83 1 92.88 30 SER B O 1
ATOM 1799 N N . VAL B 1 31 ? -6.211 -14.719 -3.633 1 93.25 31 VAL B N 1
ATOM 1800 C CA . VAL B 1 31 ? -6.32 -13.414 -2.988 1 93.25 31 VAL B CA 1
ATOM 1801 C C . VAL B 1 31 ? -7.559 -12.688 -3.504 1 93.25 31 VAL B C 1
ATOM 1803 O O . VAL B 1 31 ? -8.32 -12.117 -2.721 1 93.25 31 VAL B O 1
ATOM 1806 N N . GLY B 1 32 ? -7.766 -12.773 -4.844 1 92.38 32 GLY B N 1
ATOM 1807 C CA . GLY B 1 32 ? -8.945 -12.133 -5.41 1 92.38 32 GLY B CA 1
ATOM 1808 C C . GLY B 1 32 ? -10.242 -12.656 -4.836 1 92.38 32 GLY B C 1
ATOM 1809 O O . GLY B 1 32 ? -11.156 -11.883 -4.543 1 92.38 32 GLY B O 1
ATOM 1810 N N . GLU B 1 33 ? -10.273 -13.953 -4.66 1 91.75 33 GLU B N 1
ATOM 1811 C CA . GLU B 1 33 ? -11.492 -14.562 -4.133 1 91.75 33 GLU B CA 1
ATOM 1812 C C . GLU B 1 33 ? -11.719 -14.164 -2.678 1 91.75 33 GLU B C 1
ATOM 1814 O O . GLU B 1 33 ? -12.859 -13.891 -2.277 1 91.75 33 GLU B O 1
ATOM 1819 N N . ILE B 1 34 ? -10.695 -14.164 -1.91 1 94.56 34 ILE B N 1
ATOM 1820 C CA . ILE B 1 34 ? -10.812 -13.789 -0.505 1 94.56 34 ILE B CA 1
ATOM 1821 C C . ILE B 1 34 ? -11.289 -12.344 -0.395 1 94.56 34 ILE B C 1
ATOM 1823 O O . ILE B 1 34 ? -12.219 -12.047 0.364 1 94.56 34 ILE B O 1
ATOM 1827 N N . LEU B 1 35 ? -10.68 -11.406 -1.16 1 95.38 35 LEU B N 1
ATOM 1828 C CA . LEU B 1 35 ? -11.039 -9.992 -1.084 1 95.38 35 LEU B CA 1
ATOM 1829 C C . LEU B 1 35 ? -12.477 -9.766 -1.552 1 95.38 35 LEU B C 1
ATOM 1831 O O . LEU B 1 35 ? -13.219 -8.992 -0.945 1 95.38 35 LEU B O 1
ATOM 1835 N N . ARG B 1 36 ? -12.898 -10.453 -2.605 1 93.5 36 ARG B N 1
ATOM 1836 C CA . ARG B 1 36 ? -14.266 -10.32 -3.094 1 93.5 36 ARG B CA 1
ATOM 1837 C C . ARG B 1 36 ? -15.266 -10.82 -2.059 1 93.5 36 ARG B C 1
ATOM 1839 O O . ARG B 1 36 ? -16.297 -10.195 -1.835 1 93.5 36 ARG B O 1
ATOM 1846 N N . SER B 1 37 ? -14.922 -11.922 -1.464 1 95.25 37 SER B N 1
ATOM 1847 C CA . SER B 1 37 ? -15.789 -12.461 -0.417 1 95.25 37 SER B CA 1
ATOM 1848 C C . SER B 1 37 ? -15.906 -11.492 0.752 1 95.25 37 SER B C 1
ATOM 1850 O O . SER B 1 37 ? -17.016 -11.25 1.252 1 95.25 37 SER B O 1
ATOM 1852 N N . GLN B 1 38 ? -14.82 -10.945 1.212 1 96.19 38 GLN B N 1
ATOM 1853 C CA . GLN B 1 38 ? -14.836 -9.992 2.322 1 96.19 38 GLN B CA 1
ATOM 1854 C C . GLN B 1 38 ? -15.641 -8.75 1.969 1 96.19 38 GLN B C 1
ATOM 1856 O O . GLN B 1 38 ? -16.406 -8.242 2.791 1 96.19 38 GLN B O 1
ATOM 1861 N N . MET B 1 39 ? -15.469 -8.289 0.756 1 94.88 39 MET B N 1
ATOM 1862 C CA 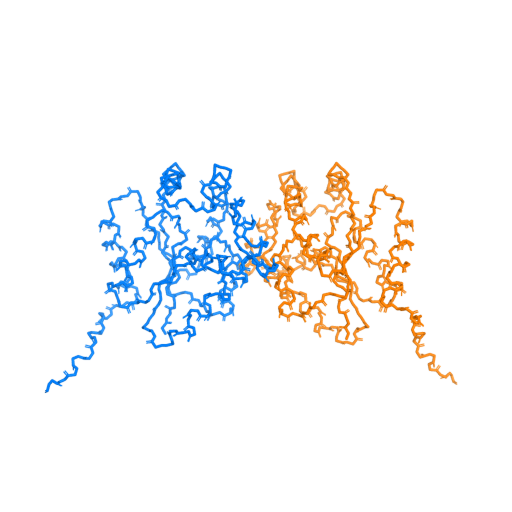. MET B 1 39 ? -16.219 -7.121 0.304 1 94.88 39 MET B CA 1
ATOM 1863 C C . MET B 1 39 ? -17.719 -7.395 0.336 1 94.88 39 MET B C 1
ATOM 1865 O O . MET B 1 39 ? -18.5 -6.57 0.827 1 94.88 39 MET B O 1
ATOM 1869 N N . LEU B 1 40 ? -18.109 -8.523 -0.205 1 93.5 40 LEU B N 1
ATOM 1870 C CA . LEU B 1 40 ? -19.516 -8.898 -0.264 1 93.5 40 LEU B CA 1
ATOM 1871 C C . LEU B 1 40 ? -20.125 -8.953 1.134 1 93.5 40 LEU B C 1
ATOM 1873 O O . LEU B 1 40 ? -21.266 -8.523 1.34 1 93.5 40 LEU B O 1
ATOM 1877 N N . HIS B 1 41 ? -19.359 -9.328 2.07 1 95.88 41 HIS B N 1
ATOM 1878 C CA . HIS B 1 41 ? -19.906 -9.57 3.406 1 95.88 41 HIS B CA 1
ATOM 1879 C C . HIS B 1 41 ? -19.828 -8.305 4.258 1 95.88 41 HIS B C 1
ATOM 1881 O O . HIS B 1 41 ? -20.641 -8.125 5.172 1 95.88 41 HIS B O 1
ATOM 1887 N N . HIS B 1 42 ? -18.875 -7.387 3.928 1 95.88 42 HIS B N 1
ATOM 1888 C CA . HIS B 1 42 ? -18.578 -6.363 4.922 1 95.88 42 HIS B CA 1
ATOM 1889 C C . HIS B 1 42 ? -18.766 -4.965 4.34 1 95.88 42 HIS B C 1
ATOM 1891 O O . HIS B 1 42 ? -18.859 -3.984 5.082 1 95.88 42 HIS B O 1
ATOM 1897 N N . ALA B 1 43 ? -18.891 -4.789 3.062 1 94.06 43 ALA B N 1
ATOM 1898 C CA . ALA B 1 43 ? -18.844 -3.465 2.449 1 94.06 43 ALA B CA 1
ATOM 1899 C C . ALA B 1 43 ? -20.047 -2.625 2.867 1 94.06 43 ALA B C 1
ATOM 1901 O O . ALA B 1 43 ? -19.984 -1.393 2.852 1 94.06 43 ALA B O 1
ATOM 1902 N N . THR B 1 44 ? -21.141 -3.26 3.256 1 93.81 44 THR B N 1
ATOM 1903 C CA . THR B 1 44 ? -22.344 -2.523 3.621 1 93.81 44 THR B CA 1
ATOM 1904 C C . THR B 1 44 ? -22.312 -2.125 5.094 1 93.81 44 THR B C 1
ATOM 1906 O O . THR B 1 44 ? -23.062 -1.25 5.523 1 93.81 44 THR B O 1
ATOM 1909 N N . SER B 1 45 ? -21.406 -2.709 5.879 1 94.56 45 SER B N 1
ATOM 1910 C CA . SER B 1 45 ? -21.484 -2.5 7.324 1 94.56 45 SER B CA 1
ATOM 1911 C C . SER B 1 45 ? -20.172 -1.969 7.875 1 94.56 45 SER B C 1
ATOM 1913 O O . SER B 1 45 ? -20.094 -1.595 9.047 1 94.56 45 SER B O 1
ATOM 1915 N N . ASP B 1 46 ? -19.188 -1.95 7.086 1 95.06 46 ASP B N 1
ATOM 1916 C CA . ASP B 1 46 ? -17.844 -1.558 7.52 1 95.06 46 ASP B CA 1
ATOM 1917 C C . ASP B 1 46 ? -17.234 -0.53 6.562 1 95.06 46 ASP B C 1
ATOM 1919 O O . ASP B 1 46 ? -17.078 -0.799 5.371 1 95.06 46 ASP B O 1
ATOM 1923 N N . GLN B 1 47 ? -16.875 0.629 7.07 1 94.56 47 GLN B N 1
ATOM 1924 C CA . GLN B 1 47 ? -16.391 1.739 6.266 1 94.56 47 GLN B CA 1
ATOM 1925 C C . GLN B 1 47 ? -15.125 1.344 5.5 1 94.56 47 GLN B C 1
ATOM 1927 O O . GLN B 1 47 ? -14.969 1.71 4.332 1 94.56 47 GLN B O 1
ATOM 1932 N N . LYS B 1 48 ? -14.25 0.667 6.152 1 94 48 LYS B N 1
ATOM 1933 C CA . LYS B 1 48 ? -13.016 0.234 5.512 1 94 48 LYS B CA 1
ATOM 1934 C C . LYS B 1 48 ? -13.305 -0.601 4.266 1 94 48 LYS B C 1
ATOM 1936 O O . LYS B 1 48 ? -12.766 -0.326 3.189 1 94 48 LYS B O 1
ATOM 1941 N N . TRP B 1 49 ? -14.141 -1.552 4.371 1 96.38 49 TRP B N 1
ATOM 1942 C CA . TRP B 1 49 ? -14.438 -2.457 3.268 1 96.38 49 TRP B CA 1
ATOM 1943 C C . TRP B 1 49 ? -15.281 -1.761 2.203 1 96.38 49 TRP B C 1
ATOM 1945 O O . TRP B 1 49 ? -15.211 -2.113 1.022 1 96.38 49 TRP B O 1
ATOM 1955 N N . GLU B 1 50 ? -16.062 -0.749 2.635 1 96.88 50 GLU B N 1
ATOM 1956 C CA . GLU B 1 50 ? -16.734 0.09 1.648 1 96.88 50 GLU B CA 1
ATOM 1957 C C . GLU B 1 50 ? -15.719 0.805 0.753 1 96.88 50 GLU B C 1
ATOM 1959 O O . GLU B 1 50 ? -15.875 0.829 -0.469 1 96.88 50 GLU B O 1
ATOM 1964 N N . LEU B 1 51 ? -14.734 1.352 1.356 1 96.25 51 LEU B N 1
ATOM 1965 C CA . LEU B 1 51 ? -13.703 2.062 0.613 1 96.25 51 LEU B CA 1
ATOM 1966 C C . LEU B 1 51 ? -12.883 1.1 -0.24 1 96.25 51 LEU B C 1
ATOM 1968 O O . LEU B 1 51 ? -12.531 1.418 -1.377 1 96.25 51 LEU B O 1
ATOM 1972 N N . ILE B 1 52 ? -12.586 -0.057 0.257 1 96.31 52 ILE B N 1
ATOM 1973 C CA . ILE B 1 52 ? -11.844 -1.063 -0.497 1 96.31 52 ILE B CA 1
ATOM 1974 C C . ILE B 1 52 ? -12.656 -1.493 -1.718 1 96.31 52 ILE B C 1
ATOM 1976 O O . ILE B 1 52 ? -12.102 -1.664 -2.809 1 96.31 52 ILE B O 1
ATOM 1980 N N . ALA B 1 53 ? -13.945 -1.636 -1.533 1 95.81 53 ALA B N 1
ATOM 1981 C CA . ALA B 1 53 ? -14.82 -1.971 -2.652 1 95.81 53 ALA B CA 1
ATOM 1982 C C . ALA B 1 53 ? -14.742 -0.911 -3.748 1 95.81 53 ALA B C 1
ATOM 1984 O O . ALA B 1 53 ? -14.711 -1.238 -4.938 1 95.81 53 ALA B O 1
ATOM 1985 N N . GLN B 1 54 ? -14.727 0.312 -3.365 1 94.56 54 GLN B N 1
ATOM 1986 C CA . GLN B 1 54 ? -14.617 1.407 -4.32 1 94.56 54 GLN B CA 1
ATOM 1987 C C . GLN B 1 54 ? -13.281 1.353 -5.066 1 94.56 54 GLN B C 1
ATOM 1989 O O . GLN B 1 54 ? -13.234 1.549 -6.281 1 94.56 54 GLN B O 1
ATOM 1994 N N . ILE B 1 55 ? -12.234 1.066 -4.352 1 95 55 ILE B N 1
ATOM 1995 C CA . ILE B 1 55 ? -10.883 0.983 -4.902 1 95 55 ILE B CA 1
ATOM 1996 C C . ILE B 1 55 ? -10.82 -0.134 -5.941 1 95 55 ILE B C 1
ATOM 1998 O O . ILE B 1 55 ? -10.344 0.077 -7.059 1 95 55 ILE B O 1
ATOM 2002 N N . ILE B 1 56 ? -11.32 -1.281 -5.617 1 94.62 56 ILE B N 1
ATOM 2003 C CA . ILE B 1 56 ? -11.289 -2.445 -6.496 1 94.62 56 ILE B CA 1
ATOM 2004 C C . ILE B 1 56 ? -12.188 -2.203 -7.707 1 94.62 56 ILE B C 1
ATOM 2006 O O . ILE B 1 56 ? -11.812 -2.518 -8.836 1 94.62 56 ILE B O 1
ATOM 2010 N N . ALA B 1 57 ? -13.328 -1.554 -7.5 1 93.62 57 ALA B N 1
ATOM 2011 C CA . ALA B 1 57 ? -14.25 -1.246 -8.594 1 93.62 57 ALA B CA 1
ATOM 2012 C C . ALA B 1 57 ? -13.602 -0.319 -9.609 1 93.62 57 ALA B C 1
ATOM 2014 O O . ALA B 1 57 ? -13.93 -0.366 -10.797 1 93.62 57 ALA B O 1
ATOM 2015 N N . ASN B 1 58 ? -12.664 0.449 -9.148 1 93.5 58 ASN B N 1
ATOM 2016 C CA . ASN B 1 58 ? -11.969 1.395 -10.016 1 93.5 58 ASN B CA 1
ATOM 2017 C C . ASN B 1 58 ? -10.742 0.763 -10.664 1 93.5 58 ASN B C 1
ATOM 2019 O O . ASN B 1 58 ? -9.953 1.451 -11.312 1 93.5 58 ASN B O 1
ATOM 2023 N N . GLY B 1 59 ? -10.531 -0.501 -10.445 1 93.31 59 GLY B N 1
ATOM 2024 C CA . GLY B 1 59 ? -9.422 -1.227 -11.047 1 93.31 59 GLY B CA 1
ATOM 2025 C C . GLY B 1 59 ? -8.133 -1.092 -10.273 1 93.31 59 GLY B C 1
ATOM 2026 O O . GLY B 1 59 ? -7.062 -1.451 -10.766 1 93.31 59 GLY B O 1
ATOM 2027 N N . GLU B 1 60 ? -8.258 -0.497 -9.109 1 93.88 60 GLU B N 1
ATOM 2028 C CA . GLU B 1 60 ? -7.086 -0.315 -8.258 1 93.88 60 GLU B CA 1
ATOM 2029 C C . GLU B 1 60 ? -6.895 -1.505 -7.32 1 93.88 60 GLU B C 1
ATOM 2031 O O . GLU B 1 60 ? -7.809 -2.312 -7.141 1 93.88 60 GLU B O 1
ATOM 2036 N N . LEU B 1 61 ? -5.676 -1.621 -6.816 1 94.69 61 LEU B N 1
ATOM 2037 C CA . LEU B 1 61 ? -5.359 -2.715 -5.906 1 94.69 61 LEU B CA 1
ATOM 2038 C C . LEU B 1 61 ? -5.789 -2.375 -4.48 1 94.69 61 LEU B C 1
ATOM 2040 O O . LEU B 1 61 ? -5.652 -1.231 -4.043 1 94.69 61 LEU B O 1
ATOM 2044 N N . ALA B 1 62 ? -6.32 -3.398 -3.826 1 95.06 62 ALA B N 1
ATOM 2045 C CA . ALA B 1 62 ? -6.574 -3.232 -2.396 1 95.06 62 ALA B CA 1
ATOM 2046 C C . ALA B 1 62 ? -5.297 -2.871 -1.649 1 95.06 62 ALA B C 1
ATOM 2048 O O . ALA B 1 62 ? -4.199 -3.252 -2.062 1 95.06 62 ALA B O 1
ATOM 2049 N N . PRO B 1 63 ? -5.414 -2.141 -0.561 1 94.88 63 PRO B N 1
ATOM 2050 C CA . PRO B 1 63 ? -4.219 -1.86 0.236 1 94.88 63 PRO B CA 1
ATOM 2051 C C . PRO B 1 63 ? -3.455 -3.125 0.62 1 94.88 63 PRO B C 1
ATOM 2053 O O . PRO B 1 63 ? -4.062 -4.117 1.025 1 94.88 63 PRO B O 1
ATOM 2056 N N . PRO B 1 64 ? -2.09 -3.051 0.51 1 93.75 64 PRO B N 1
ATOM 2057 C CA . PRO B 1 64 ? -1.29 -4.25 0.759 1 93.75 64 PRO B CA 1
ATOM 2058 C C . PRO B 1 64 ? -1.543 -4.852 2.139 1 93.75 64 PRO B C 1
ATOM 2060 O O . PRO B 1 64 ? -1.645 -6.074 2.275 1 93.75 64 PRO B O 1
ATOM 2063 N N . GLU B 1 65 ? -1.712 -4.031 3.117 1 92.44 65 GLU B N 1
ATOM 2064 C CA . GLU B 1 65 ? -1.896 -4.527 4.477 1 92.44 65 GLU B CA 1
ATOM 2065 C C . GLU B 1 65 ? -3.182 -5.344 4.598 1 92.44 65 GLU B C 1
ATOM 2067 O O . GLU B 1 65 ? -3.229 -6.332 5.332 1 92.44 65 GLU B O 1
ATOM 2072 N N . THR B 1 66 ? -4.184 -4.879 3.928 1 94.19 66 THR B N 1
ATOM 2073 C CA . THR B 1 66 ? -5.445 -5.613 3.934 1 94.19 66 THR B CA 1
ATOM 2074 C C . THR B 1 66 ? -5.266 -7.004 3.334 1 94.19 66 THR B C 1
ATOM 2076 O O . THR B 1 66 ? -5.734 -7.992 3.898 1 94.19 66 THR B O 1
ATOM 2079 N N . THR B 1 67 ? -4.586 -7.086 2.213 1 94.06 67 THR B N 1
ATOM 2080 C CA . THR B 1 67 ? -4.32 -8.352 1.539 1 94.06 67 THR B CA 1
ATOM 2081 C C . THR B 1 67 ? -3.504 -9.281 2.434 1 94.06 67 THR B C 1
ATOM 2083 O O . THR B 1 67 ? -3.84 -10.461 2.588 1 94.06 67 THR B O 1
ATOM 2086 N N . ILE B 1 68 ? -2.471 -8.789 3.062 1 94.38 68 ILE B N 1
ATOM 2087 C CA . ILE B 1 68 ? -1.578 -9.586 3.902 1 94.38 68 ILE B CA 1
ATOM 2088 C C . ILE B 1 68 ? -2.34 -10.102 5.121 1 94.38 68 ILE B C 1
ATOM 2090 O O . ILE B 1 68 ? -2.174 -11.258 5.52 1 94.38 68 ILE B O 1
ATOM 2094 N N . GLU B 1 69 ? -3.184 -9.234 5.691 1 94.06 69 GLU B N 1
ATOM 2095 C CA . GLU B 1 69 ? -3.996 -9.656 6.832 1 94.06 69 GLU B CA 1
ATOM 2096 C C . GLU B 1 69 ? -4.895 -10.828 6.465 1 94.06 69 GLU B C 1
ATOM 2098 O O . GLU B 1 69 ? -5.031 -11.781 7.242 1 94.06 69 GLU B O 1
ATOM 2103 N N . GLN B 1 70 ? -5.496 -10.773 5.336 1 95.19 70 GLN B N 1
ATOM 2104 C CA . GLN B 1 70 ? -6.371 -11.852 4.891 1 95.19 70 GLN B CA 1
ATOM 2105 C C . GLN B 1 70 ? -5.582 -13.133 4.645 1 95.19 70 GLN B C 1
ATOM 2107 O O . GLN B 1 70 ? -6.055 -14.227 4.961 1 95.19 70 GLN B O 1
ATOM 2112 N N . LEU B 1 71 ? -4.402 -13.016 4.086 1 93.62 71 LEU B N 1
ATOM 2113 C CA . LEU B 1 71 ? -3.541 -14.18 3.867 1 93.62 71 LEU B CA 1
ATOM 2114 C C . LEU B 1 71 ? -3.135 -14.812 5.195 1 93.62 71 LEU B C 1
ATOM 2116 O O . LEU B 1 71 ? -3.191 -16.031 5.348 1 93.62 71 LEU B O 1
ATOM 2120 N N . LYS B 1 72 ? -2.781 -13.992 6.145 1 93.62 72 LYS B N 1
ATOM 2121 C CA . LYS B 1 72 ? -2.414 -14.484 7.469 1 93.62 72 LYS B CA 1
ATOM 2122 C C . LYS B 1 72 ? -3.549 -15.297 8.086 1 93.62 72 LYS B C 1
ATOM 2124 O O . LYS B 1 72 ? -3.316 -16.359 8.656 1 93.62 72 LYS B O 1
ATOM 2129 N N . GLN B 1 73 ? -4.699 -14.766 7.961 1 94.75 73 GLN B N 1
ATOM 2130 C CA . GLN B 1 73 ? -5.863 -15.461 8.5 1 94.75 73 GLN B CA 1
ATOM 2131 C C . GLN B 1 73 ? -6.043 -16.828 7.848 1 94.75 73 GLN B C 1
ATOM 2133 O O . GLN B 1 73 ? -6.363 -17.812 8.523 1 94.75 73 GLN B O 1
ATOM 2138 N N . GLN B 1 74 ? -5.809 -16.891 6.559 1 92.81 74 GLN B N 1
ATOM 2139 C CA . GLN B 1 74 ? -5.926 -18.172 5.859 1 92.81 74 GLN B CA 1
ATOM 2140 C C . GLN B 1 74 ? -4.859 -19.156 6.336 1 92.81 74 GLN B C 1
ATOM 2142 O O . GLN B 1 74 ? -5.141 -20.344 6.52 1 92.81 74 GLN B O 1
ATOM 2147 N N . PHE B 1 75 ? -3.68 -18.656 6.516 1 92.69 75 PHE B N 1
ATOM 2148 C CA . PHE B 1 75 ? -2.584 -19.5 6.977 1 92.69 75 PHE B CA 1
ATOM 2149 C C . PHE B 1 75 ? -2.855 -20.031 8.383 1 92.69 75 PHE B C 1
ATOM 2151 O O . PHE B 1 75 ? -2.596 -21.203 8.672 1 92.69 75 PHE B O 1
ATOM 2158 N N . LEU B 1 76 ? -3.402 -19.156 9.211 1 92.75 76 LEU B N 1
ATOM 2159 C CA . LEU B 1 76 ? -3.68 -19.531 10.602 1 92.75 76 LEU B CA 1
ATOM 2160 C C . LEU B 1 76 ? -4.809 -20.547 10.672 1 92.75 76 LEU B C 1
ATOM 2162 O O . LEU B 1 76 ? -4.812 -21.422 11.555 1 92.75 76 LEU B O 1
ATOM 2166 N N . LYS B 1 77 ? -5.711 -20.469 9.781 1 93.88 77 LYS B N 1
ATOM 2167 C CA . LYS B 1 77 ? -6.832 -21.391 9.75 1 93.88 77 LYS B CA 1
ATOM 2168 C C . LYS B 1 77 ? -6.387 -22.781 9.273 1 93.88 77 LYS B C 1
ATOM 2170 O O . LYS B 1 77 ? -7.07 -23.781 9.516 1 93.88 77 LYS B O 1
ATOM 2175 N N . GLN B 1 78 ? -5.305 -22.828 8.562 1 92.25 78 GLN B N 1
ATOM 2176 C CA . GLN B 1 78 ? -4.82 -24.078 7.98 1 92.25 78 GLN B CA 1
ATOM 2177 C C . GLN B 1 78 ? -3.414 -24.406 8.477 1 92.25 78 GLN B C 1
ATOM 2179 O O . GLN B 1 78 ? -2.512 -24.672 7.68 1 92.25 78 GLN B O 1
ATOM 2184 N N . GLN B 1 79 ? -3.26 -24.484 9.695 1 87.75 79 GLN B N 1
ATOM 2185 C CA . GLN B 1 79 ? -1.947 -24.625 10.32 1 87.75 79 GLN B CA 1
ATOM 2186 C C . GLN B 1 79 ? -1.319 -25.969 10 1 87.75 79 GLN B C 1
ATOM 2188 O O . GLN B 1 79 ? -0.095 -26.109 10 1 87.75 79 GLN B O 1
ATOM 2193 N N . ASP B 1 80 ? -2.158 -26.938 9.672 1 90.19 80 ASP B N 1
ATOM 2194 C CA . ASP B 1 80 ? -1.657 -28.281 9.438 1 90.19 80 ASP B CA 1
ATOM 2195 C C . ASP B 1 80 ? -1.385 -28.516 7.953 1 90.19 80 ASP B C 1
ATOM 2197 O O . ASP B 1 80 ? -1.013 -29.625 7.547 1 90.19 80 ASP B O 1
ATOM 2201 N N . ALA B 1 81 ? -1.446 -27.5 7.184 1 89.88 81 ALA B N 1
ATOM 2202 C CA . ALA B 1 81 ? -1.24 -27.641 5.742 1 89.88 81 ALA B CA 1
ATOM 2203 C C . ALA B 1 81 ? 0.211 -27.984 5.426 1 89.88 81 ALA B C 1
ATOM 2205 O O . ALA B 1 81 ? 1.131 -27.5 6.082 1 89.88 81 ALA B O 1
ATOM 2206 N N . ARG B 1 82 ? 0.364 -28.781 4.383 1 89.19 82 ARG B N 1
ATOM 2207 C CA . ARG B 1 82 ? 1.699 -29.125 3.9 1 89.19 82 ARG B CA 1
ATOM 2208 C C . ARG B 1 82 ? 2.385 -27.906 3.293 1 89.19 82 ARG B C 1
ATOM 2210 O O . ARG B 1 82 ? 3.613 -27.797 3.303 1 89.19 82 ARG B O 1
ATOM 2217 N N . GLY B 1 83 ? 1.57 -27.016 2.703 1 91.25 83 GLY B N 1
ATOM 2218 C CA . GLY B 1 83 ? 2.02 -25.812 2.021 1 91.25 83 GLY B CA 1
ATOM 2219 C C . GLY B 1 83 ? 0.896 -25.062 1.331 1 91.25 83 GLY B C 1
ATOM 2220 O O . GLY B 1 83 ? -0.263 -25.469 1.394 1 91.25 83 GLY B O 1
ATOM 2221 N N . PHE B 1 84 ? 1.29 -23.969 0.699 1 93 84 PHE B N 1
ATOM 2222 C CA . PHE B 1 84 ? 0.263 -23.109 0.119 1 93 84 PHE B CA 1
ATOM 2223 C C . PHE B 1 84 ? 0.669 -22.656 -1.275 1 93 84 PHE B C 1
ATOM 2225 O O . PHE B 1 84 ? 1.853 -22.438 -1.545 1 93 84 PHE B O 1
ATOM 2232 N N . VAL B 1 85 ? -0.305 -22.578 -2.092 1 92.25 85 VAL B N 1
ATOM 2233 C CA . VAL B 1 85 ? -0.216 -21.812 -3.33 1 92.25 85 VAL B CA 1
ATOM 2234 C C . VAL B 1 85 ? -1.057 -20.547 -3.213 1 92.25 85 VAL B C 1
ATOM 2236 O O . VAL B 1 85 ? -2.268 -20.609 -2.988 1 92.25 85 VAL B O 1
ATOM 2239 N N . VAL B 1 86 ? -0.42 -19.438 -3.285 1 93.5 86 VAL B N 1
ATOM 2240 C CA . VAL B 1 86 ? -1.131 -18.156 -3.221 1 93.5 86 VAL B CA 1
ATOM 2241 C C . VAL B 1 86 ? -1.288 -17.594 -4.625 1 93.5 86 VAL B C 1
ATOM 2243 O O . VAL B 1 86 ? -0.309 -17.156 -5.238 1 93.5 86 VAL B O 1
ATOM 2246 N N . ASP B 1 87 ? -2.502 -17.531 -5.031 1 92.5 87 ASP B N 1
ATOM 2247 C CA . ASP B 1 87 ? -2.824 -17.109 -6.387 1 92.5 87 ASP B CA 1
ATOM 2248 C C . ASP B 1 87 ? -3.096 -15.602 -6.438 1 92.5 87 ASP B C 1
ATOM 2250 O O . ASP B 1 87 ? -3.816 -15.07 -5.59 1 92.5 87 ASP B O 1
ATOM 2254 N N . GLY B 1 88 ? -2.502 -15.008 -7.48 1 91.56 88 GLY B N 1
ATOM 2255 C CA . GLY B 1 88 ? -2.729 -13.586 -7.688 1 91.56 88 GLY B CA 1
ATOM 2256 C C . GLY B 1 88 ? -1.934 -12.711 -6.738 1 91.56 88 GLY B C 1
ATOM 2257 O O . GLY B 1 88 ? -2.396 -11.641 -6.332 1 91.56 88 GLY B O 1
ATOM 2258 N N . PHE B 1 89 ? -0.689 -13.188 -6.402 1 92.75 89 PHE B N 1
ATOM 2259 C CA . PHE B 1 89 ? 0.099 -12.5 -5.387 1 92.75 89 PHE B CA 1
ATOM 2260 C C . PHE B 1 89 ? 1.589 -12.742 -5.605 1 92.75 89 PHE B C 1
ATOM 2262 O O . PHE B 1 89 ? 2.008 -13.859 -5.898 1 92.75 89 PHE B O 1
ATOM 2269 N N . PRO B 1 90 ? 2.395 -11.672 -5.457 1 94.44 90 PRO B N 1
ATOM 2270 C CA . PRO B 1 90 ? 2.031 -10.273 -5.211 1 94.44 90 PRO B CA 1
ATOM 2271 C C . PRO B 1 90 ? 1.733 -9.508 -6.496 1 94.44 90 PRO B C 1
ATOM 2273 O O . PRO B 1 90 ? 2.188 -9.906 -7.574 1 94.44 90 PRO B O 1
ATOM 2276 N N . ARG B 1 91 ? 0.947 -8.43 -6.371 1 93.44 91 ARG B N 1
ATOM 2277 C CA . ARG B 1 91 ? 0.586 -7.641 -7.543 1 93.44 91 ARG B CA 1
ATOM 2278 C C . ARG B 1 91 ? 1.25 -6.27 -7.508 1 93.44 91 ARG B C 1
ATOM 2280 O O . ARG B 1 91 ? 1.15 -5.5 -8.469 1 93.44 91 ARG B O 1
ATOM 2287 N N . GLU B 1 92 ? 1.839 -5.977 -6.449 1 93.62 92 GLU B N 1
ATOM 2288 C CA . GLU B 1 92 ? 2.705 -4.809 -6.316 1 93.62 92 GLU B CA 1
ATOM 2289 C C . GLU B 1 92 ? 3.848 -5.078 -5.34 1 93.62 92 GLU B C 1
ATOM 2291 O O . GLU B 1 92 ? 3.748 -5.965 -4.488 1 93.62 92 GLU B O 1
ATOM 2296 N N . ILE B 1 93 ? 4.91 -4.336 -5.453 1 94.31 93 ILE B N 1
ATOM 2297 C CA . ILE B 1 93 ? 6.137 -4.605 -4.707 1 94.31 93 ILE B CA 1
ATOM 2298 C C . ILE B 1 93 ? 5.879 -4.418 -3.213 1 94.31 93 ILE B C 1
ATOM 2300 O O . ILE B 1 93 ? 6.473 -5.109 -2.383 1 94.31 93 ILE B O 1
ATOM 2304 N N . GLY B 1 94 ? 4.973 -3.465 -2.85 1 94.06 94 GLY B N 1
ATOM 2305 C CA . GLY B 1 94 ? 4.609 -3.281 -1.453 1 94.06 94 GLY B CA 1
ATOM 2306 C C . GLY B 1 94 ? 4.027 -4.531 -0.817 1 94.06 94 GLY B C 1
ATOM 2307 O O . GLY B 1 94 ? 4.242 -4.785 0.369 1 94.06 94 GLY B O 1
ATOM 2308 N N . GLN B 1 95 ? 3.277 -5.273 -1.549 1 94.06 95 GLN B N 1
ATOM 2309 C CA . GLN B 1 95 ? 2.758 -6.551 -1.075 1 94.06 95 GLN B CA 1
ATOM 2310 C C . GLN B 1 95 ? 3.889 -7.535 -0.792 1 94.06 95 GLN B C 1
ATOM 2312 O O . GLN B 1 95 ? 3.863 -8.25 0.215 1 94.06 95 GLN B O 1
ATOM 2317 N N . ALA B 1 96 ? 4.887 -7.555 -1.683 1 93.81 96 ALA B N 1
ATOM 2318 C CA . ALA B 1 96 ? 6.031 -8.445 -1.499 1 93.81 96 ALA B CA 1
ATOM 2319 C C . ALA B 1 96 ? 6.789 -8.102 -0.218 1 93.81 96 ALA B C 1
ATOM 2321 O O . ALA B 1 96 ? 7.082 -8.992 0.589 1 93.81 96 ALA B O 1
ATOM 2322 N N . PHE B 1 97 ? 7.016 -6.824 -0.007 1 93.56 97 PHE B N 1
ATOM 2323 C CA . PHE B 1 97 ? 7.73 -6.371 1.179 1 93.56 97 PHE B CA 1
ATOM 2324 C C . PHE B 1 97 ? 6.961 -6.719 2.445 1 93.56 97 PHE B C 1
ATOM 2326 O O . PHE B 1 97 ? 7.52 -7.289 3.383 1 93.56 97 PHE B O 1
ATOM 2333 N N . THR B 1 98 ? 5.688 -6.367 2.428 1 92.62 98 THR B N 1
ATOM 2334 C CA . THR B 1 98 ? 4.859 -6.57 3.611 1 92.62 98 THR B CA 1
ATOM 2335 C C . THR B 1 98 ? 4.715 -8.062 3.918 1 92.62 98 THR B C 1
ATOM 2337 O O . THR B 1 98 ? 4.75 -8.461 5.082 1 92.62 98 THR B O 1
ATOM 2340 N N . PHE B 1 99 ? 4.594 -8.852 2.92 1 94 99 PHE B N 1
ATOM 2341 C CA . PHE B 1 99 ? 4.477 -10.297 3.072 1 94 99 PHE B CA 1
ATOM 2342 C C . PHE B 1 99 ? 5.734 -10.883 3.711 1 94 99 PHE B C 1
ATOM 2344 O O . PHE B 1 99 ? 5.652 -11.633 4.684 1 94 99 PHE B O 1
ATOM 2351 N N . GLU B 1 100 ? 6.855 -10.531 3.221 1 91.38 100 GLU B N 1
ATOM 2352 C CA . GLU B 1 100 ? 8.109 -11.078 3.727 1 91.38 100 GLU B CA 1
ATOM 2353 C C . GLU B 1 100 ? 8.391 -10.609 5.148 1 91.38 100 GLU B C 1
ATOM 2355 O O . GLU B 1 100 ? 8.93 -11.359 5.965 1 91.38 100 GLU B O 1
ATOM 2360 N N . GLU B 1 101 ? 8 -9.406 5.367 1 88.38 101 GLU B N 1
ATOM 2361 C CA . GLU B 1 101 ? 8.219 -8.859 6.703 1 88.38 101 GLU B CA 1
ATOM 2362 C C . GLU B 1 101 ? 7.316 -9.547 7.734 1 88.38 101 GLU B C 1
ATOM 2364 O O . GLU B 1 101 ? 7.746 -9.812 8.859 1 88.38 101 GLU B O 1
ATOM 2369 N N . GLN B 1 102 ? 6.141 -9.82 7.41 1 89.56 102 GLN B N 1
ATOM 2370 C CA . GLN B 1 102 ? 5.168 -10.242 8.414 1 89.56 102 GLN B CA 1
ATOM 2371 C C . GLN B 1 102 ? 4.996 -11.758 8.406 1 89.56 102 GLN B C 1
ATOM 2373 O O . GLN B 1 102 ? 4.578 -12.344 9.414 1 89.56 102 GLN B O 1
ATOM 2378 N N . ILE B 1 103 ? 5.207 -12.359 7.297 1 90.44 103 ILE B N 1
ATOM 2379 C CA . ILE B 1 103 ? 4.93 -13.789 7.168 1 90.44 103 ILE B CA 1
ATOM 2380 C C . ILE B 1 103 ? 6.223 -14.547 6.887 1 90.44 103 ILE B C 1
ATOM 2382 O O . ILE B 1 103 ? 6.574 -15.477 7.617 1 90.44 103 ILE B O 1
ATOM 2386 N N . GLY B 1 104 ? 6.93 -14.211 5.926 1 89.94 104 GLY B N 1
ATOM 2387 C CA . GLY B 1 104 ? 8.164 -14.859 5.535 1 89.94 104 GLY B CA 1
ATOM 2388 C C . GLY B 1 104 ? 8.398 -14.844 4.035 1 89.94 104 GLY B C 1
ATOM 2389 O O . GLY B 1 104 ? 7.523 -14.438 3.268 1 89.94 104 GLY B O 1
ATOM 2390 N N . SER B 1 105 ? 9.578 -15.375 3.611 1 90.88 105 SER B N 1
ATOM 2391 C CA . SER B 1 105 ? 9.93 -15.398 2.197 1 90.88 105 SER B CA 1
ATOM 2392 C C . SER B 1 105 ? 9.266 -16.578 1.481 1 90.88 105 SER B C 1
ATOM 2394 O O . SER B 1 105 ? 9.164 -17.672 2.037 1 90.88 105 SER B O 1
ATOM 2396 N N . PRO B 1 106 ? 8.797 -16.312 0.284 1 92.56 106 PRO B N 1
ATOM 2397 C CA . PRO B 1 106 ? 8.312 -17.453 -0.488 1 92.56 106 PRO B CA 1
ATOM 2398 C C . PRO B 1 106 ? 9.43 -18.422 -0.89 1 92.56 106 PRO B C 1
ATOM 2400 O O . PRO B 1 106 ? 10.57 -18 -1.097 1 92.56 106 PRO B O 1
ATOM 2403 N N . ASP B 1 107 ? 9.031 -19.656 -0.962 1 93.06 107 ASP B N 1
ATOM 2404 C CA . ASP B 1 107 ? 9.992 -20.656 -1.43 1 93.06 107 ASP B CA 1
ATOM 2405 C C . ASP B 1 107 ? 10.172 -20.578 -2.943 1 93.06 107 ASP B C 1
ATOM 2407 O O . ASP B 1 107 ? 11.234 -20.906 -3.467 1 93.06 107 ASP B O 1
ATOM 2411 N N . LEU B 1 108 ? 9.109 -20.188 -3.588 1 92.81 108 LEU B N 1
ATOM 2412 C CA . LEU B 1 108 ? 9.109 -20.109 -5.047 1 92.81 108 LEU B CA 1
ATOM 2413 C C . LEU B 1 108 ? 8.062 -19.125 -5.539 1 92.81 108 LEU B C 1
ATOM 2415 O O . LEU B 1 108 ? 6.945 -19.062 -5.008 1 92.81 108 LEU B O 1
ATOM 2419 N N . VAL B 1 109 ? 8.445 -18.312 -6.469 1 93.19 109 VAL B N 1
ATOM 2420 C CA . VAL B 1 109 ? 7.527 -17.422 -7.168 1 93.19 109 VAL B CA 1
ATOM 2421 C C . VAL B 1 109 ? 7.402 -17.844 -8.625 1 93.19 109 VAL B C 1
ATOM 2423 O O . VAL B 1 109 ? 8.406 -17.938 -9.344 1 93.19 109 VAL B O 1
ATOM 2426 N N . VAL B 1 110 ? 6.188 -18.156 -9.023 1 92.69 110 VAL B N 1
ATOM 2427 C CA . VAL B 1 110 ? 5.914 -18.531 -10.406 1 92.69 110 VAL B CA 1
ATOM 2428 C C . VAL B 1 110 ? 5.293 -17.344 -11.148 1 92.69 110 VAL B C 1
ATOM 2430 O O . VAL B 1 110 ? 4.242 -16.828 -10.75 1 92.69 110 VAL B O 1
ATOM 2433 N N . PHE B 1 111 ? 5.941 -16.969 -12.211 1 92.31 111 PHE B N 1
ATOM 2434 C CA . PHE B 1 111 ? 5.461 -15.859 -13.023 1 92.31 111 PHE B CA 1
ATOM 2435 C C . PHE B 1 111 ? 4.969 -16.359 -14.383 1 92.31 111 PHE B C 1
ATOM 2437 O O . PHE B 1 111 ? 5.754 -16.844 -15.188 1 92.31 111 PHE B O 1
ATOM 2444 N N . LEU B 1 112 ? 3.703 -16.234 -14.578 1 91.31 112 LEU B N 1
ATOM 2445 C CA . LEU B 1 112 ? 3.121 -16.562 -15.875 1 91.31 112 LEU B CA 1
ATOM 2446 C C . LEU B 1 112 ? 3.051 -15.32 -16.766 1 91.31 112 LEU B C 1
ATOM 2448 O O . LEU B 1 112 ? 2.172 -14.477 -16.594 1 91.31 112 LEU B O 1
ATOM 2452 N N . ALA B 1 113 ? 3.949 -15.312 -17.734 1 89.5 113 ALA B N 1
ATOM 2453 C CA . ALA B 1 113 ? 4.066 -14.148 -18.609 1 89.5 113 ALA B CA 1
ATOM 2454 C C . ALA B 1 113 ? 3.182 -14.289 -19.844 1 89.5 113 ALA B C 1
ATOM 2456 O O . ALA B 1 113 ? 3.062 -15.383 -20.406 1 89.5 113 ALA B O 1
ATOM 2457 N N . CYS B 1 114 ? 2.525 -13.234 -20.141 1 85.12 114 CYS B N 1
ATOM 2458 C CA . CYS B 1 114 ? 1.744 -13.18 -21.375 1 85.12 114 CYS B CA 1
ATOM 2459 C C . CYS B 1 114 ? 1.797 -11.781 -21.984 1 85.12 114 CYS B C 1
ATOM 2461 O O . CYS B 1 114 ? 2.234 -10.836 -21.344 1 85.12 114 CYS B O 1
ATOM 2463 N N . SER B 1 115 ? 1.413 -11.734 -23.172 1 84.25 115 SER B N 1
ATOM 2464 C CA . SER B 1 115 ? 1.373 -10.43 -23.828 1 84.25 115 SER B CA 1
ATOM 2465 C C . SER B 1 115 ? 0.277 -9.547 -23.234 1 84.25 115 SER B C 1
ATOM 2467 O O . SER B 1 115 ? -0.703 -10.055 -22.688 1 84.25 115 SER B O 1
ATOM 2469 N N . SER B 1 116 ? 0.49 -8.18 -23.406 1 84.81 116 SER B N 1
ATOM 2470 C CA . SER B 1 116 ? -0.519 -7.238 -22.938 1 84.81 116 SER B CA 1
ATOM 2471 C C . SER B 1 116 ? -1.855 -7.465 -23.641 1 84.81 116 SER B C 1
ATOM 2473 O O . SER B 1 116 ? -2.914 -7.324 -23.031 1 84.81 116 SER B O 1
ATOM 2475 N N . GLN B 1 117 ? -1.724 -7.789 -24.875 1 87.12 117 GLN B N 1
ATOM 2476 C CA . GLN B 1 117 ? -2.936 -8.031 -25.641 1 87.12 117 GLN B CA 1
ATOM 2477 C C . GLN B 1 117 ? -3.697 -9.242 -25.109 1 87.12 117 GLN B C 1
ATOM 2479 O O . GLN B 1 117 ? -4.914 -9.188 -24.938 1 87.12 117 GLN B O 1
ATOM 2484 N N . ARG B 1 118 ? -3.021 -10.258 -24.906 1 85.25 118 ARG B N 1
ATOM 2485 C CA . ARG B 1 118 ? -3.643 -11.461 -24.375 1 85.25 118 ARG B CA 1
ATOM 2486 C C . ARG B 1 118 ? -4.18 -11.234 -22.969 1 85.25 118 ARG B C 1
ATOM 2488 O O . ARG B 1 118 ? -5.254 -11.734 -22.625 1 85.25 118 ARG B O 1
ATOM 2495 N N . PHE B 1 119 ? -3.426 -10.492 -22.219 1 85.81 119 PHE B N 1
ATOM 2496 C CA . PHE B 1 119 ? -3.855 -10.141 -20.859 1 85.81 119 PHE B CA 1
ATOM 2497 C C . PHE B 1 119 ? -5.176 -9.383 -20.891 1 85.81 119 PHE B C 1
ATOM 2499 O O . PHE B 1 119 ? -6.105 -9.719 -20.156 1 85.81 119 PHE B O 1
ATOM 2506 N N . ARG B 1 120 ? -5.266 -8.477 -21.75 1 89.06 120 ARG B N 1
ATOM 2507 C CA . ARG B 1 120 ? -6.484 -7.688 -21.891 1 89.06 120 ARG B CA 1
ATOM 2508 C C . ARG B 1 120 ? -7.652 -8.562 -22.328 1 89.06 120 ARG B C 1
ATOM 2510 O O . ARG B 1 120 ? -8.758 -8.461 -21.797 1 89.06 120 ARG B O 1
ATOM 2517 N N . GLN B 1 121 ? -7.406 -9.398 -23.25 1 88.5 121 GLN B N 1
ATOM 2518 C CA . GLN B 1 121 ? -8.445 -10.297 -23.766 1 88.5 121 GLN B CA 1
ATOM 2519 C C . GLN B 1 121 ? -8.984 -11.195 -22.656 1 88.5 121 GLN B C 1
ATOM 2521 O O . GLN B 1 121 ? -10.188 -11.453 -22.594 1 88.5 121 GLN B O 1
ATOM 2526 N N . ARG B 1 122 ? -8.141 -11.641 -21.875 1 85.69 122 ARG B N 1
ATOM 2527 C CA . ARG B 1 122 ? -8.555 -12.508 -20.781 1 85.69 122 ARG B CA 1
ATOM 2528 C C . ARG B 1 122 ? -9.422 -11.75 -19.781 1 85.69 122 ARG B C 1
ATOM 2530 O O . ARG B 1 122 ? -10.398 -12.297 -19.25 1 85.69 122 ARG B O 1
ATOM 2537 N N . LEU B 1 123 ? -9.008 -10.523 -19.469 1 89 123 LEU B N 1
ATO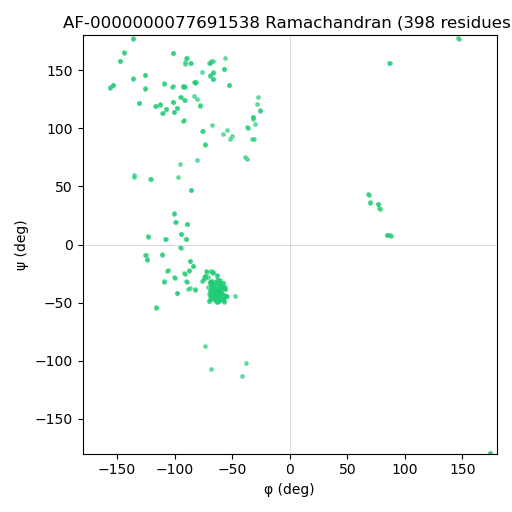M 2538 C CA . LEU B 1 123 ? -9.797 -9.688 -18.578 1 89 123 LEU B CA 1
ATOM 2539 C C . LEU B 1 123 ? -11.188 -9.43 -19.156 1 89 123 LEU B C 1
ATOM 2541 O O . LEU B 1 123 ? -12.188 -9.484 -18.438 1 89 123 LEU B O 1
ATOM 2545 N N . GLU B 1 124 ? -11.164 -9.242 -20.422 1 90.69 124 GLU B N 1
ATOM 2546 C CA . GLU B 1 124 ? -12.43 -8.977 -21.094 1 90.69 124 GLU B CA 1
ATOM 2547 C C . GLU B 1 124 ? -13.312 -10.219 -21.125 1 90.69 124 GLU B C 1
ATOM 2549 O O . GLU B 1 124 ? -14.531 -10.133 -20.922 1 90.69 124 GLU B O 1
ATOM 2554 N N . LYS B 1 125 ? -12.734 -11.344 -21.406 1 89.69 125 LYS B N 1
ATOM 2555 C CA . LYS B 1 125 ? -13.477 -12.602 -21.375 1 89.69 125 LYS B CA 1
ATOM 2556 C C . LYS B 1 125 ? -14.039 -12.891 -20 1 89.69 125 LYS B C 1
ATOM 2558 O O . LYS B 1 125 ? -15.188 -13.312 -19.859 1 89.69 125 LYS B O 1
ATOM 2563 N N . ARG B 1 126 ? -13.211 -12.648 -18.969 1 88.06 126 ARG B N 1
ATOM 2564 C CA . ARG B 1 126 ? -13.648 -12.844 -17.594 1 88.06 126 ARG B CA 1
ATOM 2565 C C . ARG B 1 126 ? -14.82 -11.922 -17.25 1 88.06 126 ARG B C 1
ATOM 2567 O O . ARG B 1 126 ? -15.734 -12.32 -16.531 1 88.06 126 ARG B O 1
ATOM 2574 N N . ALA B 1 127 ? -14.75 -10.727 -17.75 1 89 127 ALA B N 1
ATOM 2575 C CA . ALA B 1 127 ? -15.82 -9.758 -17.531 1 89 127 ALA B CA 1
ATOM 2576 C C . ALA B 1 127 ? -17.156 -10.266 -18.078 1 89 127 ALA B C 1
ATOM 2578 O O . ALA B 1 127 ? -18.203 -10.07 -17.453 1 89 127 ALA B O 1
ATOM 2579 N N . LEU B 1 128 ? -17.078 -10.953 -19.172 1 88.44 128 LEU B N 1
ATOM 2580 C CA . LEU B 1 128 ? -18.266 -11.484 -19.812 1 88.44 128 LEU B CA 1
ATOM 2581 C C . LEU B 1 128 ? -18.812 -12.688 -19.031 1 88.44 128 LEU B C 1
ATOM 2583 O O . LEU B 1 128 ? -20.031 -12.883 -18.969 1 88.44 128 LEU B O 1
ATOM 2587 N N . GLU B 1 129 ? -17.953 -13.383 -18.359 1 89 129 GLU B N 1
ATOM 2588 C CA . GLU B 1 129 ? -18.328 -14.656 -17.766 1 89 129 GLU B CA 1
ATOM 2589 C C . GLU B 1 129 ? -18.672 -14.492 -16.281 1 89 129 GLU B C 1
ATOM 2591 O O . GLU B 1 129 ? -19.547 -15.18 -15.758 1 89 129 GLU B O 1
ATOM 2596 N N . GLN B 1 130 ? -17.953 -13.734 -15.531 1 84.56 130 GLN B N 1
ATOM 2597 C CA . GLN B 1 130 ? -18.062 -13.703 -14.07 1 84.56 130 GLN B CA 1
ATOM 2598 C C . GLN B 1 130 ? -18.688 -12.398 -13.594 1 84.56 130 GLN B C 1
ATOM 2600 O O . GLN B 1 130 ? -19.406 -12.383 -12.586 1 84.56 130 GLN B O 1
ATOM 2605 N N . GLY B 1 131 ? -18.516 -11.305 -14.242 1 81.56 131 GLY B N 1
ATOM 2606 C CA . GLY B 1 131 ? -19.125 -10.047 -13.852 1 81.56 131 GLY B CA 1
ATOM 2607 C C . GLY B 1 131 ? -18.562 -9.492 -12.555 1 81.56 131 GLY B C 1
ATOM 2608 O O . GLY B 1 131 ? -19.328 -9.102 -11.664 1 81.56 131 GLY B O 1
ATOM 2609 N N . ARG B 1 132 ? -17.359 -9.508 -12.344 1 86.81 132 ARG B N 1
ATOM 2610 C CA . ARG B 1 132 ? -16.703 -8.93 -11.172 1 86.81 132 ARG B CA 1
ATOM 2611 C C . ARG B 1 132 ? -16.797 -7.41 -11.188 1 86.81 132 ARG B C 1
ATOM 2613 O O . ARG B 1 132 ? -17 -6.805 -12.25 1 86.81 132 ARG B O 1
ATOM 2620 N N . LEU B 1 133 ? -16.672 -6.773 -10.023 1 84.62 133 LEU B N 1
ATOM 2621 C CA . LEU B 1 133 ? -16.766 -5.324 -9.867 1 84.62 133 LEU B CA 1
ATOM 2622 C C . LEU B 1 133 ? -15.688 -4.617 -10.68 1 84.62 133 LEU B C 1
ATOM 2624 O O . LEU B 1 133 ? -15.891 -3.496 -11.148 1 84.62 133 LEU B O 1
ATOM 2628 N N . ASP B 1 134 ? -14.578 -5.262 -10.844 1 88.81 134 ASP B N 1
ATOM 2629 C CA . ASP B 1 134 ? -13.453 -4.641 -11.539 1 88.81 134 ASP B CA 1
ATOM 2630 C C . ASP B 1 134 ? -13.375 -5.102 -12.992 1 88.81 134 ASP B C 1
ATOM 2632 O O . ASP B 1 134 ? -12.344 -4.941 -13.648 1 88.81 134 ASP B O 1
ATOM 2636 N N . ASP B 1 135 ? -14.484 -5.637 -13.523 1 88.5 135 ASP B N 1
ATOM 2637 C CA . ASP B 1 135 ? -14.516 -6.078 -14.914 1 88.5 135 ASP B CA 1
ATOM 2638 C C . ASP B 1 135 ? -15.195 -5.039 -15.797 1 88.5 135 ASP B C 1
ATOM 2640 O O . ASP B 1 135 ? -15.742 -5.375 -16.859 1 88.5 135 ASP B O 1
ATOM 2644 N N . ASN B 1 136 ? -15.203 -3.826 -15.461 1 91.44 136 ASN B N 1
ATOM 2645 C CA . ASN B 1 136 ? -15.672 -2.742 -16.328 1 91.44 136 ASN B CA 1
ATOM 2646 C C . ASN B 1 136 ? -14.531 -2.164 -17.156 1 91.44 136 ASN B C 1
ATOM 2648 O O . ASN B 1 136 ? -13.359 -2.35 -16.828 1 91.44 136 ASN B O 1
ATOM 2652 N N . PRO B 1 137 ? -14.836 -1.539 -18.281 1 91 137 PRO B N 1
ATOM 2653 C CA . PRO B 1 137 ? -13.797 -1.104 -19.219 1 91 137 PRO B CA 1
ATOM 2654 C C . PRO B 1 137 ? -12.742 -0.211 -18.562 1 91 137 PRO B C 1
ATOM 2656 O O . PRO B 1 137 ? -11.547 -0.368 -18.828 1 91 137 PRO B O 1
ATOM 2659 N N . HIS B 1 138 ? -13.203 0.708 -17.781 1 93 138 HIS B N 1
ATOM 2660 C CA . HIS B 1 138 ? -12.273 1.601 -17.109 1 93 138 HIS B CA 1
ATOM 2661 C C . HIS B 1 138 ? -11.344 0.825 -16.172 1 93 138 HIS B C 1
ATOM 2663 O O . HIS B 1 138 ? -10.133 1.044 -16.172 1 93 138 HIS B O 1
ATOM 2669 N N . ALA B 1 139 ? -11.867 -0.041 -15.469 1 93.06 139 ALA B N 1
ATOM 2670 C CA . ALA B 1 139 ? -11.086 -0.847 -14.531 1 93.06 139 ALA B CA 1
ATOM 2671 C C . ALA B 1 139 ? -10.109 -1.756 -15.266 1 93.06 139 ALA B C 1
ATOM 2673 O O . ALA B 1 139 ? -8.977 -1.95 -14.82 1 93.06 139 ALA B O 1
ATOM 2674 N N . ILE B 1 140 ? -10.539 -2.307 -16.328 1 92.62 140 ILE B N 1
ATOM 2675 C CA . ILE B 1 140 ? -9.688 -3.195 -17.109 1 92.62 140 ILE B CA 1
ATOM 2676 C C . ILE B 1 140 ? -8.461 -2.434 -17.609 1 92.62 140 ILE B C 1
ATOM 2678 O O . ILE B 1 140 ? -7.336 -2.93 -17.516 1 92.62 140 ILE B O 1
ATOM 2682 N N . GLU B 1 141 ? -8.68 -1.254 -18.125 1 93.25 141 GLU B N 1
ATOM 2683 C CA . GLU B 1 141 ? -7.566 -0.433 -18.594 1 93.25 141 GLU B CA 1
ATOM 2684 C C . GLU B 1 141 ? -6.586 -0.134 -17.453 1 93.25 141 GLU B C 1
ATOM 2686 O O . GLU B 1 141 ? -5.371 -0.249 -17.625 1 93.25 141 GLU B O 1
ATOM 2691 N N . ARG B 1 142 ? -7.105 0.201 -16.375 1 92.5 142 ARG B N 1
ATOM 2692 C CA . ARG B 1 142 ? -6.273 0.506 -15.219 1 92.5 142 ARG B CA 1
ATOM 2693 C C . ARG B 1 142 ? -5.504 -0.727 -14.758 1 92.5 142 ARG B C 1
ATOM 2695 O O . ARG B 1 142 ? -4.332 -0.63 -14.383 1 92.5 142 ARG B O 1
ATOM 2702 N N . ARG B 1 143 ? -6.121 -1.828 -14.758 1 91.94 143 ARG B N 1
ATOM 2703 C CA . ARG B 1 143 ? -5.484 -3.072 -14.336 1 91.94 143 ARG B CA 1
ATOM 2704 C C . ARG B 1 143 ? -4.348 -3.449 -15.273 1 91.94 143 ARG B C 1
ATOM 2706 O O . ARG B 1 143 ? -3.289 -3.898 -14.828 1 91.94 143 ARG B O 1
ATOM 2713 N N . VAL B 1 144 ? -4.578 -3.213 -16.531 1 91.31 144 VAL B N 1
ATOM 2714 C CA . VAL B 1 144 ? -3.533 -3.484 -17.516 1 91.31 144 VAL B CA 1
ATOM 2715 C C . VAL B 1 144 ? -2.34 -2.562 -17.266 1 91.31 144 VAL B C 1
ATOM 2717 O O . VAL B 1 144 ? -1.193 -3.016 -17.234 1 91.31 144 VAL B O 1
ATOM 2720 N N . ASP B 1 145 ? -2.584 -1.32 -17.047 1 90.5 145 ASP B N 1
ATOM 2721 C CA . ASP B 1 145 ? -1.527 -0.343 -16.812 1 90.5 145 ASP B CA 1
ATOM 2722 C C . ASP B 1 145 ? -0.79 -0.644 -15.508 1 90.5 145 ASP B C 1
ATOM 2724 O O . ASP B 1 145 ? 0.437 -0.546 -15.445 1 90.5 145 ASP B O 1
ATOM 2728 N N . THR B 1 146 ? -1.556 -0.96 -14.531 1 90.56 146 THR B N 1
ATOM 2729 C CA . THR B 1 146 ? -0.977 -1.29 -13.234 1 90.56 146 THR B CA 1
ATOM 2730 C C . THR B 1 146 ? -0.048 -2.496 -13.344 1 90.56 146 THR B C 1
ATOM 2732 O O . THR B 1 146 ? 1.032 -2.512 -12.75 1 90.56 146 THR B O 1
ATOM 2735 N N . PHE B 1 147 ? -0.497 -3.451 -14.07 1 89.06 147 PHE B N 1
ATOM 2736 C CA . PHE B 1 147 ? 0.326 -4.633 -14.297 1 89.06 147 PHE B CA 1
ATOM 2737 C C . PHE B 1 147 ? 1.631 -4.262 -14.984 1 89.06 147 PHE B C 1
ATOM 2739 O O . PHE B 1 147 ? 2.707 -4.695 -14.57 1 89.06 147 PHE B O 1
ATOM 2746 N N . LYS B 1 148 ? 1.535 -3.506 -15.953 1 89.75 148 LYS B N 1
ATOM 2747 C CA . LYS B 1 148 ? 2.707 -3.092 -16.719 1 89.75 148 LYS B CA 1
ATOM 2748 C C . LYS B 1 148 ? 3.697 -2.334 -15.844 1 89.75 148 LYS B C 1
ATOM 2750 O O . LYS B 1 148 ? 4.91 -2.492 -15.984 1 89.75 148 LYS B O 1
ATOM 2755 N N . GLN B 1 149 ? 3.182 -1.636 -14.984 1 89.88 149 GLN B N 1
ATOM 2756 C CA . GLN B 1 149 ? 4.012 -0.794 -14.133 1 89.88 149 GLN B CA 1
ATOM 2757 C C . GLN B 1 149 ? 4.609 -1.597 -12.977 1 89.88 149 GLN B C 1
ATOM 2759 O O . GLN B 1 149 ? 5.77 -1.399 -12.609 1 89.88 149 GLN B O 1
ATOM 2764 N N . ASN B 1 150 ? 3.881 -2.477 -12.43 1 93 150 ASN B N 1
ATOM 2765 C CA . ASN B 1 150 ? 4.258 -3.119 -11.18 1 93 150 ASN B CA 1
ATOM 2766 C C . ASN B 1 150 ? 5.09 -4.375 -11.422 1 93 150 ASN B C 1
ATOM 2768 O O . ASN B 1 150 ? 6.008 -4.676 -10.656 1 93 150 ASN B O 1
ATOM 2772 N N . VAL B 1 151 ? 4.867 -5.074 -12.484 1 91.62 151 VAL B N 1
ATOM 2773 C CA . VAL B 1 151 ? 5.422 -6.402 -12.703 1 91.62 151 VAL B CA 1
ATOM 2774 C C . VAL B 1 151 ? 6.941 -6.32 -12.805 1 91.62 151 VAL B C 1
ATOM 2776 O O . VAL B 1 151 ? 7.656 -7.113 -12.188 1 91.62 151 VAL B O 1
ATOM 2779 N N . PRO B 1 152 ? 7.484 -5.379 -13.547 1 92.88 152 PRO B N 1
ATOM 2780 C CA . PRO B 1 152 ? 8.945 -5.324 -13.648 1 92.88 152 PRO B CA 1
ATOM 2781 C C . PRO B 1 152 ? 9.633 -5.199 -12.289 1 92.88 152 PRO B C 1
ATOM 2783 O O . PRO B 1 152 ? 10.68 -5.801 -12.07 1 92.88 152 PRO B O 1
ATOM 2786 N N . LEU B 1 153 ? 9.047 -4.477 -11.375 1 94.5 153 LEU B N 1
ATOM 2787 C CA . LEU B 1 153 ? 9.625 -4.301 -10.047 1 94.5 153 LEU B CA 1
ATOM 2788 C C . LEU B 1 153 ? 9.594 -5.609 -9.258 1 94.5 153 LEU B C 1
ATOM 2790 O O . LEU B 1 153 ? 10.57 -5.969 -8.602 1 94.5 153 LEU B O 1
ATOM 2794 N N . ILE B 1 154 ? 8.484 -6.262 -9.367 1 94.62 154 ILE B N 1
ATOM 2795 C CA . ILE B 1 154 ? 8.312 -7.527 -8.664 1 94.62 154 ILE B CA 1
ATOM 2796 C C . ILE B 1 154 ? 9.297 -8.555 -9.219 1 94.62 154 ILE B C 1
ATOM 2798 O O . ILE B 1 154 ? 9.961 -9.266 -8.453 1 94.62 154 ILE B O 1
ATOM 2802 N N . VAL B 1 155 ? 9.383 -8.609 -10.516 1 93.75 155 VAL B N 1
ATOM 2803 C CA . VAL B 1 155 ? 10.273 -9.562 -11.18 1 93.75 155 VAL B CA 1
ATOM 2804 C C . VAL B 1 155 ? 11.719 -9.266 -10.805 1 93.75 155 VAL B C 1
ATOM 2806 O O . VAL B 1 155 ? 12.469 -10.172 -10.438 1 93.75 155 VAL B O 1
ATOM 2809 N N . LYS B 1 156 ? 12.094 -8.047 -10.836 1 94.94 156 LYS B N 1
ATOM 2810 C CA . LYS B 1 156 ? 13.453 -7.656 -10.461 1 94.94 156 LYS B CA 1
ATOM 2811 C C . LYS B 1 156 ? 13.773 -8.086 -9.031 1 94.94 156 LYS B C 1
ATOM 2813 O O . LYS B 1 156 ? 14.836 -8.648 -8.773 1 94.94 156 LYS B O 1
ATOM 2818 N N . TYR B 1 157 ? 12.891 -7.879 -8.172 1 95.5 157 TYR B N 1
ATOM 2819 C CA . TYR B 1 157 ? 13.07 -8.172 -6.754 1 95.5 157 TYR B CA 1
ATOM 2820 C C . TYR B 1 157 ? 13.305 -9.664 -6.531 1 95.5 157 TYR B C 1
ATOM 2822 O O . TYR B 1 157 ? 14.266 -10.055 -5.867 1 95.5 157 TYR B O 1
ATOM 2830 N N . TYR B 1 158 ? 12.531 -10.492 -7.145 1 94.56 158 TYR B N 1
ATOM 2831 C CA . TYR B 1 158 ? 12.594 -11.93 -6.875 1 94.56 158 TYR B CA 1
ATOM 2832 C C . TYR B 1 158 ? 13.641 -12.602 -7.758 1 94.56 158 TYR B C 1
ATOM 2834 O O . TYR B 1 158 ? 14.094 -13.711 -7.457 1 94.56 158 TYR B O 1
ATOM 2842 N N . GLN B 1 159 ? 13.938 -11.938 -8.883 1 95 159 GLN B N 1
ATOM 2843 C CA . GLN B 1 159 ? 15.078 -12.414 -9.656 1 95 159 GLN B CA 1
ATOM 2844 C C . GLN B 1 159 ? 16.375 -12.289 -8.867 1 95 159 GLN B C 1
ATOM 2846 O O . GLN B 1 159 ? 17.188 -13.211 -8.844 1 95 159 GLN B O 1
ATOM 2851 N N . GLU B 1 160 ? 16.547 -11.18 -8.25 1 95.06 160 GLU B N 1
ATOM 2852 C CA . GLU B 1 160 ? 17.734 -10.953 -7.434 1 95.06 160 GLU B CA 1
ATOM 2853 C C . GLU B 1 160 ? 17.797 -11.938 -6.266 1 95.06 160 GLU B C 1
ATOM 2855 O O . GLU B 1 160 ? 18.891 -12.344 -5.848 1 95.06 160 GLU B O 1
ATOM 2860 N N . LYS B 1 161 ? 16.719 -12.359 -5.789 1 93.69 161 LYS B N 1
ATOM 2861 C CA . LYS B 1 161 ? 16.656 -13.312 -4.684 1 93.69 161 LYS B CA 1
ATOM 2862 C C . LYS B 1 161 ? 16.781 -14.75 -5.188 1 93.69 161 LYS B C 1
ATOM 2864 O O . LYS B 1 161 ? 16.984 -15.672 -4.398 1 93.69 161 LYS B O 1
ATOM 2869 N N . GLY B 1 162 ? 16.547 -14.93 -6.445 1 93.38 162 GLY B N 1
ATOM 2870 C CA . GLY B 1 162 ? 16.734 -16.234 -7.07 1 93.38 162 GLY B CA 1
ATOM 2871 C C . GLY B 1 162 ? 15.594 -17.188 -6.789 1 93.38 162 GLY B C 1
ATOM 2872 O O . GLY B 1 162 ? 15.789 -18.406 -6.754 1 93.38 162 GLY B O 1
ATOM 2873 N N . VAL B 1 163 ? 14.383 -16.656 -6.621 1 93.12 163 VAL B N 1
ATOM 2874 C CA . VAL B 1 163 ? 13.305 -17.547 -6.215 1 93.12 163 VAL B CA 1
ATOM 2875 C C . VAL B 1 163 ? 12.164 -17.469 -7.227 1 93.12 163 VAL B C 1
ATOM 2877 O O . VAL B 1 163 ? 11.086 -18.031 -7 1 93.12 163 VAL B O 1
ATOM 2880 N N . ILE B 1 164 ? 12.367 -16.75 -8.359 1 93.44 164 ILE B N 1
ATOM 2881 C CA . ILE B 1 164 ? 11.297 -16.578 -9.328 1 93.44 164 ILE B CA 1
ATOM 2882 C C . ILE B 1 164 ? 11.609 -17.375 -10.594 1 93.44 164 ILE B C 1
ATOM 2884 O O . ILE B 1 164 ? 12.766 -17.438 -11.031 1 93.44 164 ILE B O 1
ATOM 2888 N N . ILE B 1 165 ? 10.562 -18.016 -11.109 1 93.12 165 ILE B N 1
ATOM 2889 C CA . ILE B 1 165 ? 10.648 -18.688 -12.398 1 93.12 165 ILE B CA 1
ATOM 2890 C C . ILE B 1 165 ? 9.539 -18.188 -13.32 1 93.12 165 ILE B C 1
ATOM 2892 O O . ILE B 1 165 ? 8.383 -18.094 -12.906 1 93.12 165 ILE B O 1
ATOM 2896 N N . ARG B 1 166 ? 9.969 -17.922 -14.492 1 91.94 166 ARG B N 1
ATOM 2897 C CA . ARG B 1 166 ? 9.055 -17.359 -15.492 1 91.94 166 ARG B CA 1
ATOM 2898 C C . ARG B 1 166 ? 8.609 -18.438 -16.484 1 91.94 166 ARG B C 1
ATOM 2900 O O . ARG B 1 166 ? 9.422 -19.266 -16.922 1 91.94 166 ARG B O 1
ATOM 2907 N N . PHE B 1 167 ? 7.332 -18.453 -16.781 1 91.44 167 PHE B N 1
ATOM 2908 C CA . PHE B 1 167 ? 6.762 -19.344 -17.781 1 91.44 167 PHE B CA 1
ATOM 2909 C C . PHE B 1 167 ? 5.977 -18.547 -18.828 1 91.44 167 PHE B C 1
ATOM 2911 O O . PHE B 1 167 ? 5.344 -17.547 -18.5 1 91.44 167 PHE B O 1
ATOM 2918 N N . ASP B 1 168 ? 6.023 -19.031 -20.016 1 88.5 168 ASP B N 1
ATOM 2919 C CA . ASP B 1 168 ? 5.184 -18.469 -21.078 1 88.5 168 ASP B CA 1
ATOM 2920 C C . ASP B 1 168 ? 3.746 -18.969 -20.953 1 88.5 168 ASP B C 1
ATOM 2922 O O . ASP B 1 168 ? 3.49 -20.172 -21.047 1 88.5 168 ASP B O 1
ATOM 2926 N N . ALA B 1 169 ? 2.871 -18.031 -20.781 1 86.69 169 ALA B N 1
ATOM 2927 C CA . ALA B 1 169 ? 1.481 -18.422 -20.547 1 86.69 169 ALA B CA 1
ATOM 2928 C C . ALA B 1 169 ? 0.685 -18.406 -21.844 1 86.69 169 ALA B C 1
ATOM 2930 O O . ALA B 1 169 ? -0.508 -18.719 -21.859 1 86.69 169 ALA B O 1
ATOM 2931 N N . ASP B 1 170 ? 1.374 -18 -22.906 1 83.75 170 ASP B N 1
ATOM 2932 C CA . ASP B 1 170 ? 0.724 -18.031 -24.219 1 83.75 170 ASP B CA 1
ATOM 2933 C C . ASP B 1 170 ? 0.871 -19.406 -24.859 1 83.75 170 ASP B C 1
ATOM 2935 O O . ASP B 1 170 ? 1.338 -19.531 -26 1 83.75 170 ASP B O 1
ATOM 2939 N N . ARG B 1 171 ? 0.641 -20.438 -24.203 1 87.25 171 ARG B N 1
ATOM 2940 C CA . ARG B 1 171 ? 0.705 -21.844 -24.625 1 87.25 171 ARG B CA 1
ATOM 2941 C C . ARG B 1 171 ? -0.499 -22.625 -24.125 1 87.25 171 ARG B C 1
ATOM 2943 O O . ARG B 1 171 ? -1.396 -22.062 -23.5 1 87.25 171 ARG B O 1
ATOM 2950 N N . GLU B 1 172 ? -0.541 -23.875 -24.516 1 88.5 172 GLU B N 1
ATOM 2951 C CA . GLU B 1 172 ? -1.635 -24.719 -24.047 1 88.5 172 GLU B CA 1
ATOM 2952 C C . GLU B 1 172 ? -1.548 -24.953 -22.547 1 88.5 172 GLU B C 1
ATOM 2954 O O . GLU B 1 172 ? -0.458 -25.156 -22 1 88.5 172 GLU B O 1
ATOM 2959 N N . GLU B 1 173 ? -2.67 -25 -21.828 1 87.5 173 GLU B N 1
ATOM 2960 C CA . GLU B 1 173 ? -2.775 -25.078 -20.375 1 87.5 173 GLU B CA 1
ATOM 2961 C C . GLU B 1 173 ? -2.029 -26.297 -19.844 1 87.5 173 GLU B C 1
ATOM 2963 O O . GLU B 1 173 ? -1.303 -26.203 -18.844 1 87.5 173 GLU B O 1
ATOM 2968 N N . ASP B 1 174 ? -2.213 -27.438 -20.547 1 92 174 ASP B N 1
ATOM 2969 C CA . ASP B 1 174 ? -1.602 -28.672 -20.047 1 92 174 ASP B CA 1
ATOM 2970 C C . ASP B 1 174 ? -0.08 -28.609 -20.156 1 92 174 ASP B C 1
ATOM 2972 O O . ASP B 1 174 ? 0.63 -29.172 -19.328 1 92 174 ASP B O 1
ATOM 2976 N N . ASP B 1 175 ? 0.373 -27.953 -21.172 1 93.62 175 ASP B N 1
ATOM 2977 C CA . ASP B 1 175 ? 1.814 -27.781 -21.344 1 93.62 175 ASP B CA 1
ATOM 2978 C C . ASP B 1 175 ? 2.395 -26.891 -20.25 1 93.62 175 ASP B C 1
ATOM 2980 O O . ASP B 1 175 ? 3.475 -27.156 -19.719 1 93.62 175 ASP B O 1
ATOM 2984 N N . ILE B 1 176 ? 1.68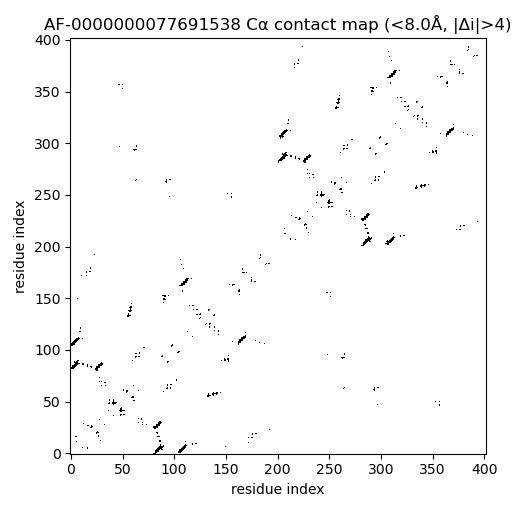 -25.891 -19.984 1 90.69 176 ILE B N 1
ATOM 2985 C CA . ILE B 1 176 ? 2.105 -24.969 -18.938 1 90.69 176 ILE B CA 1
ATOM 2986 C C . ILE B 1 176 ? 2.158 -25.703 -17.594 1 90.69 176 ILE B C 1
ATOM 2988 O O . ILE B 1 176 ? 3.146 -25.594 -16.859 1 90.69 176 ILE B O 1
ATOM 2992 N N . PHE B 1 177 ? 1.123 -26.469 -17.312 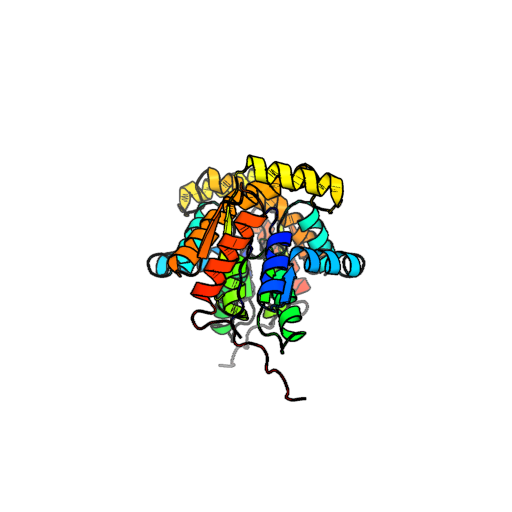1 92.44 177 PHE B N 1
ATOM 2993 C CA . PHE B 1 177 ? 1.045 -27.219 -16.062 1 92.44 177 PHE B CA 1
ATOM 2994 C C . PHE B 1 177 ? 2.227 -28.172 -15.938 1 92.44 177 PHE B C 1
ATOM 2996 O O . PHE B 1 177 ? 2.838 -28.266 -14.867 1 92.44 177 PHE B O 1
ATOM 3003 N N . ALA B 1 178 ? 2.518 -28.891 -17 1 94.62 178 ALA B N 1
ATOM 3004 C CA . ALA B 1 178 ? 3.619 -29.859 -16.984 1 94.62 178 ALA B CA 1
ATOM 3005 C C . ALA B 1 178 ? 4.945 -29.172 -16.672 1 94.62 178 ALA B C 1
ATOM 3007 O O . ALA B 1 178 ? 5.746 -29.672 -15.891 1 94.62 178 ALA B O 1
ATOM 3008 N N . ASP B 1 179 ? 5.16 -28.016 -17.281 1 93.31 179 ASP B N 1
ATOM 3009 C CA . ASP B 1 179 ? 6.395 -27.266 -17.047 1 93.31 179 ASP B CA 1
ATOM 3010 C C . ASP B 1 179 ? 6.48 -26.781 -15.609 1 93.31 179 ASP B C 1
ATOM 3012 O O . ASP B 1 179 ? 7.52 -26.922 -14.961 1 93.31 179 ASP B O 1
ATOM 3016 N N . ILE B 1 180 ? 5.379 -26.234 -15.141 1 92.69 180 ILE B N 1
ATOM 3017 C CA . ILE B 1 180 ? 5.371 -25.703 -13.773 1 92.69 180 ILE B CA 1
ATOM 3018 C C . ILE B 1 180 ? 5.594 -26.859 -12.789 1 92.69 180 ILE B C 1
ATOM 3020 O O . ILE B 1 180 ? 6.402 -26.734 -11.867 1 92.69 180 ILE B O 1
ATOM 3024 N N . SER B 1 181 ? 4.879 -27.953 -12.977 1 92.44 181 SER B N 1
ATOM 3025 C CA . SER B 1 181 ? 4.973 -29.094 -12.078 1 92.44 181 SER B CA 1
ATOM 3026 C C . SER B 1 181 ? 6.402 -29.625 -12.016 1 92.44 181 SER B C 1
ATOM 3028 O O . SER B 1 181 ? 6.891 -29.984 -10.938 1 92.44 181 SER B O 1
ATOM 3030 N N . SER B 1 182 ? 6.988 -29.688 -13.156 1 93.81 182 SER B N 1
ATOM 3031 C CA . SER B 1 182 ? 8.359 -30.188 -13.219 1 93.81 182 SER B CA 1
ATOM 3032 C C . SER B 1 182 ? 9.305 -29.312 -12.406 1 93.81 182 SER B C 1
ATOM 3034 O O . SER B 1 182 ? 10.141 -29.812 -11.656 1 93.81 182 SER B O 1
ATOM 3036 N N . VAL B 1 183 ? 9.156 -28.062 -12.555 1 91.81 183 VAL B N 1
ATOM 3037 C CA . VAL B 1 183 ? 10.031 -27.125 -11.867 1 91.81 183 VAL B CA 1
ATOM 3038 C C . VAL B 1 183 ? 9.75 -27.172 -10.367 1 91.81 183 VAL B C 1
ATOM 3040 O O . VAL B 1 183 ? 10.68 -27.172 -9.555 1 91.81 183 VAL B O 1
ATOM 3043 N N . VAL B 1 184 ? 8.484 -27.125 -10.016 1 90.69 184 VAL B N 1
ATOM 3044 C CA . VAL B 1 184 ? 8.109 -27.188 -8.602 1 90.69 184 VAL B CA 1
ATOM 3045 C C . VAL B 1 184 ? 8.68 -28.453 -7.969 1 90.69 184 VAL B C 1
ATOM 3047 O O . VAL B 1 184 ? 9.242 -28.391 -6.871 1 90.69 184 VAL B O 1
ATOM 3050 N N . GLN B 1 185 ? 8.562 -29.578 -8.641 1 91.31 185 GLN B N 1
ATOM 3051 C CA . GLN B 1 185 ? 9.117 -30.828 -8.141 1 91.31 185 GLN B CA 1
ATOM 3052 C C . GLN B 1 185 ? 10.625 -30.719 -7.926 1 91.31 185 GLN B C 1
ATOM 3054 O O . GLN B 1 185 ? 11.133 -31.109 -6.875 1 91.31 185 GLN B O 1
ATOM 3059 N N . ALA B 1 186 ? 11.281 -30.203 -8.867 1 92.12 186 ALA B N 1
ATOM 3060 C CA . ALA B 1 186 ? 12.734 -30.109 -8.82 1 92.12 186 ALA B CA 1
ATOM 3061 C C . ALA B 1 186 ? 13.195 -29.172 -7.715 1 92.12 186 ALA B C 1
ATOM 3063 O O . ALA B 1 186 ? 14.188 -29.422 -7.039 1 92.12 186 ALA B O 1
ATOM 3064 N N . GLN B 1 187 ? 12.469 -28.078 -7.543 1 89.44 187 GLN B N 1
ATOM 3065 C CA . GLN B 1 187 ? 12.914 -27.016 -6.641 1 89.44 187 GLN B CA 1
ATOM 3066 C C . GLN B 1 187 ? 12.453 -27.281 -5.211 1 89.44 187 GLN B C 1
ATOM 3068 O O . GLN B 1 187 ? 13.18 -27 -4.254 1 89.44 187 GLN B O 1
ATOM 3073 N N . LEU B 1 188 ? 11.227 -27.828 -5.109 1 90.25 188 LEU B N 1
ATOM 3074 C CA . LEU B 1 188 ? 10.656 -27.891 -3.77 1 90.25 188 LEU B CA 1
ATOM 3075 C C . LEU B 1 188 ? 10.672 -29.328 -3.248 1 90.25 188 LEU B C 1
ATOM 3077 O O . LEU B 1 188 ? 10.602 -29.547 -2.037 1 90.25 188 LEU B O 1
ATOM 3081 N N . TYR B 1 189 ? 10.727 -30.281 -4.164 1 89.25 189 TYR B N 1
ATOM 3082 C CA . TYR B 1 189 ? 10.68 -31.672 -3.766 1 89.25 189 TYR B CA 1
ATOM 3083 C C . TYR B 1 189 ? 11.734 -32.5 -4.508 1 89.25 189 TYR B C 1
ATOM 3085 O O . TYR B 1 189 ? 11.414 -33.5 -5.145 1 89.25 189 TYR B O 1
ATOM 3093 N N . PRO B 1 190 ? 12.953 -32.094 -4.336 1 84.38 190 PRO B N 1
ATOM 3094 C CA . PRO B 1 190 ? 14.008 -32.781 -5.105 1 84.38 190 PRO B CA 1
ATOM 3095 C C . PRO B 1 190 ? 14.109 -34.281 -4.793 1 84.38 190 PRO B C 1
ATOM 3097 O O . PRO B 1 190 ? 14.508 -35.062 -5.656 1 84.38 190 PRO B O 1
ATOM 3100 N N . ASP B 1 191 ? 13.859 -34.594 -3.604 1 87.19 191 ASP B N 1
ATOM 3101 C CA . ASP B 1 191 ? 13.969 -36 -3.217 1 87.19 191 ASP B CA 1
ATOM 3102 C C . ASP B 1 191 ? 12.648 -36.75 -3.414 1 87.19 191 ASP B C 1
ATOM 3104 O O . ASP B 1 191 ? 12.5 -37.906 -3.01 1 87.19 191 ASP B O 1
ATOM 3108 N N . GLY B 1 192 ? 11.773 -36.281 -4.141 1 79.38 192 GLY B N 1
ATOM 3109 C CA . GLY B 1 192 ? 10.461 -36.875 -4.344 1 79.38 192 GLY B CA 1
ATOM 3110 C C . GLY B 1 192 ? 9.445 -36.438 -3.305 1 79.38 192 GLY B C 1
ATOM 3111 O O . GLY B 1 192 ? 9.805 -35.812 -2.307 1 79.38 192 GLY B O 1
ATOM 3112 N N . MET B 1 193 ? 8.211 -36.5 -3.6 1 70.25 193 MET B N 1
ATOM 3113 C CA . MET B 1 193 ? 7.141 -36.125 -2.676 1 70.25 193 MET B CA 1
ATOM 3114 C C . MET B 1 193 ? 6.93 -37.219 -1.629 1 70.25 193 MET B C 1
ATOM 3116 O O . MET B 1 193 ? 7.051 -38.406 -1.932 1 70.25 193 MET B O 1
ATOM 3120 N N . ASP B 1 194 ? 7.465 -37.125 -0.467 1 55.25 194 ASP B N 1
ATOM 3121 C CA . ASP B 1 194 ? 7.176 -38.188 0.49 1 55.25 194 ASP B CA 1
ATOM 3122 C C . ASP B 1 194 ? 5.734 -38.688 0.355 1 55.25 194 ASP B C 1
ATOM 3124 O O . ASP B 1 194 ? 4.809 -37.875 0.267 1 55.25 194 ASP B O 1
ATOM 3128 N N . LYS B 1 195 ? 5.484 -39.844 -0.325 1 49.09 195 LYS B N 1
ATOM 3129 C CA . LYS B 1 195 ? 4.184 -40.5 -0.251 1 49.09 195 LYS B CA 1
ATOM 3130 C C . LYS B 1 195 ? 3.527 -40.281 1.108 1 49.09 195 LYS B C 1
ATOM 3132 O O . LYS B 1 195 ? 4.203 -40.312 2.141 1 49.09 195 LYS B O 1
ATOM 3137 N N . ALA B 1 196 ? 2.49 -39.562 1.435 1 44.69 196 ALA B N 1
ATOM 3138 C CA . ALA B 1 196 ? 1.697 -39.656 2.658 1 44.69 196 ALA B CA 1
ATOM 3139 C C . ALA B 1 196 ? 1.737 -41.062 3.23 1 44.69 196 ALA B C 1
ATOM 3141 O O . ALA B 1 196 ? 1.76 -42.031 2.482 1 44.69 196 ALA B O 1
ATOM 3142 N N . GLY B 1 197 ? 2.092 -41.219 4.52 1 37.81 197 GLY B N 1
ATOM 3143 C CA . GLY B 1 197 ? 2.037 -42.438 5.316 1 37.81 197 GLY B CA 1
ATOM 3144 C C . GLY B 1 197 ? 0.886 -43.344 4.934 1 37.81 197 GLY B C 1
ATOM 3145 O O . GLY B 1 197 ? -0.274 -42.938 4.945 1 37.81 197 GLY B O 1
ATOM 3146 N N . GLU B 1 198 ? 0.915 -44.344 4.012 1 34.91 198 GLU B N 1
ATOM 3147 C CA . GLU B 1 198 ? 0.094 -45.562 4.078 1 34.91 198 GLU B CA 1
ATOM 3148 C C . GLU B 1 198 ? -0.056 -46.031 5.516 1 34.91 198 GLU B C 1
ATOM 3150 O O . GLU B 1 198 ? 0.93 -46.406 6.16 1 34.91 198 GLU B O 1
ATOM 3155 N N . GLY B 1 199 ? -0.779 -45.5 6.465 1 30.89 199 GLY B N 1
ATOM 3156 C CA . GLY B 1 199 ? -1.244 -46.344 7.566 1 30.89 199 GLY B CA 1
ATOM 3157 C C . GLY B 1 199 ? -1.503 -47.781 7.16 1 30.89 199 GLY B C 1
ATOM 3158 O O . GLY B 1 199 ? -1.917 -48.031 6.031 1 30.89 199 GLY B O 1
ATOM 3159 N N . GLY B 1 200 ? -0.633 -48.844 7.578 1 28.27 200 GLY B N 1
ATOM 3160 C CA . GLY B 1 200 ? -0.955 -50.25 7.633 1 28.27 200 GLY B CA 1
ATOM 3161 C C . GLY B 1 200 ? -2.438 -50.531 7.816 1 28.27 200 GLY B C 1
ATOM 3162 O O . GLY B 1 200 ? -3.09 -49.875 8.648 1 28.27 200 GLY B O 1
ATOM 3163 N N . CYS B 1 201 ? -3.152 -51.156 6.828 1 20.77 201 CYS B N 1
ATOM 3164 C CA . CYS B 1 201 ? -4.266 -51.969 7.297 1 20.77 201 CYS B CA 1
ATOM 3165 C C . CYS B 1 201 ? -3.807 -52.938 8.367 1 20.77 201 CYS B C 1
ATOM 3167 O O . CYS B 1 201 ? -2.707 -53.5 8.289 1 20.77 201 CYS B O 1
#

Radius of gyration: 23.74 Å; Cα contacts (8 Å, |Δi|>4): 593; chains: 2; bounding box: 46×86×67 Å

Foldseek 3Di:
DFAQAEEQAAFCLVVLQVLLCVVQVFAEAELVVLLLVCLVVPLVPDVLSVVQLVQVLQLHDRPLVVSLVSVVVVCVVPVVGPYYYYTNPDNAVVNQVVNCVPPRHGQAYEYADDDLVVSLVRLQVCCVPPVDSQSDPSNSVSNSVSNVPGVVVVCVVVVVVVRYDYDHNPDDPVVRSVVVNVVCCVRVPVPDNPDPDPPDD/DFAAAAAQDFFCQVVLQVLLCVVQVFAEAELVVLLLVCLVVPLVPHVLSVVQLVQVLQLHDRPLVVSLVSVVVVCVVPVVGPYYYYHNPDLAVVNQVVNCVPPRHHQAYEYADDDLVVSLVRLQVCCVPPVDSQSDPSNSVSNSVSNVPGVVVVCVVVVVVVRYDYDHNPDDPVVRSVVVNVVCCVRVPVPHNPDPDPPDD

Sequence (402 aa):
MVPLEADVLPLGKGTQSAKIAAHFGLICISVGEILRSQMLHHATSDQKWELIAQIIANGELAPPETTIEQLKQQFLKQQDARGFVVDGFPREIGQAFTFEEQIGSPDLVVFLACSSQRFRQRLEKRALEQGRLDDNPHAIERRVDTFKQNVPLIVKYYQEKGVIIRFDADREEDDIFADISSVVQAQLYPDGMDKAGEGGCMVPLEADVLPLGKGTQSAKIAAHFGLICISVGEILRSQMLHHATSDQKWELIAQIIANGELAPPETTIEQLKQQFLKQQDARGFVVDGFPREIGQAFTFEEQIGSPDLVVFLACSSQRFRQRLEKRALEQGRLDDNPHAIERRVDTFKQNVPLIVKYYQEKGVIIRFDADREEDDIFADISSVVQAQLYPDGMDKAGEGGC

Organism: Crocodylus porosus (NCBI:txid8502)

Solvent-accessible surface area (backbone atoms only — not comparable to full-atom values): 21436 Å² total; per-residue (Å²): 110,56,40,28,34,29,18,43,30,79,78,63,30,65,58,49,37,48,51,52,12,62,73,71,59,31,44,61,42,47,49,63,59,52,52,52,52,49,30,74,74,30,28,89,81,33,70,70,34,33,52,42,46,52,36,31,39,58,24,40,76,63,39,47,65,60,54,47,53,54,48,49,51,51,49,65,75,43,70,83,52,66,27,35,28,31,26,59,27,52,69,38,51,45,34,48,53,51,35,38,72,74,75,44,69,54,63,33,30,38,35,48,43,64,52,72,68,58,49,49,50,42,50,50,51,44,25,74,72,68,58,52,70,37,43,40,74,68,8,44,52,40,38,53,50,47,45,66,63,25,45,60,56,42,50,52,55,33,50,76,70,67,35,51,47,79,42,71,54,84,58,58,69,69,58,45,46,53,54,50,51,52,49,48,37,59,73,76,30,68,88,49,72,77,72,74,81,74,73,79,129,119,58,42,31,39,26,23,26,33,80,78,65,32,65,59,50,37,49,52,51,13,63,75,72,60,30,45,60,42,48,50,65,58,53,53,51,52,49,30,73,74,29,30,91,79,33,72,68,36,35,52,41,46,53,36,31,39,57,24,41,77,65,38,48,65,60,54,47,51,54,50,50,53,53,49,65,74,43,71,84,51,71,28,36,31,32,26,56,29,55,68,38,53,45,34,48,53,50,36,40,72,74,76,43,70,52,64,33,29,40,36,52,44,64,52,70,66,57,47,50,49,44,50,53,53,43,25,74,72,69,59,54,71,37,44,41,73,69,9,44,54,40,38,53,52,47,46,68,64,25,46,61,56,42,51,52,56,32,50,75,69,67,36,51,46,80,41,71,55,83,56,58,68,69,59,45,45,53,54,49,50,51,50,48,37,57,74,75,29,68,87,48,73,77,74,75,81,75,73,79,131